Protein AF-A0A6D2GEW3-F1 (afdb_monomer)

Nearest PDB structures (foldseek):
  3ipj-assembly2_B  TM=8.207E-01  e=2.530E-04  Clostridioides difficile 630
  3bp3-assembly2_B  TM=9.084E-01  e=7.270E-04  Escherichia coli
  1o2f-assembly1_B  TM=8.921E-01  e=1.232E-03  Escherichia coli
  3bp8-assembly1_C  TM=9.040E-01  e=3.701E-03  unclassified

Foldseek 3Di:
DPLLVLLVQQQQQLQHLVQFPDWDFDQFKIFTAGLDNVSHDQVSNCVDPQFLHWDDDLTTITGNHGPSNVSNSVSNVVVNVPDDDDDDPDDPPVSVVVSVVVVVVPDDPLNVVLVLLLQLCVVVVVLLLVLVVLVVVLCVLQVVLVVVLVVVVQCADPPRHSSLVSCVVVVNNVVSVVSCVSNCVCLLQVLLSSQLSLCVSLVHDSNLRSVLSVLLQDPCLVVVVADRQQLHSVLSSVLSNVLSVQLVVVVVVDDPVCNVPPSSVVSSVVSSCCSSPPSRVVSNVVLVVVVCVVVVLCVVCPPNSLVVLLVCVLVCVVVVVVSVCVRNQSSCCVPPVHRVSVVSLLVSLVVLLVQLVCCLVPDPDPSLVVLSVSQNVCSNVVNRVSSVVSNQVVVPDPPDDDADPVRDDDPPCPVVVVVPDDDDDDDDDDDDDPPVVVVCVPDVPPPDDDPVVVVCVVVVVVVPPPD

Organism: NCBI:txid59202

Radius of gyration: 27.79 Å; Cα contacts (8 Å, |Δi|>4): 477; chains: 1; bounding box: 82×80×63 Å

Secondary structure (DSSP, 8-state):
--HHHHHHHHHHHTT-GGGEEEEEE-SSEEEEEES-GGG--HHHHHHSTT--EEEESSSEEEE--TTTHHHHHHHHHHHHHTS------S-HHHHHHHHHHHHHHH--HHHHHHHHHHHHHTTTHHHHHHHHHHHHHHHHHHHHHHHHHHHTTPPPBTTB-HHHHHHHHTT-HHHHHHHHHHHHHHHHTHHHHHHHHHHHHTTS-HHHHHHHHHHHT-GGGGGGTPPTTTTHHHHHHHHHHHHHHHHHHHTTTS-HHHHHHHHHHHHHHHHHHHIIIIIHHHHHHHHHHHHHHHHHHHHHHHHHHHHHHHHHHHHHHHTTGGGGGHHHHHHHHHHHSS-HHHHHHHHHHHHHHHHHHHHHHH---HHHHHHHHHHHHHHHTT--HHHIIIIIITT---SS-PPPTT------HHHHHHHH---S--------SHHHHHHTTT-TT--SSSHHHHHHHHHHTTTTS--

Structure (mmCIF, N/CA/C/O backbone):
data_AF-A0A6D2GEW3-F1
#
_entry.id   AF-A0A6D2GEW3-F1
#
loop_
_atom_site.group_PDB
_atom_site.id
_atom_site.type_symbol
_atom_site.label_atom_id
_atom_site.label_alt_id
_atom_site.label_comp_id
_atom_site.label_asym_id
_atom_site.label_entity_id
_atom_site.label_seq_id
_atom_site.pdbx_PDB_ins_code
_atom_site.Cartn_x
_atom_site.Cartn_y
_atom_site.Cartn_z
_atom_site.occupancy
_atom_site.B_iso_or_equiv
_atom_site.auth_seq_id
_atom_site.auth_comp_id
_atom_site.auth_asym_id
_atom_site.auth_atom_id
_atom_site.pdbx_PDB_model_num
ATOM 1 N N . MET A 1 1 ? -0.963 10.702 32.578 1.00 62.84 1 MET A N 1
ATOM 2 C CA . MET A 1 1 ? -2.034 9.685 32.487 1.00 62.84 1 MET A CA 1
ATOM 3 C C . MET A 1 1 ? -1.472 8.393 33.039 1.00 62.84 1 MET A C 1
ATOM 5 O O . MET A 1 1 ? -0.495 7.901 32.486 1.00 62.84 1 MET A O 1
ATOM 9 N N . ASN A 1 2 ? -2.022 7.901 34.146 1.00 83.31 2 ASN A N 1
ATOM 10 C CA . ASN A 1 2 ? -1.617 6.622 34.720 1.00 83.31 2 ASN A CA 1
ATOM 11 C C . ASN A 1 2 ? -2.400 5.503 34.015 1.00 83.31 2 ASN A C 1
ATOM 13 O O . ASN A 1 2 ? -3.618 5.419 34.161 1.00 83.31 2 ASN A O 1
ATOM 17 N N . TYR A 1 3 ? -1.714 4.687 33.213 1.00 86.12 3 TYR A N 1
ATOM 18 C CA . TYR A 1 3 ? -2.358 3.661 32.386 1.00 86.12 3 TYR A CA 1
ATOM 19 C C . TYR A 1 3 ? -3.003 2.547 33.218 1.00 86.12 3 TYR A C 1
ATOM 21 O O . TYR A 1 3 ? -4.023 2.014 32.791 1.00 86.12 3 TYR A O 1
ATOM 29 N N . ASN A 1 4 ? -2.465 2.257 34.408 1.00 84.38 4 ASN A N 1
ATOM 30 C CA . ASN A 1 4 ? -3.030 1.265 35.323 1.00 84.38 4 ASN A CA 1
ATOM 31 C C . ASN A 1 4 ? -4.398 1.719 35.835 1.00 84.38 4 ASN A C 1
ATOM 33 O O . ASN A 1 4 ? -5.376 0.998 35.684 1.00 84.38 4 ASN A O 1
ATOM 37 N N . MET A 1 5 ? -4.496 2.965 36.310 1.00 85.56 5 MET A N 1
ATOM 38 C CA . MET A 1 5 ? -5.769 3.516 36.794 1.00 85.56 5 MET A CA 1
ATOM 39 C C . MET A 1 5 ? -6.835 3.574 35.698 1.00 85.56 5 MET A C 1
ATOM 41 O O . MET A 1 5 ? -7.999 3.287 35.951 1.00 85.56 5 MET A O 1
ATOM 45 N N . VAL A 1 6 ? -6.443 3.932 34.472 1.00 86.12 6 VAL A N 1
ATOM 46 C CA . VAL A 1 6 ? -7.383 4.007 33.345 1.00 86.12 6 VAL A CA 1
ATOM 47 C C . VAL A 1 6 ? -7.836 2.614 32.916 1.00 86.12 6 VAL A C 1
ATOM 49 O O . VAL A 1 6 ? -9.023 2.420 32.677 1.00 86.12 6 VAL A O 1
ATOM 52 N N . GLY A 1 7 ? -6.924 1.640 32.849 1.00 85.19 7 GLY A N 1
ATOM 53 C CA . GLY A 1 7 ? -7.273 0.248 32.565 1.00 85.19 7 GLY A CA 1
ATOM 54 C C . GLY A 1 7 ? -8.226 -0.331 33.612 1.00 85.19 7 GLY A C 1
ATOM 55 O O . GLY A 1 7 ? -9.257 -0.891 33.251 1.00 85.19 7 GLY A O 1
ATOM 56 N N . ASP A 1 8 ? -7.935 -0.121 34.897 1.00 87.38 8 ASP A N 1
ATOM 57 C CA . ASP A 1 8 ? -8.758 -0.617 36.005 1.00 87.38 8 ASP A CA 1
ATOM 58 C C . ASP A 1 8 ? -10.143 0.060 36.036 1.00 87.38 8 ASP A C 1
ATOM 60 O O . ASP A 1 8 ? -11.160 -0.602 36.252 1.00 87.38 8 ASP A O 1
ATOM 64 N N . ALA A 1 9 ? -10.212 1.362 35.739 1.00 87.00 9 ALA A N 1
ATOM 65 C CA . ALA A 1 9 ? -11.478 2.083 35.612 1.00 87.00 9 ALA A CA 1
ATOM 66 C C . ALA A 1 9 ? -12.318 1.571 34.430 1.00 87.00 9 ALA A C 1
ATOM 68 O O . ALA A 1 9 ? -13.521 1.366 34.580 1.00 87.00 9 ALA A O 1
ATOM 69 N N . ILE A 1 10 ? -11.697 1.308 33.273 1.00 88.44 10 ILE A N 1
ATOM 70 C CA . ILE A 1 10 ? -12.387 0.721 32.115 1.00 88.44 10 ILE A CA 1
ATOM 71 C C . ILE A 1 10 ? -12.962 -0.650 32.479 1.00 88.44 10 ILE A C 1
ATOM 73 O O . ILE A 1 10 ? -14.132 -0.905 32.206 1.00 88.44 10 ILE A O 1
ATOM 77 N N . VAL A 1 11 ? -12.179 -1.508 33.137 1.00 87.88 11 VAL A N 1
ATOM 78 C CA . VAL A 1 11 ? -12.640 -2.832 33.580 1.00 87.88 11 VAL A CA 1
ATOM 79 C C . VAL A 1 11 ? -13.832 -2.713 34.529 1.00 87.88 11 VAL A C 1
ATOM 81 O O . VAL A 1 11 ? -14.834 -3.402 34.342 1.00 87.88 11 VAL A O 1
ATOM 84 N N . LYS A 1 12 ? -13.765 -1.805 35.509 1.00 88.69 12 LYS A N 1
ATOM 85 C CA . LYS A 1 12 ? -14.846 -1.572 36.474 1.00 88.69 12 LYS A CA 1
ATOM 86 C C . LYS A 1 12 ? -16.148 -1.134 35.798 1.00 88.69 12 LYS A C 1
ATOM 88 O O . LYS A 1 12 ? -17.202 -1.683 36.099 1.00 88.69 12 LYS A O 1
ATOM 93 N N . HIS A 1 13 ? -16.076 -0.171 34.881 1.00 87.81 13 HIS A N 1
ATOM 94 C CA . HIS A 1 13 ? -17.256 0.395 34.216 1.00 87.81 13 HIS A CA 1
ATOM 95 C C . HIS A 1 13 ? -17.781 -0.445 33.041 1.00 87.81 13 HIS A C 1
ATOM 97 O O . HIS A 1 13 ? -18.826 -0.123 32.486 1.00 87.81 13 HIS A O 1
ATOM 103 N N . CYS A 1 14 ? -17.092 -1.531 32.681 1.00 86.06 14 CYS A N 1
ATOM 104 C CA . CYS A 1 14 ? -17.565 -2.513 31.703 1.00 86.06 14 CYS A CA 1
ATOM 105 C C . CYS A 1 14 ? -18.109 -3.795 32.358 1.00 86.06 14 CYS A C 1
ATOM 107 O O . CYS A 1 14 ? -18.207 -4.810 31.679 1.00 86.06 14 CYS A O 1
ATOM 109 N N . GLY A 1 15 ? -18.429 -3.796 33.658 1.00 79.94 15 GLY A N 1
ATOM 110 C CA . GLY A 1 15 ? -18.986 -4.975 34.340 1.00 79.94 15 GLY A CA 1
ATOM 111 C C . GLY A 1 15 ? -17.950 -5.981 34.862 1.00 79.94 15 GLY A C 1
ATOM 112 O O . GLY A 1 15 ? -18.300 -7.118 35.161 1.00 79.94 15 GLY A O 1
ATOM 113 N N . GLY A 1 16 ? -16.681 -5.579 34.998 1.00 85.50 16 GLY A N 1
ATOM 114 C CA . GLY A 1 16 ? -15.607 -6.414 35.548 1.00 85.50 16 GLY A CA 1
ATOM 115 C C . GLY A 1 16 ? -14.912 -7.308 34.514 1.00 85.50 16 GLY A C 1
ATOM 116 O O . GLY A 1 16 ? -15.303 -7.362 33.353 1.00 85.50 16 GLY A O 1
ATOM 117 N N . LEU A 1 17 ? -13.850 -8.014 34.932 1.00 81.25 17 LEU A N 1
ATOM 118 C CA . LEU A 1 17 ? -12.983 -8.799 34.031 1.00 81.25 17 LEU A CA 1
ATOM 119 C C . LEU A 1 17 ? -13.723 -9.923 33.293 1.00 81.25 17 LEU A C 1
ATOM 121 O O . LEU A 1 17 ? -13.401 -10.199 32.142 1.00 81.25 17 LEU A O 1
ATOM 125 N N . ALA A 1 18 ? -14.734 -10.526 33.923 1.00 77.94 18 ALA A N 1
ATOM 126 C CA . ALA A 1 18 ? -15.515 -11.618 33.342 1.00 77.94 18 ALA A CA 1
ATOM 127 C C . ALA A 1 18 ? -16.347 -11.192 32.117 1.00 77.94 18 ALA A C 1
ATOM 129 O O . ALA A 1 18 ? -16.701 -12.030 31.293 1.00 77.94 18 ALA A O 1
ATOM 130 N N . ASN A 1 19 ? -16.633 -9.894 31.964 1.00 84.12 19 ASN A N 1
ATOM 131 C CA . ASN A 1 19 ? -17.428 -9.387 30.846 1.00 84.12 19 ASN A CA 1
ATOM 132 C C . ASN A 1 19 ? -16.596 -9.150 29.566 1.00 84.12 19 ASN A C 1
ATOM 134 O O . ASN A 1 19 ? -17.137 -8.800 28.516 1.00 84.12 19 ASN A O 1
ATOM 138 N N . PHE A 1 20 ? -15.273 -9.326 29.623 1.00 82.19 20 PHE A N 1
ATOM 139 C CA . PHE A 1 20 ? -14.373 -9.104 28.492 1.00 82.19 20 PHE A CA 1
ATOM 140 C C . PHE A 1 20 ? -14.076 -10.412 27.758 1.00 82.19 20 PHE A C 1
ATOM 142 O O . PHE A 1 20 ? -13.441 -11.311 28.295 1.00 82.19 20 PHE A O 1
ATOM 149 N N . ILE A 1 21 ? -14.461 -10.487 26.483 1.00 75.25 21 ILE A N 1
ATOM 150 C CA . ILE A 1 21 ? -14.164 -11.635 25.614 1.00 75.25 21 ILE A CA 1
ATOM 151 C C . ILE A 1 21 ? -12.796 -11.468 24.947 1.00 75.25 21 ILE A C 1
ATOM 153 O O . ILE A 1 21 ? -12.014 -12.409 24.861 1.00 75.25 21 ILE A O 1
ATOM 157 N N . HIS A 1 22 ? -12.518 -10.277 24.411 1.00 78.06 22 HIS A N 1
ATOM 158 C CA . HIS A 1 22 ? -11.269 -9.999 23.703 1.00 78.06 22 HIS A CA 1
ATOM 159 C C . HIS A 1 22 ? -10.958 -8.503 23.718 1.00 78.06 22 HIS A C 1
ATOM 161 O O . HIS A 1 22 ? -11.826 -7.688 23.401 1.00 78.06 22 HIS A O 1
ATOM 167 N N . VAL A 1 23 ? -9.699 -8.134 23.974 1.00 81.88 23 VAL A N 1
ATOM 168 C CA . VAL A 1 23 ? -9.220 -6.745 23.909 1.00 81.88 23 VAL A CA 1
ATOM 169 C C . VAL A 1 23 ? -8.103 -6.607 22.874 1.00 81.88 23 VAL A C 1
ATOM 171 O O . VAL A 1 23 ? -7.069 -7.263 22.955 1.00 81.88 23 VAL A O 1
ATOM 174 N N . THR A 1 24 ? -8.318 -5.752 21.874 1.00 79.69 24 THR A N 1
ATOM 175 C CA . THR A 1 24 ? -7.304 -5.330 20.891 1.00 79.69 24 THR A CA 1
ATOM 176 C C . THR A 1 24 ? -7.109 -3.821 20.950 1.00 79.69 24 THR A C 1
ATOM 178 O O . THR A 1 24 ? -7.869 -3.093 21.591 1.00 79.69 24 THR A O 1
ATOM 181 N N . ASN A 1 25 ? -6.112 -3.311 20.237 1.00 77.94 25 ASN A N 1
ATOM 182 C CA . ASN A 1 25 ? -5.965 -1.886 20.000 1.00 77.94 25 ASN A CA 1
ATOM 183 C C . ASN A 1 25 ? -5.544 -1.611 18.560 1.00 77.94 25 ASN A C 1
ATOM 185 O O . ASN A 1 25 ? -4.825 -2.390 17.945 1.00 77.94 25 ASN A O 1
ATOM 189 N N . CYS A 1 26 ? -5.959 -0.459 18.045 1.00 80.31 26 CYS A N 1
ATOM 190 C CA . CYS A 1 26 ? -5.362 0.135 16.852 1.00 80.31 26 CYS A CA 1
ATOM 191 C C . CYS A 1 26 ? -4.432 1.288 17.263 1.00 80.31 26 CYS A C 1
ATOM 193 O O . CYS A 1 26 ? -3.981 1.347 18.411 1.00 80.31 26 CYS A O 1
ATOM 195 N N . MET A 1 27 ? -4.159 2.227 16.351 1.00 59.22 27 MET A N 1
ATOM 196 C CA . MET A 1 27 ? -3.314 3.388 16.635 1.00 59.22 27 MET A CA 1
ATOM 197 C C . MET A 1 27 ? -3.902 4.277 17.743 1.00 59.22 27 MET A C 1
ATOM 199 O O . MET A 1 27 ? -3.157 4.694 18.617 1.00 59.22 27 MET A O 1
ATOM 203 N N . THR A 1 28 ? -5.216 4.539 17.750 1.00 74.88 28 THR A N 1
ATOM 204 C CA . THR A 1 28 ? -5.840 5.540 18.646 1.00 74.88 28 THR A CA 1
ATOM 205 C C . THR A 1 28 ? -6.936 5.002 19.568 1.00 74.88 28 THR A C 1
ATOM 207 O O . THR A 1 28 ? -7.387 5.723 20.465 1.00 74.88 28 THR A O 1
ATOM 210 N N . ARG A 1 29 ? -7.370 3.749 19.376 1.00 84.19 29 ARG A N 1
ATOM 211 C CA . ARG A 1 29 ? -8.510 3.152 20.089 1.00 84.19 29 ARG A CA 1
ATOM 212 C C . ARG A 1 29 ? -8.151 1.818 20.725 1.00 84.19 29 ARG A C 1
ATOM 214 O O . ARG A 1 29 ? -7.422 1.026 20.127 1.00 84.19 29 ARG A O 1
ATOM 221 N N . VAL A 1 30 ? -8.715 1.571 21.900 1.00 82.19 30 VAL A N 1
ATOM 222 C CA . VAL A 1 30 ? -8.804 0.247 22.523 1.00 82.19 30 VAL A CA 1
ATOM 223 C C . VAL A 1 30 ? -10.160 -0.333 22.139 1.00 82.19 30 VAL A C 1
ATOM 225 O O . VAL A 1 30 ? -11.181 0.319 22.340 1.00 82.19 30 VAL A O 1
ATOM 228 N N . ARG A 1 31 ? -10.168 -1.516 21.527 1.00 87.12 31 ARG A N 1
ATOM 229 C CA . ARG A 1 31 ? -11.364 -2.204 21.034 1.00 87.12 31 ARG A CA 1
ATOM 230 C C . ARG A 1 31 ? -11.621 -3.421 21.904 1.00 87.12 31 ARG A C 1
ATOM 232 O O . ARG A 1 31 ? -10.772 -4.305 22.005 1.00 87.12 31 ARG A O 1
ATOM 239 N N . MET A 1 32 ? -12.788 -3.458 22.523 1.00 86.56 32 MET A N 1
ATOM 240 C CA . MET A 1 32 ? -13.144 -4.444 23.532 1.00 86.56 32 MET A CA 1
ATOM 241 C C . MET A 1 32 ? -14.407 -5.159 23.072 1.00 86.56 32 MET A C 1
ATOM 243 O O . MET A 1 32 ? -15.426 -4.539 22.774 1.00 86.56 32 MET A O 1
ATOM 247 N N . THR A 1 33 ? -14.319 -6.476 22.961 1.00 82.62 33 THR A N 1
ATOM 248 C CA . THR A 1 33 ? -15.480 -7.328 22.721 1.00 82.62 33 THR A CA 1
ATOM 249 C C . THR A 1 33 ? -16.058 -7.675 24.082 1.00 82.62 33 THR A C 1
ATOM 251 O O . THR A 1 33 ? -15.395 -8.359 24.860 1.00 82.62 33 THR A O 1
ATOM 254 N N . ILE A 1 34 ? -17.249 -7.157 24.368 1.00 83.44 34 ILE A N 1
ATOM 255 C CA . ILE A 1 34 ? -17.938 -7.311 25.651 1.00 83.44 34 ILE A CA 1
ATOM 256 C C . ILE A 1 34 ? -19.020 -8.390 25.511 1.00 83.44 34 ILE A C 1
ATOM 25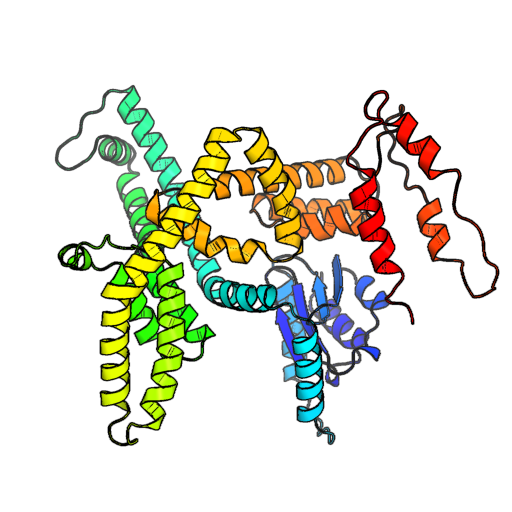8 O O . ILE A 1 34 ? -19.649 -8.474 24.454 1.00 83.44 34 ILE A O 1
ATOM 262 N N . ALA A 1 35 ? -19.197 -9.235 26.530 1.00 75.75 35 ALA A N 1
ATOM 263 C CA . ALA A 1 35 ? -20.175 -10.325 26.518 1.00 75.75 35 ALA A CA 1
ATOM 264 C C . ALA A 1 35 ? -21.611 -9.823 26.733 1.00 75.75 35 ALA A C 1
ATOM 266 O O . ALA A 1 35 ? -22.508 -10.184 25.970 1.00 75.75 35 ALA A O 1
ATOM 267 N N . ASP A 1 36 ? -21.805 -8.950 27.719 1.00 80.50 36 ASP A N 1
ATOM 268 C CA . ASP A 1 36 ? -23.072 -8.304 28.045 1.00 80.50 36 ASP A CA 1
ATOM 269 C C . ASP A 1 36 ? -22.932 -6.767 27.994 1.00 80.50 36 ASP A C 1
ATOM 271 O O . ASP A 1 36 ? -22.351 -6.157 28.903 1.00 80.50 36 ASP A O 1
ATOM 275 N N . PRO A 1 37 ? -23.454 -6.120 26.934 1.00 80.12 37 PRO A N 1
ATOM 276 C CA . PRO A 1 37 ? -23.444 -4.665 26.795 1.00 80.12 37 PRO A CA 1
ATOM 277 C C . PRO A 1 37 ? -24.279 -3.926 27.849 1.00 80.12 37 PRO A C 1
ATOM 279 O O . PRO A 1 37 ? -24.028 -2.750 28.094 1.00 80.12 37 PRO A O 1
ATOM 282 N N . SER A 1 38 ? -25.260 -4.577 28.488 1.00 79.12 38 SER A N 1
ATOM 283 C CA . SER A 1 38 ? -26.131 -3.927 29.481 1.00 79.12 38 SER A CA 1
ATOM 284 C C . SER A 1 38 ? -25.392 -3.546 30.768 1.00 79.12 38 SER A C 1
ATOM 286 O O . SER A 1 38 ? -25.796 -2.620 31.469 1.00 79.12 38 SER A O 1
ATOM 288 N N . LEU A 1 39 ? -24.264 -4.210 31.035 1.00 80.81 39 LEU A N 1
ATOM 289 C CA . LEU A 1 39 ? -23.380 -3.943 32.169 1.00 80.81 39 LEU A CA 1
ATOM 290 C C . LEU A 1 39 ? -22.385 -2.799 31.904 1.00 80.81 39 LEU A C 1
ATOM 292 O O . LEU A 1 39 ? -21.563 -2.486 32.767 1.00 80.81 39 LEU A O 1
ATOM 296 N N . VAL A 1 40 ? -22.414 -2.198 30.710 1.00 86.62 40 VAL A N 1
ATOM 297 C CA . VAL A 1 40 ? -21.490 -1.131 30.314 1.00 86.62 40 VAL A CA 1
ATOM 298 C C . VAL A 1 40 ? -22.062 0.235 30.679 1.00 86.62 40 VAL A C 1
ATOM 300 O O . VAL A 1 40 ? -23.046 0.705 30.108 1.00 86.62 40 VAL A O 1
ATOM 303 N N . ASP A 1 41 ? -21.373 0.936 31.574 1.00 87.19 41 ASP A N 1
ATOM 304 C CA . ASP A 1 41 ? -21.702 2.310 31.942 1.00 87.19 41 ASP A CA 1
ATOM 305 C C . ASP A 1 41 ? -21.050 3.304 30.964 1.00 87.19 41 ASP A C 1
ATOM 307 O O . ASP A 1 41 ? -19.944 3.819 31.163 1.00 87.19 41 ASP A O 1
ATOM 311 N N . MET A 1 42 ? -21.753 3.559 29.858 1.00 80.88 42 MET A N 1
ATOM 312 C CA . MET A 1 42 ? -21.313 4.475 28.799 1.00 80.88 42 MET A CA 1
ATOM 313 C C . MET A 1 42 ? -21.073 5.921 29.285 1.00 80.88 42 MET A C 1
ATOM 315 O O . MET A 1 42 ? -20.070 6.520 28.874 1.00 80.88 42 MET A O 1
ATOM 319 N N . PRO A 1 43 ? -21.941 6.519 30.130 1.00 81.50 43 PRO A N 1
ATOM 320 C CA . PRO A 1 43 ? -21.676 7.817 30.750 1.00 81.50 43 PRO A CA 1
ATOM 321 C C . PRO A 1 43 ? -20.397 7.838 31.589 1.00 81.50 43 PRO A C 1
ATOM 323 O O . PRO A 1 43 ? -19.574 8.739 31.407 1.00 81.50 43 PRO A O 1
ATOM 326 N N . ALA A 1 44 ? -20.192 6.848 32.461 1.00 83.56 44 ALA A N 1
ATOM 327 C CA . ALA A 1 44 ? -19.020 6.814 33.327 1.00 83.56 44 ALA A CA 1
ATOM 328 C C . ALA A 1 44 ? -17.725 6.613 32.534 1.00 83.56 44 ALA A C 1
ATOM 330 O O . ALA A 1 44 ? -16.737 7.295 32.805 1.00 83.56 44 ALA A O 1
ATOM 331 N N . LEU A 1 45 ? -17.737 5.774 31.489 1.00 84.62 45 LEU A N 1
ATOM 332 C CA . LEU A 1 45 ? -16.582 5.589 30.604 1.00 84.62 45 LEU A CA 1
ATOM 333 C C . LEU A 1 45 ? -16.167 6.889 29.899 1.00 84.62 45 LEU A C 1
ATOM 335 O O . LEU A 1 45 ? -14.977 7.146 29.737 1.00 84.62 45 LEU A O 1
ATOM 339 N N . LYS A 1 46 ? -17.118 7.745 29.504 1.00 82.06 46 LYS A N 1
ATOM 340 C CA . LYS A 1 46 ? -16.802 9.064 28.920 1.00 82.06 46 LYS A CA 1
ATOM 341 C C . LYS A 1 46 ? -16.234 10.049 29.946 1.00 82.06 46 LYS A C 1
ATOM 343 O O . LYS A 1 46 ? -15.548 10.987 29.550 1.00 82.06 46 LYS A O 1
ATOM 348 N N . GLY A 1 47 ? -16.516 9.846 31.232 1.00 80.19 47 GLY A N 1
ATOM 349 C CA . GLY A 1 47 ? -16.041 10.687 32.331 1.00 80.19 47 GLY A CA 1
ATOM 350 C C . GLY A 1 47 ? -14.617 10.381 32.807 1.00 80.19 47 GLY A C 1
ATOM 351 O O . GLY A 1 47 ? -14.049 11.179 33.550 1.00 80.19 47 GLY A O 1
ATOM 352 N N . ILE A 1 48 ? -14.019 9.257 32.393 1.00 84.94 48 ILE A N 1
ATOM 353 C CA . ILE A 1 48 ? -12.669 8.872 32.828 1.00 84.94 48 ILE A CA 1
ATOM 354 C C . ILE A 1 48 ? -11.629 9.823 32.225 1.00 84.94 48 ILE A C 1
ATOM 356 O O . ILE A 1 48 ? -11.516 9.985 31.005 1.00 84.94 48 ILE A O 1
ATOM 360 N N . GLU A 1 49 ? -10.799 10.408 33.088 1.00 73.75 49 GLU A N 1
ATOM 361 C CA . GLU A 1 49 ? -9.744 11.320 32.666 1.00 73.75 49 GLU A CA 1
ATOM 362 C C . GLU A 1 49 ? -8.724 10.617 31.746 1.00 73.75 49 GLU A C 1
ATOM 364 O O . GLU A 1 49 ? -7.988 9.713 32.144 1.00 73.75 49 GLU A O 1
ATOM 369 N N . GLY A 1 50 ? -8.660 11.060 30.485 1.00 75.00 50 GLY A N 1
ATOM 370 C CA . GLY A 1 50 ? -7.777 10.493 29.459 1.00 75.00 50 GLY A CA 1
ATOM 371 C C . GLY A 1 50 ? -8.491 9.685 28.372 1.00 75.00 50 GLY A C 1
ATOM 372 O O . GLY A 1 50 ? -7.845 9.329 27.385 1.00 75.00 50 GLY A O 1
ATOM 373 N N . ILE A 1 51 ? -9.802 9.465 28.499 1.00 83.81 51 ILE A N 1
ATOM 374 C CA . ILE A 1 51 ? -10.663 8.970 27.420 1.00 83.81 51 ILE A CA 1
ATOM 375 C C . ILE A 1 51 ? -11.204 10.172 26.631 1.00 83.81 51 ILE A C 1
ATOM 377 O O . ILE A 1 51 ? -11.795 11.092 27.184 1.00 83.81 51 ILE A O 1
ATOM 381 N N . LEU A 1 52 ? -10.956 10.191 25.322 1.00 74.00 52 LEU A N 1
ATOM 382 C CA . LEU A 1 52 ? -11.387 11.246 24.393 1.00 74.00 52 LEU A CA 1
ATOM 383 C C . LEU A 1 52 ? -12.796 10.997 23.843 1.00 74.00 52 LEU A C 1
ATOM 385 O O . LEU A 1 52 ? -13.429 11.906 23.315 1.00 74.00 52 LEU A O 1
ATOM 389 N N . GLY A 1 53 ? -13.267 9.756 23.927 1.00 77.00 53 GLY A N 1
ATOM 390 C CA . GLY A 1 53 ? -14.585 9.358 23.467 1.00 77.00 53 GLY A CA 1
ATOM 391 C C . GLY A 1 53 ? -14.792 7.858 23.594 1.00 77.00 53 GLY A C 1
ATOM 392 O O . GLY A 1 53 ? -13.838 7.082 23.634 1.00 77.00 53 GLY A O 1
ATOM 393 N N . VAL A 1 54 ? -16.057 7.462 23.636 1.00 82.00 54 VAL A N 1
ATOM 394 C CA . VAL A 1 54 ? -16.482 6.062 23.645 1.00 82.00 54 VAL A CA 1
ATOM 395 C C . VAL A 1 54 ? -17.481 5.904 22.515 1.00 82.00 54 VAL A C 1
ATOM 397 O O . VAL A 1 54 ? -18.445 6.671 22.434 1.00 82.00 54 VAL A O 1
ATOM 400 N N . VAL A 1 55 ? -17.203 4.962 21.624 1.00 76.44 55 VAL A N 1
ATOM 401 C CA . VAL A 1 55 ? -18.016 4.669 20.447 1.00 76.44 55 VAL A CA 1
ATOM 402 C C . VAL A 1 55 ? -18.402 3.205 20.504 1.00 76.44 55 VAL A C 1
ATOM 404 O O . VAL A 1 55 ? -17.552 2.340 20.718 1.00 76.44 55 VAL A O 1
ATOM 407 N N . GLU A 1 56 ? -19.681 2.942 20.297 1.00 75.25 56 GLU A N 1
ATOM 408 C CA . GLU A 1 56 ? -20.205 1.596 20.148 1.00 75.25 56 GLU A CA 1
ATOM 409 C C . GLU A 1 56 ? -20.416 1.322 18.656 1.00 75.25 56 GLU A C 1
ATOM 411 O O . GLU A 1 56 ? -21.058 2.104 17.955 1.00 75.25 56 GLU A O 1
ATOM 416 N N . ASP A 1 57 ? -19.782 0.260 18.168 1.00 69.12 57 ASP A N 1
ATOM 417 C CA . ASP A 1 57 ? -19.840 -0.203 16.779 1.00 69.12 57 ASP A CA 1
ATOM 418 C C . ASP A 1 57 ? -19.779 -1.745 16.807 1.00 69.12 57 ASP A C 1
ATOM 420 O O . ASP A 1 57 ? -20.428 -2.368 17.643 1.00 69.12 57 ASP A O 1
ATOM 424 N N . ASP A 1 58 ? -18.942 -2.400 15.996 1.00 60.00 58 ASP A N 1
ATOM 425 C CA . ASP A 1 58 ? -18.734 -3.856 16.078 1.00 60.00 58 ASP A CA 1
ATOM 426 C C . ASP A 1 58 ? -18.155 -4.346 17.423 1.00 60.00 58 ASP A C 1
ATOM 428 O O . ASP A 1 58 ? -18.319 -5.515 17.784 1.00 60.00 58 ASP A O 1
ATOM 432 N N . THR A 1 59 ? -17.444 -3.469 18.130 1.00 75.88 59 THR A N 1
ATOM 433 C CA . THR A 1 59 ? -16.836 -3.670 19.457 1.00 75.88 59 THR A CA 1
ATOM 434 C C . THR A 1 59 ? -16.992 -2.376 20.245 1.00 75.88 59 THR A C 1
ATOM 436 O O . THR A 1 59 ? -17.117 -1.309 19.638 1.00 75.88 59 THR A O 1
ATOM 439 N N . LEU A 1 60 ? -16.947 -2.439 21.575 1.00 85.00 60 LEU A N 1
ATOM 440 C CA . LEU A 1 60 ? -16.888 -1.242 22.406 1.00 85.00 60 LEU A CA 1
ATOM 441 C C . LEU A 1 60 ? -15.513 -0.589 22.221 1.00 85.00 60 LEU A C 1
ATOM 443 O O . LEU A 1 60 ? -14.483 -1.194 22.531 1.00 85.00 60 LEU A O 1
ATOM 447 N N . GLN A 1 61 ? -15.476 0.627 21.674 1.00 85.12 61 GLN A N 1
ATOM 448 C CA . GLN A 1 61 ? -14.231 1.323 21.355 1.00 85.12 61 GLN A CA 1
ATOM 449 C C . GLN A 1 61 ? -14.035 2.524 22.264 1.00 85.12 61 GLN A C 1
ATOM 451 O O . GLN A 1 61 ? -14.795 3.491 22.226 1.00 85.12 61 GLN A O 1
ATOM 456 N N . VAL A 1 62 ? -12.944 2.502 23.018 1.00 87.25 62 VAL A N 1
ATOM 457 C CA . VAL A 1 62 ? -12.506 3.637 23.823 1.00 87.25 62 VAL A CA 1
ATOM 458 C C . VAL A 1 62 ? -11.379 4.351 23.086 1.00 87.25 62 VAL A C 1
ATOM 460 O O . VAL A 1 62 ? -10.330 3.773 22.791 1.00 87.25 62 VAL A O 1
ATOM 463 N N . ILE A 1 63 ? -11.593 5.625 22.767 1.00 82.94 63 ILE A N 1
ATOM 464 C CA . ILE A 1 63 ? -10.627 6.483 22.084 1.00 82.94 63 ILE A CA 1
ATOM 465 C C . ILE A 1 63 ? -9.724 7.110 23.145 1.00 82.94 63 ILE A C 1
ATOM 467 O O . ILE A 1 63 ? -10.164 7.961 23.908 1.00 82.94 63 ILE A O 1
ATOM 471 N N . VAL A 1 64 ? -8.451 6.721 23.186 1.00 80.12 64 VAL A N 1
ATOM 472 C CA . VAL A 1 64 ? -7.450 7.278 24.127 1.00 80.12 64 VAL A CA 1
ATOM 473 C C . VAL A 1 64 ? -6.356 8.085 23.422 1.00 80.12 64 VAL A C 1
ATOM 475 O O . VAL A 1 64 ? -5.600 8.817 24.062 1.00 80.12 64 VAL A O 1
ATOM 478 N N . GLY A 1 65 ? -6.282 7.983 22.092 1.00 72.75 65 GLY A N 1
ATOM 479 C CA . GLY A 1 65 ? -5.320 8.689 21.251 1.00 72.75 65 GLY A CA 1
ATOM 480 C C . GLY A 1 65 ? -4.074 7.866 20.883 1.00 72.75 65 GLY A C 1
ATOM 481 O O . GLY A 1 65 ? -3.872 6.761 21.403 1.00 72.75 65 GLY A O 1
ATOM 482 N N . PRO A 1 66 ? -3.249 8.388 19.956 1.00 64.75 66 PRO A N 1
ATOM 483 C CA . PRO A 1 66 ? -2.105 7.675 19.398 1.00 64.75 66 PRO A CA 1
ATOM 484 C C . PRO A 1 66 ? -1.044 7.336 20.443 1.00 64.75 66 PRO A C 1
ATOM 486 O O . PRO A 1 66 ? -0.775 8.128 21.346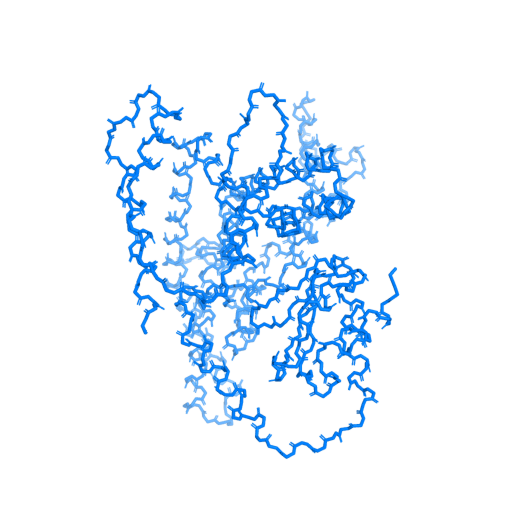 1.00 64.75 66 PRO A O 1
ATOM 489 N N . GLY A 1 67 ? -0.469 6.132 20.356 1.00 65.94 67 GLY A N 1
ATOM 490 C CA . GLY A 1 67 ? 0.587 5.643 21.257 1.00 65.94 67 GLY A CA 1
ATOM 491 C C . GLY A 1 67 ? 0.127 5.290 22.682 1.00 65.94 67 GLY A C 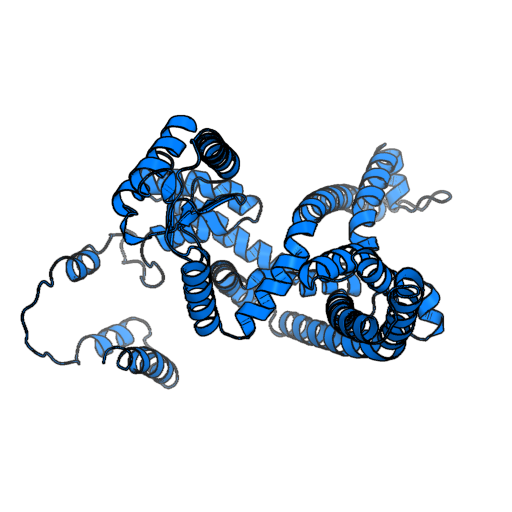1
ATOM 492 O O . GLY A 1 67 ? 0.850 4.615 23.415 1.00 65.94 67 GLY A O 1
ATOM 493 N N . LYS A 1 68 ? -1.085 5.703 23.077 1.00 76.94 68 LYS A N 1
ATOM 494 C CA . LYS A 1 68 ? -1.702 5.392 24.379 1.00 76.94 68 LYS A CA 1
ATOM 495 C C . LYS A 1 68 ? -2.596 4.157 24.319 1.00 76.94 68 LYS A C 1
ATOM 497 O O . LYS A 1 68 ? -2.679 3.430 25.303 1.00 76.94 68 LYS A O 1
ATOM 502 N N . SER A 1 69 ? -3.220 3.894 23.170 1.00 78.69 69 SER A N 1
ATOM 503 C CA . SER A 1 69 ? -4.108 2.741 22.954 1.00 78.69 69 SER A CA 1
ATOM 504 C C . SER A 1 69 ? -3.420 1.409 23.246 1.00 78.69 69 SER A C 1
ATOM 506 O O . SER A 1 69 ? -3.970 0.588 23.969 1.00 78.69 69 SER A O 1
ATOM 508 N N . SER A 1 70 ? -2.192 1.227 22.757 1.00 75.75 70 SER A N 1
ATOM 509 C CA . SER A 1 70 ? -1.398 0.023 23.013 1.00 75.75 70 SER A CA 1
ATOM 510 C C . SER A 1 70 ? -1.089 -0.139 24.500 1.00 75.75 70 SER A C 1
ATOM 512 O O . SER A 1 70 ? -1.289 -1.215 25.048 1.00 75.75 70 SER A O 1
ATOM 514 N N . LYS A 1 71 ? -0.702 0.942 25.187 1.00 82.44 71 LYS A N 1
ATOM 515 C CA . LYS A 1 71 ? -0.364 0.903 26.618 1.00 82.44 71 LYS A CA 1
ATOM 516 C C . LYS A 1 71 ? -1.569 0.529 27.481 1.00 82.44 71 LYS A C 1
ATOM 518 O O . LYS A 1 71 ? -1.444 -0.312 28.362 1.00 82.44 71 LYS A O 1
ATOM 523 N N . VAL A 1 72 ? -2.738 1.110 27.203 1.00 84.62 72 VAL A N 1
ATOM 524 C CA . VAL A 1 72 ? -3.981 0.807 27.935 1.00 84.62 72 VAL A CA 1
ATOM 525 C C . VAL A 1 72 ? -4.471 -0.613 27.635 1.00 84.62 72 VAL A C 1
ATOM 527 O O . VAL A 1 72 ? -4.853 -1.329 28.556 1.00 84.62 72 VAL A O 1
ATOM 530 N N . ALA A 1 73 ? -4.408 -1.060 26.378 1.00 82.75 73 ALA A N 1
ATOM 531 C CA . ALA A 1 73 ? -4.791 -2.425 26.019 1.00 82.75 73 ALA A CA 1
ATOM 532 C C . ALA A 1 73 ? -3.876 -3.481 26.656 1.00 82.75 73 ALA A C 1
ATOM 534 O O . ALA A 1 73 ? -4.369 -4.509 27.112 1.00 82.75 73 ALA A O 1
ATOM 535 N N . THR A 1 74 ? -2.567 -3.224 26.748 1.00 82.56 74 THR A N 1
ATOM 536 C CA . THR A 1 74 ? -1.622 -4.116 27.436 1.00 82.56 74 THR A CA 1
ATOM 537 C C . THR A 1 74 ? -1.958 -4.264 28.915 1.00 82.56 74 THR A C 1
ATOM 539 O O . THR A 1 74 ? -1.971 -5.388 29.407 1.00 82.56 74 THR A O 1
ATOM 542 N N . VAL A 1 75 ? -2.292 -3.170 29.609 1.00 85.38 75 VAL A N 1
ATOM 543 C CA . VAL A 1 75 ? -2.717 -3.213 31.020 1.00 85.38 75 VAL A CA 1
ATOM 544 C C . VAL A 1 75 ? -3.961 -4.088 31.182 1.00 85.38 75 VAL A C 1
ATOM 546 O O . VAL A 1 75 ? -3.963 -5.001 32.002 1.00 85.38 75 VAL A O 1
ATOM 549 N N . ILE A 1 76 ? -4.998 -3.869 30.367 1.00 85.00 76 ILE A N 1
ATOM 550 C CA . ILE A 1 76 ? -6.241 -4.653 30.450 1.00 85.00 76 ILE A CA 1
ATOM 551 C C . ILE A 1 76 ? -5.965 -6.136 30.151 1.00 85.00 76 ILE A C 1
ATOM 553 O O . ILE A 1 76 ? -6.424 -7.011 30.881 1.00 85.00 76 ILE A O 1
ATOM 557 N N . ASN A 1 77 ? -5.146 -6.432 29.139 1.00 82.88 77 ASN A N 1
ATOM 558 C CA . ASN A 1 77 ? -4.752 -7.803 28.809 1.00 82.88 77 ASN A CA 1
ATOM 559 C C . ASN A 1 77 ? -3.915 -8.472 29.912 1.00 82.88 77 ASN A C 1
ATOM 561 O O . ASN A 1 77 ? -4.054 -9.672 30.135 1.00 82.88 77 ASN A O 1
ATOM 565 N N . GLN A 1 78 ? -3.071 -7.728 30.630 1.00 82.69 78 GLN A N 1
ATOM 566 C CA . GLN A 1 78 ? -2.351 -8.249 31.797 1.00 82.69 78 GLN A CA 1
ATOM 567 C C . GLN A 1 78 ? -3.310 -8.600 32.939 1.00 82.69 78 GLN A C 1
ATOM 569 O O . GLN A 1 78 ? -3.153 -9.652 33.554 1.00 82.69 78 GLN A O 1
ATOM 574 N N . ARG A 1 79 ? -4.340 -7.777 33.182 1.00 81.00 79 ARG A N 1
ATOM 575 C CA . ARG A 1 79 ? -5.385 -8.079 34.175 1.00 81.00 79 ARG A CA 1
ATOM 576 C C . ARG A 1 79 ? -6.204 -9.316 33.798 1.00 81.00 79 ARG A C 1
ATOM 578 O O . ARG A 1 79 ? -6.524 -10.108 34.674 1.00 81.00 79 ARG A O 1
ATOM 585 N N . LEU A 1 80 ? -6.483 -9.509 32.508 1.00 76.31 80 LEU A N 1
ATOM 586 C CA . LEU A 1 80 ? -7.195 -10.689 32.004 1.00 76.31 80 LEU A CA 1
ATOM 587 C C . LEU A 1 80 ? -6.386 -11.984 32.159 1.00 76.31 80 LEU A C 1
ATOM 589 O O . LEU A 1 80 ? -6.960 -13.023 32.456 1.00 76.31 80 LEU A O 1
ATOM 593 N N . LYS A 1 81 ? -5.056 -11.929 32.006 1.00 70.81 81 LYS A N 1
ATOM 594 C CA . LYS A 1 81 ? -4.175 -13.097 32.196 1.00 70.81 81 LYS A CA 1
ATOM 595 C C . LYS A 1 81 ? -3.964 -13.489 33.664 1.00 70.81 81 LYS A C 1
ATOM 597 O O . LYS A 1 81 ? -3.567 -14.617 33.921 1.00 70.81 81 LYS A O 1
ATOM 602 N N . GLY A 1 82 ? -4.185 -12.570 34.606 1.00 53.38 82 GLY A N 1
ATOM 603 C CA . GLY A 1 82 ? -3.992 -12.792 36.044 1.00 53.38 82 GLY A CA 1
ATOM 604 C C . GLY A 1 82 ? -5.244 -13.237 36.811 1.00 53.38 82 GLY A C 1
ATOM 605 O O . GLY A 1 82 ? -5.172 -13.374 38.029 1.00 53.38 82 GLY A O 1
ATOM 606 N N . ALA A 1 83 ? -6.385 -13.424 36.141 1.00 48.84 83 ALA A N 1
ATOM 607 C CA . ALA A 1 83 ? -7.626 -13.859 36.775 1.00 48.84 83 ALA A CA 1
ATOM 608 C C . ALA A 1 83 ? -7.741 -15.398 36.765 1.00 48.84 83 ALA A C 1
ATOM 610 O O . ALA A 1 83 ? -7.497 -16.004 35.718 1.00 48.84 83 ALA A O 1
ATOM 611 N N . PRO A 1 84 ? -8.120 -16.050 37.883 1.00 39.34 84 PRO A N 1
ATOM 612 C CA . PRO A 1 84 ? -8.445 -17.472 37.868 1.00 39.34 84 PRO A CA 1
ATOM 613 C C . PRO A 1 84 ? -9.635 -17.714 36.933 1.00 39.34 84 PRO A C 1
ATOM 615 O O . PRO A 1 84 ? -10.618 -16.970 36.958 1.00 39.34 84 PRO A O 1
ATOM 618 N N . ALA A 1 85 ? -9.522 -18.735 36.085 1.00 35.38 85 ALA A N 1
ATOM 619 C CA . ALA A 1 85 ? -10.583 -19.143 35.178 1.00 35.38 85 ALA A CA 1
ATOM 620 C C . ALA A 1 85 ? -11.808 -19.567 36.000 1.00 35.38 85 ALA A C 1
ATOM 622 O O . ALA A 1 85 ? -11.769 -20.566 36.713 1.00 35.38 85 ALA A O 1
ATOM 623 N N . VAL A 1 86 ? -12.880 -18.781 35.928 1.00 36.56 86 VAL A N 1
ATOM 624 C CA . VAL A 1 86 ? -14.177 -19.156 36.489 1.00 36.56 86 VAL A CA 1
ATOM 625 C C . VAL A 1 86 ? -14.902 -19.978 35.433 1.00 36.56 86 VAL A C 1
ATOM 627 O O . VAL A 1 86 ? -15.213 -19.467 34.354 1.00 36.56 86 VAL A O 1
ATOM 630 N N . ASP A 1 87 ? -15.165 -21.245 35.756 1.00 36.53 87 ASP A N 1
ATOM 631 C CA . ASP A 1 87 ? -16.084 -22.107 35.016 1.00 36.53 87 ASP A CA 1
ATOM 632 C C . ASP A 1 87 ? -17.426 -21.389 34.876 1.00 36.53 87 ASP A C 1
ATOM 634 O O . ASP A 1 87 ? -18.178 -21.229 35.837 1.00 36.53 87 ASP A O 1
ATOM 638 N N . THR A 1 88 ? -17.720 -20.911 33.668 1.00 34.16 88 THR A N 1
ATOM 639 C CA . THR A 1 88 ? -19.027 -20.340 33.354 1.00 34.16 88 THR A CA 1
ATOM 640 C C . THR A 1 88 ? -19.775 -21.341 32.487 1.00 34.16 88 THR A C 1
ATOM 642 O O . THR A 1 88 ? -19.661 -21.374 31.263 1.00 34.16 88 THR A O 1
ATOM 645 N N . THR A 1 89 ? -20.542 -22.196 33.156 1.00 35.31 89 THR A N 1
ATOM 646 C CA . THR A 1 89 ? -21.629 -22.986 32.582 1.00 35.31 89 THR A CA 1
ATOM 647 C C . THR A 1 89 ? -22.724 -22.047 32.076 1.00 35.31 89 THR A C 1
ATOM 649 O O . THR A 1 89 ? -23.538 -21.584 32.868 1.00 35.31 89 THR A O 1
ATOM 652 N N . LEU A 1 90 ? -22.690 -21.729 30.776 1.00 34.81 90 LEU A N 1
ATOM 653 C CA . LEU A 1 90 ? -23.805 -21.467 29.843 1.00 34.81 90 LEU A CA 1
ATOM 654 C C . LEU A 1 90 ? -23.200 -21.048 28.479 1.00 34.81 90 LEU A C 1
ATOM 656 O O . LEU A 1 90 ? -22.226 -20.304 28.407 1.00 34.81 90 LEU A O 1
ATOM 660 N N . SER A 1 91 ? -23.727 -21.610 27.392 1.00 44.56 91 SER A N 1
ATOM 661 C CA . SER A 1 91 ? -23.174 -21.727 26.028 1.00 44.56 91 SER A CA 1
ATOM 662 C C . SER A 1 91 ? -22.643 -20.438 25.355 1.00 44.56 91 SER A C 1
ATOM 664 O O . SER A 1 91 ? -23.272 -19.838 24.481 1.00 44.56 91 SER A O 1
ATOM 666 N N . GLY A 1 92 ? -21.373 -20.095 25.605 1.00 42.97 92 GLY A N 1
ATOM 667 C CA . GLY A 1 92 ? -20.645 -19.029 24.890 1.00 42.97 92 GLY A CA 1
ATOM 668 C C . GLY A 1 92 ? -20.509 -19.226 23.364 1.00 42.97 92 GLY A C 1
ATOM 669 O O . GLY A 1 92 ? -20.141 -18.296 22.641 1.00 42.97 92 GLY A O 1
ATOM 670 N N . VAL A 1 93 ? -20.840 -20.414 22.848 1.00 43.94 93 VAL A N 1
ATOM 671 C CA . VAL A 1 93 ? -20.872 -20.736 21.411 1.00 43.94 93 VAL A CA 1
ATOM 672 C C . VAL A 1 93 ? -22.176 -20.259 20.750 1.00 43.94 93 VAL A C 1
ATOM 674 O O . VAL A 1 93 ? -22.138 -19.722 19.643 1.00 43.94 93 VAL A O 1
ATOM 677 N N . GLU A 1 94 ? -23.321 -20.351 21.433 1.00 37.97 94 GLU A N 1
ATOM 678 C CA . GLU A 1 94 ? -24.625 -19.943 20.881 1.00 37.97 94 GLU A CA 1
ATOM 679 C C . GLU A 1 94 ? -24.795 -18.422 20.850 1.00 37.97 94 GLU A C 1
ATOM 681 O O . GLU A 1 94 ? -25.377 -17.870 19.913 1.00 37.97 94 GLU A O 1
ATOM 686 N N . GLN A 1 95 ? -24.234 -17.721 21.836 1.00 47.72 95 GLN A N 1
ATOM 687 C CA . GLN A 1 95 ? -24.289 -16.261 21.912 1.00 47.72 95 GLN A CA 1
ATOM 688 C C . GLN A 1 95 ? -23.353 -15.605 20.881 1.00 47.72 95 GLN A C 1
ATOM 690 O O . GLN A 1 95 ? -23.754 -14.660 20.196 1.00 47.72 95 GLN A O 1
ATOM 695 N N . LYS A 1 96 ? -22.157 -16.178 20.654 1.00 48.53 96 LYS A N 1
ATOM 696 C CA . LYS A 1 96 ? -21.276 -15.805 19.529 1.00 48.53 96 LYS A CA 1
ATOM 697 C C . LYS A 1 96 ? -21.938 -16.072 18.173 1.00 48.53 96 LYS A C 1
ATOM 699 O O . LYS A 1 96 ? -21.842 -15.231 17.280 1.00 48.53 96 LYS A O 1
ATOM 704 N N . ALA A 1 97 ? -22.655 -17.189 18.026 1.00 45.69 97 ALA A N 1
ATOM 705 C CA . ALA A 1 97 ? -23.368 -17.528 16.795 1.00 45.69 97 ALA A CA 1
ATOM 706 C C . ALA A 1 97 ? -24.571 -16.603 16.519 1.00 45.69 97 ALA A C 1
ATOM 708 O O . ALA A 1 97 ? -24.777 -16.198 15.372 1.00 45.69 97 ALA A O 1
ATOM 709 N N . LYS A 1 98 ? -25.336 -16.205 17.549 1.00 46.81 98 LYS A N 1
ATOM 710 C CA . LYS A 1 98 ? -26.440 -15.232 17.423 1.00 46.81 98 LYS A CA 1
ATOM 711 C C . LYS A 1 98 ? -25.943 -13.832 17.057 1.00 46.81 98 LYS A C 1
ATOM 713 O O . LYS A 1 98 ? -26.452 -13.250 16.100 1.00 46.81 98 LYS A O 1
ATOM 718 N N . LEU A 1 99 ? -24.902 -13.334 17.729 1.00 53.19 99 LEU A N 1
ATOM 719 C CA . LEU A 1 99 ? -24.290 -12.034 17.419 1.00 53.19 99 LEU A CA 1
ATOM 720 C C . LEU A 1 99 ? -23.672 -12.005 16.009 1.00 53.19 99 LEU A C 1
ATOM 722 O O . LEU A 1 99 ? -23.798 -11.006 15.302 1.00 53.19 99 LEU A O 1
ATOM 726 N N . ALA A 1 100 ? -23.055 -13.103 15.558 1.00 51.81 100 ALA A N 1
ATOM 727 C CA . ALA A 1 100 ? -22.549 -13.230 14.189 1.00 51.81 100 ALA A CA 1
ATOM 728 C C . ALA A 1 100 ? -23.682 -13.239 13.141 1.00 51.81 100 ALA A C 1
ATOM 730 O O . ALA A 1 100 ? -23.564 -12.584 12.103 1.00 51.81 100 ALA A O 1
ATOM 731 N N . ARG A 1 101 ? -24.807 -13.916 13.423 1.00 50.56 101 ARG A N 1
ATOM 732 C CA . ARG A 1 101 ? -25.990 -13.959 12.541 1.00 50.56 101 ARG A CA 1
ATOM 733 C C . ARG A 1 101 ? -26.711 -12.616 12.429 1.00 50.56 101 ARG A C 1
ATOM 735 O O . ARG A 1 101 ? -27.164 -12.270 11.340 1.00 50.56 101 ARG A O 1
ATOM 742 N N . GLU A 1 102 ? -26.816 -11.851 13.514 1.00 51.09 102 GLU A N 1
ATOM 743 C CA . GLU A 1 102 ? -27.419 -10.512 13.474 1.00 51.09 102 GLU A CA 1
ATOM 744 C C . GLU A 1 102 ? -26.519 -9.485 12.775 1.00 51.09 102 GLU A C 1
ATOM 746 O O . GLU A 1 102 ? -27.011 -8.666 11.995 1.00 51.09 102 GLU A O 1
ATOM 751 N N . LYS A 1 103 ? -25.193 -9.582 12.955 1.00 48.25 103 LYS A N 1
ATOM 752 C CA . LYS A 1 103 ? -24.210 -8.767 12.219 1.00 48.25 103 LYS A CA 1
ATOM 753 C C . LYS A 1 103 ? -24.212 -9.065 10.718 1.00 48.25 103 LYS A C 1
ATOM 755 O O . LYS A 1 103 ? -24.171 -8.132 9.918 1.00 48.25 103 LYS A O 1
ATOM 760 N N . ALA A 1 104 ? -24.347 -10.334 10.324 1.00 51.06 104 ALA A N 1
ATOM 761 C CA . ALA A 1 104 ? -24.457 -10.733 8.918 1.00 51.06 104 ALA A CA 1
ATOM 762 C C . ALA A 1 104 ? -25.723 -10.182 8.231 1.00 51.06 104 ALA A C 1
ATOM 764 O O . ALA A 1 104 ? -25.697 -9.901 7.036 1.00 51.06 104 ALA A O 1
ATOM 765 N N . LYS A 1 105 ? -26.817 -9.963 8.977 1.00 47.97 105 LYS A N 1
ATOM 766 C CA . LYS A 1 105 ? -28.074 -9.414 8.438 1.00 47.97 105 LYS A CA 1
ATOM 767 C C . LYS A 1 105 ? -28.058 -7.896 8.196 1.00 47.97 105 LYS A C 1
ATOM 769 O O . LYS A 1 105 ? -28.886 -7.417 7.428 1.00 47.97 105 LYS A O 1
ATOM 774 N N . LYS A 1 106 ? -27.146 -7.133 8.819 1.00 51.72 106 LYS A N 1
ATOM 775 C CA . LYS A 1 106 ? -27.069 -5.656 8.701 1.00 51.72 106 LYS A CA 1
ATOM 776 C C . LYS A 1 106 ? -25.974 -5.134 7.760 1.00 51.72 106 LYS A C 1
ATOM 778 O O . LYS A 1 106 ? -25.918 -3.927 7.516 1.00 51.72 106 LYS A O 1
ATOM 783 N N . GLN A 1 107 ? -25.097 -5.987 7.228 1.00 53.59 107 GLN A N 1
ATOM 784 C CA . GLN A 1 107 ? -24.044 -5.541 6.311 1.00 53.59 107 GLN A CA 1
ATOM 785 C C . GLN A 1 107 ? -24.507 -5.577 4.852 1.00 53.59 107 GLN A C 1
ATOM 787 O O . GLN A 1 107 ? -24.870 -6.620 4.316 1.00 53.59 107 GLN A O 1
ATOM 792 N N . THR A 1 108 ? -24.453 -4.428 4.176 1.00 69.56 108 THR A N 1
ATOM 793 C CA . THR A 1 108 ? -24.587 -4.368 2.717 1.00 69.56 108 THR A CA 1
ATOM 794 C C . THR A 1 108 ? -23.403 -5.088 2.066 1.00 69.56 108 THR A C 1
ATOM 796 O O . THR A 1 108 ? -22.270 -4.966 2.532 1.00 69.56 108 THR A O 1
ATOM 799 N N . ARG A 1 109 ? -23.638 -5.809 0.960 1.00 74.75 109 ARG A N 1
ATOM 800 C CA . ARG A 1 109 ? -22.620 -6.607 0.240 1.00 74.75 109 ARG A CA 1
ATOM 801 C C . ARG A 1 109 ? -21.335 -5.819 -0.069 1.00 74.75 109 ARG A C 1
ATOM 803 O O . ARG A 1 109 ? -20.239 -6.362 0.003 1.00 74.75 109 ARG A O 1
ATOM 810 N N . THR A 1 110 ? -21.470 -4.520 -0.328 1.00 71.19 110 THR A N 1
ATOM 811 C CA . THR A 1 110 ? -20.360 -3.580 -0.546 1.00 71.19 110 THR A CA 1
ATOM 812 C C . THR A 1 110 ? -19.454 -3.402 0.672 1.00 71.19 110 THR A C 1
ATOM 814 O O . THR A 1 110 ? -18.239 -3.352 0.514 1.00 71.19 110 THR A O 1
ATOM 817 N N . LYS A 1 111 ? -20.006 -3.359 1.892 1.00 69.88 111 LYS A N 1
ATOM 818 C CA . LYS A 1 111 ? -19.217 -3.230 3.129 1.00 69.88 111 LYS A CA 1
ATOM 819 C C . LYS A 1 111 ? -18.388 -4.482 3.407 1.00 69.88 111 LYS A C 1
ATOM 821 O O . LYS A 1 111 ? -17.257 -4.362 3.865 1.00 69.88 111 LYS A O 1
ATOM 826 N N . VAL A 1 112 ? -18.928 -5.661 3.094 1.00 76.50 112 VAL A N 1
ATOM 827 C CA . VAL A 1 112 ? -18.223 -6.943 3.258 1.00 76.50 112 VAL A CA 1
ATOM 828 C C . VAL A 1 112 ? -17.019 -7.017 2.319 1.00 76.50 112 VAL A C 1
ATOM 830 O O . VAL A 1 112 ? -15.908 -7.280 2.769 1.00 76.50 112 VAL A O 1
ATOM 833 N N . ILE A 1 113 ? -17.213 -6.703 1.032 1.00 78.56 113 ILE A N 1
ATOM 834 C CA . ILE A 1 113 ? -16.123 -6.670 0.041 1.00 78.56 113 ILE A CA 1
ATOM 835 C C . ILE A 1 113 ? -15.031 -5.694 0.481 1.00 78.56 113 ILE A C 1
ATOM 837 O O . ILE A 1 113 ? -13.846 -6.020 0.458 1.00 78.56 113 ILE A O 1
ATOM 841 N N . LEU A 1 114 ? -15.427 -4.508 0.941 1.00 74.25 114 LEU A N 1
ATOM 842 C CA . LEU A 1 114 ? -14.464 -3.506 1.362 1.00 74.25 114 LEU A CA 1
ATOM 843 C C . LEU A 1 114 ? -13.675 -3.895 2.608 1.00 74.25 114 LEU A C 1
ATOM 845 O O . LEU A 1 114 ? -12.511 -3.524 2.740 1.00 74.25 114 LEU A O 1
ATOM 849 N N . LYS A 1 115 ? -14.303 -4.646 3.513 1.00 79.56 115 LYS A N 1
ATOM 850 C CA . LYS A 1 115 ? -13.643 -5.191 4.695 1.00 79.56 115 LYS A CA 1
ATOM 851 C C . LYS A 1 115 ? -12.554 -6.187 4.304 1.00 79.56 115 LYS A C 1
ATOM 853 O O . LYS A 1 115 ? -11.451 -6.074 4.827 1.00 79.56 115 LYS A O 1
ATOM 858 N N . HIS A 1 116 ? -12.828 -7.084 3.356 1.00 85.06 116 HIS A N 1
ATOM 859 C CA . HIS A 1 116 ? -11.806 -7.990 2.825 1.00 85.06 116 HIS A CA 1
ATOM 860 C C . HIS A 1 116 ? -10.645 -7.211 2.202 1.00 85.06 116 HIS A C 1
ATOM 862 O O . HIS A 1 116 ? -9.495 -7.445 2.556 1.00 85.06 116 HIS A O 1
ATOM 868 N N . ILE A 1 117 ? -10.934 -6.208 1.362 1.00 83.62 117 ILE A N 1
ATOM 869 C CA . ILE A 1 117 ? -9.891 -5.347 0.779 1.00 83.62 117 ILE A CA 1
ATOM 870 C C . ILE A 1 117 ? -9.060 -4.677 1.883 1.00 83.62 117 ILE A C 1
ATOM 872 O O . ILE A 1 117 ? -7.835 -4.714 1.840 1.00 83.62 117 ILE A O 1
ATOM 876 N N . ALA A 1 118 ? -9.695 -4.106 2.907 1.00 78.62 118 ALA A N 1
ATOM 877 C CA . ALA A 1 118 ? -8.973 -3.479 4.010 1.00 78.62 118 ALA A CA 1
ATOM 878 C C . ALA A 1 118 ? -8.061 -4.477 4.747 1.00 78.62 118 ALA A C 1
ATOM 880 O O . ALA A 1 118 ? -6.897 -4.168 4.998 1.00 78.62 118 ALA A O 1
ATOM 881 N N . ASN A 1 119 ? -8.550 -5.682 5.046 1.00 85.19 119 ASN A N 1
ATOM 882 C CA . ASN A 1 119 ? -7.775 -6.710 5.741 1.00 85.19 119 ASN A CA 1
ATOM 883 C C . ASN A 1 119 ? -6.545 -7.184 4.946 1.00 85.19 119 ASN A C 1
ATOM 885 O O . ASN A 1 119 ? -5.529 -7.520 5.553 1.00 85.19 119 ASN A O 1
ATOM 889 N N . ILE A 1 120 ? -6.600 -7.149 3.610 1.00 89.69 120 ILE A N 1
ATOM 890 C CA . ILE A 1 120 ? -5.462 -7.475 2.734 1.00 89.69 120 ILE A CA 1
ATOM 891 C C . ILE A 1 120 ? -4.333 -6.449 2.892 1.00 89.69 120 ILE A C 1
ATOM 893 O O . ILE A 1 120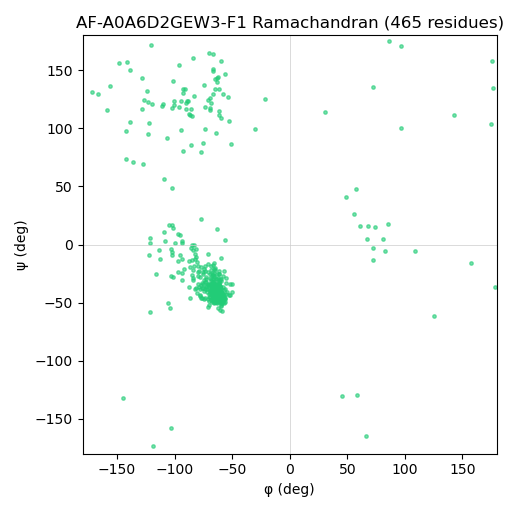 ? -3.157 -6.815 2.917 1.00 89.69 120 ILE A O 1
ATOM 897 N N . PHE A 1 121 ? -4.662 -5.162 3.026 1.00 85.31 121 PHE A N 1
ATOM 898 C CA . PHE A 1 121 ? -3.664 -4.087 3.020 1.00 85.31 121 PHE A CA 1
ATOM 899 C C . PHE A 1 121 ? -3.227 -3.607 4.403 1.00 85.31 121 PHE A C 1
ATOM 901 O O . PHE A 1 121 ? -2.111 -3.105 4.539 1.00 85.31 121 PHE A O 1
ATOM 908 N N . VAL A 1 122 ? -4.043 -3.792 5.446 1.00 84.81 122 VAL A N 1
ATOM 909 C CA . VAL A 1 122 ? -3.683 -3.428 6.829 1.00 84.81 122 VAL A CA 1
ATOM 910 C C . VAL A 1 122 ? -2.322 -4.006 7.261 1.00 84.81 122 VAL A C 1
ATOM 912 O O . VAL A 1 122 ? -1.532 -3.246 7.824 1.00 84.81 122 VAL A O 1
ATOM 915 N N . PRO A 1 123 ? -1.979 -5.280 6.977 1.00 86.88 123 PRO A N 1
ATOM 916 C CA . PRO A 1 123 ? -0.663 -5.829 7.310 1.00 86.88 123 PRO A CA 1
ATOM 917 C C . PRO A 1 123 ? 0.503 -5.192 6.537 1.00 86.88 123 PRO A C 1
ATOM 919 O O . PRO A 1 123 ? 1.623 -5.185 7.039 1.00 86.88 123 PRO A O 1
ATOM 922 N N . ILE A 1 124 ? 0.255 -4.663 5.334 1.00 87.25 124 ILE A N 1
ATOM 923 C CA . ILE A 1 124 ? 1.275 -4.060 4.457 1.00 87.25 124 ILE A CA 1
ATOM 924 C C . ILE A 1 124 ? 1.519 -2.586 4.833 1.00 87.25 124 ILE A C 1
ATOM 926 O O . ILE A 1 124 ? 2.604 -2.045 4.617 1.00 87.25 124 ILE A O 1
ATOM 930 N N . LEU A 1 125 ? 0.519 -1.929 5.429 1.00 83.88 125 LEU A N 1
ATOM 931 C CA . LEU A 1 125 ? 0.511 -0.490 5.695 1.00 83.88 125 LEU A CA 1
ATOM 932 C C . LEU A 1 125 ? 1.745 0.030 6.463 1.00 83.88 125 LEU A C 1
ATOM 934 O O . LEU A 1 125 ? 2.283 1.057 6.050 1.00 83.88 125 LEU A O 1
ATOM 938 N N . PRO A 1 126 ? 2.255 -0.629 7.528 1.00 85.31 126 PRO A N 1
ATOM 939 C CA . PRO A 1 126 ? 3.442 -0.139 8.232 1.00 85.31 126 PRO A CA 1
ATOM 940 C C . PRO A 1 126 ? 4.686 -0.076 7.339 1.00 85.31 126 PRO A C 1
ATOM 942 O O . PRO A 1 126 ? 5.433 0.900 7.394 1.00 85.31 126 PRO A O 1
ATOM 945 N N . ALA A 1 127 ? 4.883 -1.087 6.487 1.00 88.56 127 ALA A N 1
ATOM 946 C CA . ALA A 1 127 ? 5.999 -1.119 5.551 1.00 88.56 127 ALA A CA 1
ATOM 947 C C . ALA A 1 127 ? 5.850 -0.023 4.487 1.00 88.56 127 ALA A C 1
ATOM 949 O O . ALA A 1 127 ? 6.813 0.680 4.199 1.00 88.56 127 ALA A O 1
ATOM 950 N N . LEU A 1 128 ? 4.630 0.185 3.976 1.00 85.19 128 LEU A N 1
ATOM 951 C CA . LEU A 1 128 ? 4.309 1.251 3.017 1.00 85.19 128 LEU A CA 1
ATOM 952 C C . LEU A 1 128 ? 4.592 2.643 3.566 1.00 85.19 128 LEU A C 1
ATOM 954 O O . LEU A 1 128 ? 5.128 3.480 2.846 1.00 85.19 128 LEU A O 1
ATOM 958 N N . ILE A 1 129 ? 4.272 2.888 4.836 1.00 84.06 129 ILE A N 1
ATOM 959 C CA . ILE A 1 129 ? 4.583 4.161 5.491 1.00 84.06 129 ILE A CA 1
ATOM 960 C C . ILE A 1 129 ? 6.101 4.354 5.566 1.00 84.06 129 ILE A C 1
ATOM 962 O O . ILE A 1 129 ? 6.598 5.409 5.180 1.00 84.06 129 ILE A O 1
ATOM 966 N N . ALA A 1 130 ? 6.844 3.342 6.024 1.00 88.19 130 ALA A N 1
ATOM 967 C CA . ALA A 1 130 ? 8.297 3.429 6.144 1.00 88.19 130 ALA A CA 1
ATOM 968 C C . ALA A 1 130 ? 8.973 3.647 4.779 1.00 88.19 130 ALA A C 1
ATOM 970 O O . ALA A 1 130 ? 9.683 4.634 4.600 1.00 88.19 130 ALA A O 1
ATOM 971 N N . ALA A 1 131 ? 8.701 2.781 3.800 1.00 89.19 131 ALA A N 1
ATOM 972 C CA . ALA A 1 131 ? 9.262 2.889 2.454 1.00 89.19 131 ALA A CA 1
ATOM 973 C C . ALA A 1 131 ? 8.814 4.173 1.743 1.00 89.19 131 ALA A C 1
ATOM 975 O O . ALA A 1 131 ? 9.613 4.806 1.068 1.00 89.19 131 ALA A O 1
ATOM 976 N N . GLY A 1 132 ? 7.561 4.600 1.925 1.00 85.50 132 GLY A N 1
ATOM 977 C CA . GLY A 1 132 ? 7.052 5.847 1.360 1.00 85.50 132 GLY A CA 1
ATOM 978 C C . GLY A 1 132 ? 7.767 7.086 1.905 1.00 85.50 132 GLY A C 1
ATOM 979 O O . GLY A 1 132 ? 8.085 7.987 1.134 1.00 85.50 132 GLY A O 1
ATOM 980 N N . ILE A 1 133 ? 8.077 7.125 3.208 1.00 89.25 133 ILE A N 1
ATOM 981 C CA . ILE A 1 133 ? 8.859 8.218 3.811 1.00 89.25 133 ILE A CA 1
ATOM 982 C C . ILE A 1 133 ? 10.289 8.224 3.264 1.00 89.25 133 ILE A C 1
ATOM 984 O O . ILE A 1 133 ? 10.778 9.282 2.872 1.00 89.25 133 ILE A O 1
ATOM 988 N N . LEU A 1 134 ? 10.950 7.062 3.199 1.00 92.38 134 LEU A N 1
ATOM 989 C CA . LEU A 1 134 ? 12.307 6.954 2.650 1.00 92.38 134 LEU A CA 1
ATOM 990 C C . LEU A 1 134 ? 12.350 7.365 1.171 1.00 92.38 134 LEU A C 1
ATOM 992 O O . LEU A 1 134 ? 13.218 8.144 0.781 1.00 92.38 134 LEU A O 1
ATOM 996 N N . MET A 1 135 ? 11.366 6.930 0.380 1.00 89.94 135 MET A N 1
ATOM 997 C CA . MET A 1 135 ? 11.213 7.320 -1.021 1.00 89.94 135 MET A CA 1
ATOM 998 C C . MET A 1 135 ? 10.963 8.821 -1.156 1.00 89.94 135 MET A C 1
ATOM 1000 O O . MET A 1 135 ? 11.548 9.464 -2.018 1.00 89.94 135 MET A O 1
ATOM 1004 N N . GLY A 1 136 ? 10.122 9.397 -0.293 1.00 87.81 136 GLY A N 1
ATOM 1005 C CA . GLY A 1 136 ? 9.851 10.831 -0.265 1.00 87.81 136 GLY A CA 1
ATOM 1006 C C . GLY A 1 136 ? 11.106 11.652 0.031 1.00 87.81 136 GLY A C 1
ATOM 1007 O O . GLY A 1 136 ? 11.394 12.604 -0.690 1.00 87.81 136 GLY A O 1
ATOM 1008 N N . LEU A 1 137 ? 11.887 11.250 1.038 1.00 92.00 137 LEU A N 1
ATOM 1009 C CA . LEU A 1 137 ? 13.172 11.879 1.358 1.00 92.00 137 LEU A CA 1
ATOM 1010 C C . LEU A 1 137 ? 14.158 11.763 0.191 1.00 92.00 137 LEU A C 1
ATOM 1012 O O . LEU A 1 137 ? 14.763 12.763 -0.197 1.00 92.00 137 LEU A O 1
ATOM 1016 N N . ASN A 1 138 ? 14.273 10.573 -0.405 1.00 94.00 138 ASN A N 1
ATOM 1017 C CA . ASN A 1 138 ? 15.120 10.362 -1.573 1.00 94.00 138 ASN A CA 1
ATOM 1018 C C . ASN A 1 138 ? 14.695 11.257 -2.742 1.00 94.00 138 ASN A C 1
ATOM 1020 O O . ASN A 1 138 ? 15.524 11.939 -3.331 1.00 94.00 138 ASN A O 1
ATOM 1024 N N . ASN A 1 139 ? 13.395 11.330 -3.029 1.00 90.56 139 ASN A N 1
ATOM 1025 C CA . ASN A 1 139 ? 12.858 12.147 -4.109 1.00 90.56 139 ASN A CA 1
ATOM 1026 C C . ASN A 1 139 ? 13.122 13.640 -3.893 1.00 90.56 139 ASN A C 1
ATOM 1028 O O . ASN A 1 139 ? 13.371 14.343 -4.866 1.00 90.56 139 ASN A O 1
ATOM 1032 N N . VAL A 1 140 ? 13.107 14.152 -2.658 1.00 91.56 140 VAL A N 1
ATOM 1033 C CA . VAL A 1 140 ? 13.494 15.550 -2.391 1.00 91.56 140 VAL A CA 1
ATOM 1034 C C . VAL A 1 140 ? 14.955 15.782 -2.770 1.00 91.56 140 VAL A C 1
ATOM 1036 O O . VAL A 1 140 ? 15.262 16.750 -3.465 1.00 91.56 140 VAL A O 1
ATOM 1039 N N . VAL A 1 141 ? 15.848 14.882 -2.358 1.00 93.81 141 VAL A N 1
ATOM 1040 C CA . VAL A 1 141 ? 17.287 14.971 -2.643 1.00 93.81 141 VAL A CA 1
ATOM 1041 C C . VAL A 1 141 ? 17.561 14.847 -4.148 1.00 93.81 141 VAL A C 1
ATOM 1043 O O . VAL A 1 141 ? 18.226 15.707 -4.723 1.00 93.81 141 VAL A O 1
ATOM 1046 N N . VAL A 1 142 ? 16.985 13.835 -4.800 1.00 93.88 142 VAL A N 1
ATOM 1047 C CA . VAL A 1 142 ? 17.137 13.558 -6.236 1.00 93.88 142 VAL A CA 1
ATOM 1048 C C . VAL A 1 142 ? 16.558 14.685 -7.087 1.00 93.88 142 VAL A C 1
ATOM 1050 O O . VAL A 1 142 ? 17.245 15.172 -7.978 1.00 93.88 142 VAL A O 1
ATOM 1053 N N . ASN A 1 143 ? 15.340 15.159 -6.809 1.00 92.31 143 ASN A N 1
ATOM 1054 C CA . ASN A 1 143 ? 14.734 16.235 -7.603 1.00 92.31 143 ASN A CA 1
ATOM 1055 C C . ASN A 1 143 ? 15.459 17.573 -7.411 1.00 92.31 143 ASN A C 1
ATOM 1057 O O . ASN A 1 143 ? 15.600 18.336 -8.366 1.00 92.31 143 ASN A O 1
ATOM 1061 N N . SER A 1 144 ? 15.964 17.852 -6.204 1.00 92.94 144 SER A N 1
ATOM 1062 C CA . SER A 1 144 ? 16.793 19.042 -5.961 1.00 92.94 144 SER A CA 1
ATOM 1063 C C . SER A 1 144 ? 18.098 18.975 -6.757 1.00 92.94 144 SER A C 1
ATOM 1065 O O . SER A 1 144 ? 18.488 19.953 -7.394 1.00 92.94 144 SER A O 1
ATOM 1067 N N . ALA A 1 145 ? 18.744 17.806 -6.773 1.00 93.25 145 ALA A N 1
ATOM 1068 C CA . ALA A 1 145 ? 19.947 17.563 -7.559 1.00 93.25 145 ALA A CA 1
ATOM 1069 C C . ALA A 1 145 ? 19.683 17.644 -9.071 1.00 93.25 145 ALA A C 1
ATOM 1071 O O . ALA A 1 145 ? 20.457 18.272 -9.790 1.00 93.25 145 ALA A O 1
ATOM 1072 N N . ALA A 1 146 ? 18.567 17.086 -9.546 1.00 92.56 146 ALA A N 1
ATOM 1073 C CA . ALA A 1 146 ? 18.157 17.145 -10.946 1.00 92.56 146 ALA A CA 1
ATOM 1074 C C . ALA A 1 146 ? 17.900 18.588 -11.400 1.00 92.56 146 ALA A C 1
ATOM 1076 O O . ALA A 1 146 ? 18.379 19.005 -12.453 1.00 92.56 146 ALA A O 1
ATOM 1077 N N . SER A 1 147 ? 17.197 19.377 -10.582 1.00 93.38 147 SER A N 1
ATOM 1078 C CA . SER A 1 147 ? 16.952 20.798 -10.851 1.00 93.38 147 SER A CA 1
ATOM 1079 C C . SER A 1 147 ? 18.254 21.600 -10.942 1.00 93.38 147 SER A C 1
ATOM 1081 O O . SER A 1 147 ? 18.446 22.392 -11.870 1.00 93.38 147 SER A O 1
ATOM 1083 N N . TRP A 1 148 ? 19.199 21.356 -10.027 1.00 92.69 148 TRP A N 1
ATOM 1084 C CA . TRP A 1 148 ? 20.512 22.000 -10.070 1.00 92.69 148 TRP A CA 1
ATOM 1085 C C . TRP A 1 148 ? 21.330 21.580 -11.299 1.00 92.69 148 TRP A C 1
ATOM 1087 O O . TRP A 1 148 ? 21.891 22.457 -11.958 1.00 92.69 148 TRP A O 1
ATOM 1097 N N . ALA A 1 149 ? 21.328 20.286 -11.650 1.00 92.62 149 ALA A N 1
ATOM 1098 C CA . ALA A 1 149 ? 21.982 19.761 -12.851 1.00 92.62 149 ALA A CA 1
ATOM 1099 C C . ALA A 1 149 ? 21.480 20.456 -14.121 1.00 92.62 149 ALA A C 1
ATOM 1101 O O . ALA A 1 149 ? 22.284 20.898 -14.939 1.00 92.62 149 ALA A O 1
ATOM 1102 N N . MET A 1 150 ? 20.156 20.602 -14.253 1.00 92.44 150 MET A N 1
ATOM 1103 C CA . MET A 1 150 ? 19.535 21.296 -15.383 1.00 92.44 150 MET A CA 1
ATOM 1104 C C . MET A 1 150 ? 19.908 22.780 -15.416 1.00 92.44 150 MET A C 1
ATOM 1106 O O . MET A 1 150 ? 20.242 23.300 -16.475 1.00 92.44 150 MET A O 1
ATOM 1110 N N . SER A 1 151 ? 19.900 23.447 -14.258 1.00 93.25 151 SER A N 1
ATOM 1111 C CA . SER A 1 151 ? 20.173 24.888 -14.159 1.00 93.25 151 SER A CA 1
ATOM 1112 C C . SER A 1 151 ? 21.636 25.248 -14.453 1.00 93.25 151 SER A C 1
ATOM 1114 O O . SER A 1 151 ? 21.917 26.370 -14.855 1.00 93.25 151 SER A O 1
ATOM 1116 N N . HIS A 1 152 ? 22.564 24.309 -14.247 1.00 92.88 152 HIS A N 1
ATOM 1117 C CA . HIS A 1 152 ? 24.006 24.500 -14.455 1.00 92.88 152 HIS A CA 1
ATOM 1118 C C . HIS A 1 152 ? 24.534 23.732 -15.676 1.00 92.88 152 HIS A C 1
ATOM 1120 O O . HIS A 1 152 ? 25.746 23.632 -15.847 1.00 92.88 152 HIS A O 1
ATOM 1126 N N . HIS A 1 153 ? 23.641 23.184 -16.511 1.00 90.88 153 HIS A N 1
ATOM 1127 C CA . HIS A 1 153 ? 23.979 22.403 -17.708 1.00 90.88 153 HIS A CA 1
ATOM 1128 C C . HIS A 1 153 ? 25.021 21.301 -17.452 1.00 90.88 153 HIS A C 1
ATOM 1130 O O . HIS A 1 153 ? 25.927 21.073 -18.253 1.00 90.88 153 HIS A O 1
ATOM 1136 N N . ILE A 1 154 ? 24.899 20.615 -16.314 1.00 90.88 154 ILE A N 1
ATOM 1137 C CA . ILE A 1 154 ? 25.831 19.556 -15.925 1.00 90.88 154 ILE A CA 1
ATOM 1138 C C . ILE A 1 154 ? 25.609 18.352 -16.838 1.00 90.88 154 ILE A C 1
ATOM 1140 O O . ILE A 1 154 ? 24.494 17.843 -16.950 1.00 90.88 154 ILE A O 1
ATOM 1144 N N . ALA A 1 155 ? 26.675 17.901 -17.494 1.00 89.88 155 ALA A N 1
ATOM 1145 C CA . ALA A 1 155 ? 26.649 16.717 -18.340 1.00 89.88 155 ALA A CA 1
ATOM 1146 C C . ALA A 1 155 ? 26.832 15.432 -17.515 1.00 89.88 155 ALA A C 1
ATOM 1148 O O . ALA A 1 155 ? 27.338 15.454 -16.392 1.00 89.88 155 ALA A O 1
ATOM 1149 N N . ALA A 1 156 ? 26.428 14.302 -18.096 1.00 90.44 156 ALA A N 1
ATOM 1150 C CA . ALA A 1 156 ? 26.764 12.985 -17.565 1.00 90.44 156 ALA A CA 1
ATOM 1151 C C . ALA A 1 156 ? 28.288 12.782 -17.587 1.00 90.44 156 ALA A C 1
ATOM 1153 O O . ALA A 1 156 ? 28.959 13.234 -18.518 1.00 90.44 156 ALA A O 1
ATOM 1154 N N . ILE A 1 157 ? 28.828 12.097 -16.578 1.00 90.06 157 ILE A N 1
ATOM 1155 C CA . ILE A 1 157 ? 30.261 11.787 -16.478 1.00 90.06 157 ILE A CA 1
ATOM 1156 C C . ILE A 1 157 ? 30.400 10.286 -16.228 1.00 90.06 157 ILE A C 1
ATOM 1158 O O . ILE A 1 157 ? 29.956 9.784 -15.196 1.00 90.06 157 ILE A O 1
ATOM 1162 N N . GLY A 1 158 ? 31.018 9.568 -17.170 1.00 89.06 158 GLY A N 1
ATOM 1163 C CA . GLY A 1 158 ? 31.089 8.105 -17.125 1.00 89.06 158 GLY A CA 1
ATOM 1164 C C . GLY A 1 158 ? 29.691 7.479 -17.102 1.00 89.06 158 GLY A C 1
ATOM 1165 O O . GLY A 1 158 ? 28.832 7.864 -17.893 1.00 89.06 158 GLY A O 1
ATOM 1166 N N . ASP A 1 159 ? 29.459 6.566 -16.157 1.00 89.06 159 ASP A N 1
ATOM 1167 C CA . ASP A 1 159 ? 28.168 5.885 -15.964 1.00 89.06 159 ASP A CA 1
ATOM 1168 C C . ASP A 1 159 ? 27.174 6.683 -15.096 1.00 89.06 159 ASP A C 1
ATOM 1170 O O . ASP A 1 159 ? 26.055 6.232 -14.838 1.00 89.06 159 ASP A O 1
ATOM 1174 N N . LEU A 1 160 ? 27.565 7.867 -14.609 1.00 91.25 160 LEU A N 1
ATOM 1175 C CA . LEU A 1 160 ? 26.719 8.695 -13.755 1.00 91.25 160 LEU A CA 1
ATOM 1176 C C . LEU A 1 160 ? 25.850 9.621 -14.607 1.00 91.25 160 LEU A C 1
ATOM 1178 O O . LEU A 1 160 ? 26.343 10.461 -15.364 1.00 91.25 160 LEU A O 1
ATOM 1182 N N . SER A 1 161 ? 24.533 9.526 -14.415 1.00 92.50 161 SER A N 1
ATOM 1183 C CA . SER A 1 161 ? 23.591 10.511 -14.952 1.00 92.50 161 SER A CA 1
ATOM 1184 C C . SER A 1 161 ? 23.888 11.915 -14.402 1.00 92.50 161 SER A C 1
ATOM 1186 O O . SER A 1 161 ? 24.437 12.036 -13.303 1.00 92.50 161 SER A O 1
ATOM 1188 N N . PRO A 1 162 ? 23.456 12.995 -15.082 1.00 91.31 162 PRO A N 1
ATOM 1189 C CA . PRO A 1 162 ? 23.662 14.363 -14.605 1.00 91.31 162 PRO A CA 1
ATOM 1190 C C . PRO A 1 162 ? 23.231 14.566 -13.153 1.00 91.31 162 PRO A C 1
ATOM 1192 O O . PRO A 1 162 ? 23.944 15.178 -12.374 1.00 91.31 162 PRO A O 1
ATOM 1195 N N . THR A 1 163 ? 22.099 13.982 -12.752 1.00 92.62 163 THR A N 1
ATOM 1196 C CA . THR A 1 163 ? 21.607 14.061 -11.368 1.00 92.62 163 THR A CA 1
ATOM 1197 C C . THR A 1 163 ? 22.528 13.330 -10.392 1.00 92.62 163 THR A C 1
ATOM 1199 O O . THR A 1 163 ? 22.790 13.826 -9.300 1.00 92.62 163 THR A O 1
ATOM 1202 N N . GLN A 1 164 ? 23.053 12.167 -10.778 1.00 93.12 164 GLN A N 1
ATOM 1203 C CA . GLN A 1 164 ? 23.976 11.405 -9.940 1.00 93.12 164 GLN A CA 1
ATOM 1204 C C . GLN A 1 164 ? 25.331 12.096 -9.794 1.00 93.12 164 GLN A C 1
ATOM 1206 O O . GLN A 1 164 ? 25.884 12.047 -8.704 1.00 93.12 164 GLN A O 1
ATOM 1211 N N . VAL A 1 165 ? 25.818 12.799 -10.822 1.00 92.44 165 VAL A N 1
ATOM 1212 C CA . VAL A 1 165 ? 27.032 13.629 -10.725 1.00 92.44 165 VAL A CA 1
ATOM 1213 C C . VAL A 1 165 ? 26.872 14.691 -9.638 1.00 92.44 165 VAL A C 1
ATOM 1215 O O . VAL A 1 165 ? 27.749 14.863 -8.797 1.00 92.44 165 VAL A O 1
ATOM 1218 N N . VAL A 1 166 ? 25.722 15.368 -9.591 1.00 93.44 166 VAL A N 1
ATOM 1219 C CA . VAL A 1 166 ? 25.420 16.341 -8.529 1.00 93.44 166 VAL A CA 1
ATOM 1220 C C . VAL A 1 166 ? 25.396 15.681 -7.159 1.00 93.44 166 VAL A C 1
ATOM 1222 O O . VAL A 1 166 ? 25.952 16.208 -6.199 1.00 93.44 166 VAL A O 1
ATOM 1225 N N . LEU A 1 167 ? 24.720 14.539 -7.046 1.00 93.88 167 LEU A N 1
ATOM 1226 C CA . LEU A 1 167 ? 24.630 13.819 -5.781 1.00 93.88 167 LEU A CA 1
ATOM 1227 C C . LEU A 1 167 ? 26.002 13.340 -5.310 1.00 93.88 167 LEU A C 1
ATOM 1229 O O . LEU A 1 167 ? 26.269 13.379 -4.111 1.00 93.88 167 LEU A O 1
ATOM 1233 N N . ASP A 1 168 ? 26.867 12.937 -6.233 1.00 93.81 168 ASP A N 1
ATOM 1234 C CA . ASP A 1 168 ? 28.238 12.525 -5.954 1.00 93.81 168 ASP A CA 1
ATOM 1235 C C . ASP A 1 168 ? 29.076 13.705 -5.450 1.00 93.81 168 ASP A C 1
ATOM 1237 O O . ASP A 1 168 ? 29.646 13.639 -4.362 1.00 93.81 168 ASP A O 1
ATOM 1241 N N . GLN A 1 169 ? 29.011 14.848 -6.143 1.00 91.75 169 GLN A N 1
ATOM 1242 C CA . GLN A 1 169 ? 29.650 16.103 -5.721 1.00 91.75 169 GLN A CA 1
ATOM 1243 C C . GLN A 1 169 ? 29.190 16.585 -4.337 1.00 91.75 169 GLN A C 1
ATOM 1245 O O . GLN A 1 169 ? 29.916 17.298 -3.648 1.00 91.75 169 GLN A O 1
ATOM 1250 N N . ARG A 1 170 ? 27.969 16.229 -3.920 1.00 92.94 170 ARG A N 1
ATOM 1251 C CA . ARG A 1 170 ? 27.410 16.562 -2.600 1.00 92.94 170 ARG A CA 1
ATOM 1252 C C . ARG A 1 170 ? 27.623 15.461 -1.556 1.00 92.94 170 ARG A C 1
ATOM 1254 O O . ARG A 1 170 ? 27.128 15.610 -0.443 1.00 92.94 170 ARG A O 1
ATOM 1261 N N . HIS A 1 171 ? 28.314 14.371 -1.894 1.00 93.25 171 HIS A N 1
ATOM 1262 C CA . HIS A 1 171 ? 28.469 13.173 -1.059 1.00 93.25 171 HIS A CA 1
ATOM 1263 C C . HIS A 1 171 ? 27.135 12.534 -0.619 1.00 93.25 171 HIS A C 1
ATOM 1265 O O . HIS A 1 171 ? 27.056 11.852 0.402 1.00 93.25 171 HIS A O 1
ATOM 1271 N N . LEU A 1 172 ? 26.069 12.739 -1.397 1.00 94.62 172 LEU A N 1
ATOM 1272 C CA . LEU A 1 172 ? 24.727 12.208 -1.149 1.00 94.62 172 LEU A CA 1
ATOM 1273 C C . LEU A 1 172 ? 24.387 11.000 -2.028 1.00 94.62 172 LEU A C 1
ATOM 1275 O O . LEU A 1 172 ? 23.365 10.360 -1.785 1.00 94.62 172 LEU A O 1
ATOM 1279 N N . LEU A 1 173 ? 25.218 10.660 -3.022 1.00 93.56 173 LEU A N 1
ATOM 1280 C CA . LEU A 1 173 ? 24.938 9.574 -3.967 1.00 93.56 173 LEU A CA 1
ATOM 1281 C C . LEU A 1 173 ? 24.698 8.231 -3.264 1.00 93.56 173 LEU A C 1
ATOM 1283 O O . LEU A 1 173 ? 23.667 7.603 -3.495 1.00 93.56 173 LEU A O 1
ATOM 1287 N N . GLY A 1 174 ? 25.591 7.825 -2.355 1.00 94.12 174 GLY A N 1
ATOM 1288 C CA . GLY A 1 174 ? 25.450 6.559 -1.625 1.00 94.12 174 GLY A CA 1
ATOM 1289 C C . GLY A 1 174 ? 24.209 6.518 -0.725 1.00 94.12 174 GLY A C 1
ATOM 1290 O O . GLY A 1 174 ? 23.514 5.505 -0.665 1.00 94.12 174 GLY A O 1
ATOM 1291 N N . VAL A 1 175 ? 23.874 7.639 -0.075 1.00 94.50 175 VAL A N 1
ATOM 1292 C CA . VAL A 1 175 ? 22.651 7.758 0.738 1.00 94.50 175 VAL A CA 1
ATOM 1293 C C . VAL A 1 175 ? 21.412 7.654 -0.148 1.00 94.50 175 VAL A C 1
ATOM 1295 O O . VAL A 1 175 ? 20.487 6.918 0.181 1.00 94.50 175 VAL A O 1
ATOM 1298 N N . SER A 1 176 ? 21.403 8.346 -1.288 1.00 94.88 176 SER A N 1
ATOM 1299 C CA . SER A 1 176 ? 20.299 8.297 -2.246 1.00 94.88 176 SER A CA 1
ATOM 1300 C C . SER A 1 176 ? 20.090 6.883 -2.791 1.00 94.88 176 SER A C 1
ATOM 1302 O O . SER A 1 176 ? 18.966 6.390 -2.777 1.00 94.88 176 SER A O 1
ATOM 1304 N N . GLN A 1 177 ? 21.162 6.186 -3.175 1.00 94.69 177 GLN A N 1
ATOM 1305 C CA . GLN A 1 177 ? 21.101 4.793 -3.628 1.00 94.69 177 GLN A CA 1
ATOM 1306 C C . GLN A 1 177 ? 20.579 3.853 -2.537 1.00 94.69 177 GLN A C 1
ATOM 1308 O O . GLN A 1 177 ? 19.715 3.022 -2.806 1.00 94.69 177 GLN A O 1
ATOM 1313 N N . PHE A 1 178 ? 21.051 4.002 -1.296 1.00 95.38 178 PHE A N 1
ATOM 1314 C CA . PHE A 1 178 ? 20.549 3.221 -0.166 1.00 95.38 178 PHE A CA 1
ATOM 1315 C C . PHE A 1 178 ? 19.042 3.432 0.041 1.00 95.38 178 PHE A C 1
ATOM 1317 O O . PHE A 1 178 ? 18.283 2.464 0.123 1.00 95.38 178 PHE A O 1
ATOM 1324 N N . LEU A 1 179 ? 18.595 4.692 0.084 1.00 94.94 179 LEU A N 1
ATOM 1325 C CA . LEU A 1 179 ? 17.180 5.026 0.246 1.00 94.94 179 LEU A CA 1
ATOM 1326 C C . LEU A 1 179 ? 16.338 4.505 -0.925 1.00 94.94 179 LEU A C 1
ATOM 1328 O O . LEU A 1 179 ? 15.233 4.007 -0.702 1.00 94.94 179 LEU A O 1
ATOM 1332 N N . ASP A 1 180 ? 16.856 4.591 -2.151 1.00 92.00 180 ASP A N 1
ATOM 1333 C CA . ASP A 1 180 ? 16.199 4.104 -3.362 1.00 92.00 180 ASP A CA 1
ATOM 1334 C C . ASP A 1 180 ? 16.006 2.583 -3.332 1.00 92.00 180 ASP A C 1
ATOM 1336 O O . ASP A 1 180 ? 14.885 2.112 -3.511 1.00 92.00 180 ASP A O 1
ATOM 1340 N N . ILE A 1 181 ? 17.057 1.816 -3.017 1.00 94.56 181 ILE A N 1
ATOM 1341 C CA . ILE A 1 181 ? 17.010 0.347 -2.938 1.00 94.56 181 ILE A CA 1
ATOM 1342 C C . ILE A 1 181 ? 15.991 -0.109 -1.890 1.00 94.56 181 ILE A C 1
ATOM 1344 O O . ILE A 1 181 ? 15.120 -0.929 -2.186 1.00 94.56 181 ILE A O 1
ATOM 1348 N N . VAL A 1 182 ? 16.067 0.441 -0.673 1.00 93.44 182 VAL A N 1
ATOM 1349 C CA . VAL A 1 182 ? 15.166 0.061 0.428 1.00 93.44 182 VAL A CA 1
ATOM 1350 C C . VAL A 1 182 ? 13.714 0.392 0.082 1.00 93.44 182 VAL A C 1
ATOM 1352 O O . VAL A 1 182 ? 12.813 -0.404 0.346 1.00 93.44 182 VAL A O 1
ATOM 1355 N N . SER A 1 183 ? 13.479 1.546 -0.543 1.00 89.38 183 SER A N 1
ATOM 1356 C CA . SER A 1 183 ? 12.132 1.970 -0.922 1.00 89.38 183 SER A CA 1
ATOM 1357 C C . SER A 1 183 ? 11.566 1.119 -2.058 1.00 89.38 183 SER A C 1
ATOM 1359 O O . SER A 1 183 ? 10.447 0.609 -1.956 1.00 89.38 183 SER A O 1
ATOM 1361 N N . LYS A 1 184 ? 12.344 0.912 -3.128 1.00 88.88 184 LYS A N 1
ATOM 1362 C CA . LYS A 1 184 ? 11.932 0.133 -4.303 1.00 88.88 184 LYS A CA 1
ATOM 1363 C C . LYS A 1 184 ? 11.727 -1.341 -3.994 1.00 88.88 184 LYS A C 1
ATOM 1365 O O . LYS A 1 184 ? 10.881 -1.947 -4.639 1.00 88.88 184 LYS A O 1
ATOM 1370 N N . ALA A 1 185 ? 12.414 -1.906 -3.001 1.00 91.62 185 ALA A N 1
ATOM 1371 C CA . ALA A 1 185 ? 12.164 -3.280 -2.573 1.00 91.62 185 ALA A CA 1
ATOM 1372 C C . ALA A 1 185 ? 10.689 -3.494 -2.191 1.00 91.62 185 ALA A C 1
ATOM 1374 O O . ALA A 1 185 ? 10.076 -4.473 -2.604 1.00 91.62 185 ALA A O 1
ATOM 1375 N N . LEU A 1 186 ? 10.069 -2.554 -1.471 1.00 88.31 186 LEU A N 1
ATOM 1376 C CA . LEU A 1 186 ? 8.656 -2.694 -1.128 1.00 88.31 186 LEU A CA 1
ATOM 1377 C C . LEU A 1 186 ? 7.745 -2.537 -2.352 1.00 88.31 186 LEU A C 1
ATOM 1379 O O . LEU A 1 186 ? 6.871 -3.372 -2.581 1.00 88.31 186 LEU A O 1
ATOM 1383 N N . PHE A 1 187 ? 7.919 -1.450 -3.107 1.00 84.81 187 PHE A N 1
ATOM 1384 C CA . PHE A 1 187 ? 7.015 -1.109 -4.209 1.00 84.81 187 PHE A CA 1
ATOM 1385 C C . PHE A 1 187 ? 7.166 -2.059 -5.405 1.00 84.81 187 PHE A C 1
ATOM 1387 O O . PHE A 1 187 ? 6.166 -2.417 -6.019 1.00 84.81 187 PHE A O 1
ATOM 1394 N N . GLY A 1 188 ? 8.382 -2.537 -5.683 1.00 87.44 188 GLY A N 1
ATOM 1395 C CA . GLY A 1 188 ? 8.665 -3.504 -6.745 1.00 87.44 188 GLY A CA 1
ATOM 1396 C C . GLY A 1 188 ? 8.115 -4.903 -6.462 1.00 87.44 188 GLY A C 1
ATOM 1397 O O . GLY A 1 188 ? 7.736 -5.609 -7.390 1.00 87.44 188 GLY A O 1
ATOM 1398 N N . PHE A 1 189 ? 7.991 -5.291 -5.188 1.00 91.38 189 PHE A N 1
ATOM 1399 C CA . PHE A 1 189 ? 7.417 -6.581 -4.780 1.00 91.38 189 PHE A CA 1
ATOM 1400 C C . PHE A 1 189 ? 5.998 -6.461 -4.210 1.00 91.38 189 PHE A C 1
ATOM 1402 O O . PHE A 1 189 ? 5.489 -7.388 -3.577 1.00 91.38 189 PHE A O 1
ATOM 1409 N N . LEU A 1 190 ? 5.317 -5.341 -4.454 1.00 89.19 190 LEU A N 1
ATOM 1410 C CA . LEU A 1 190 ? 4.009 -5.061 -3.864 1.00 89.19 190 LEU A CA 1
ATOM 1411 C C . LEU A 1 190 ? 2.939 -6.083 -4.259 1.00 89.19 190 LEU A C 1
ATOM 1413 O O . LEU A 1 190 ? 2.121 -6.468 -3.423 1.00 89.19 190 LEU A O 1
ATOM 1417 N N . ALA A 1 191 ? 2.997 -6.579 -5.497 1.00 91.44 191 ALA A N 1
ATOM 1418 C CA . ALA A 1 191 ? 2.157 -7.673 -5.977 1.00 91.44 191 ALA A CA 1
ATOM 1419 C C . ALA A 1 191 ? 2.359 -8.962 -5.163 1.00 91.44 191 ALA A C 1
ATOM 1421 O O . ALA A 1 191 ? 1.385 -9.624 -4.811 1.00 91.44 191 ALA A O 1
ATOM 1422 N N . ILE A 1 192 ? 3.600 -9.281 -4.786 1.00 95.06 192 ILE A N 1
ATOM 1423 C CA . ILE A 1 192 ? 3.929 -10.452 -3.963 1.00 95.06 192 ILE A CA 1
ATOM 1424 C C . ILE A 1 192 ? 3.335 -10.292 -2.562 1.00 95.06 192 ILE A C 1
ATOM 1426 O O . ILE A 1 192 ? 2.635 -11.183 -2.080 1.00 95.06 192 ILE A O 1
ATOM 1430 N N . TYR A 1 193 ? 3.562 -9.144 -1.913 1.00 93.56 193 TYR A N 1
ATOM 1431 C CA . TYR A 1 193 ? 3.028 -8.889 -0.572 1.00 93.56 193 TYR A CA 1
ATOM 1432 C C . TYR A 1 193 ? 1.497 -8.909 -0.553 1.00 93.56 193 TYR A C 1
ATOM 1434 O O . TYR A 1 193 ? 0.914 -9.531 0.334 1.00 93.56 193 TYR A O 1
ATOM 1442 N N . ALA A 1 194 ? 0.854 -8.295 -1.551 1.00 92.31 194 ALA A N 1
ATOM 1443 C CA . ALA A 1 194 ? -0.597 -8.324 -1.708 1.00 92.31 194 ALA A CA 1
ATOM 1444 C C . ALA A 1 194 ? -1.119 -9.745 -1.955 1.00 92.31 194 ALA A C 1
ATOM 1446 O O . ALA A 1 194 ? -2.154 -10.116 -1.405 1.00 92.31 194 ALA A O 1
ATOM 1447 N N . GLY A 1 195 ? -0.403 -10.563 -2.729 1.00 95.75 195 GLY A N 1
ATOM 1448 C CA . GLY A 1 195 ? -0.748 -11.967 -2.942 1.00 95.75 195 GLY A CA 1
ATOM 1449 C C . GLY A 1 195 ? -0.693 -12.790 -1.651 1.00 95.75 195 GLY A C 1
ATOM 1450 O O . GLY A 1 195 ? -1.633 -13.522 -1.340 1.00 95.75 195 GLY A O 1
ATOM 1451 N N . ILE A 1 196 ? 0.356 -12.606 -0.841 1.00 96.75 196 ILE A N 1
ATOM 1452 C CA . ILE A 1 196 ? 0.513 -13.273 0.463 1.00 96.75 196 ILE A CA 1
ATOM 1453 C C . ILE A 1 196 ? -0.606 -12.867 1.428 1.00 96.75 196 ILE A C 1
ATOM 1455 O O . ILE A 1 196 ? -1.204 -13.721 2.087 1.00 96.75 196 ILE A O 1
ATOM 1459 N N . THR A 1 197 ? -0.897 -11.569 1.547 1.00 94.81 197 THR A N 1
ATOM 1460 C CA . THR A 1 197 ? -1.939 -11.097 2.468 1.00 94.81 197 THR A CA 1
ATOM 1461 C C . THR A 1 197 ? -3.346 -11.428 1.978 1.00 94.81 197 THR A C 1
ATOM 1463 O O . THR A 1 197 ? -4.211 -11.695 2.808 1.00 94.81 197 THR A O 1
ATOM 1466 N N . SER A 1 198 ? -3.565 -11.515 0.662 1.00 95.31 198 SER A N 1
ATOM 1467 C CA . SER A 1 198 ? -4.812 -12.031 0.076 1.00 95.31 198 SER A CA 1
ATOM 1468 C C . SER A 1 198 ? -5.021 -13.502 0.400 1.00 95.31 198 SER A C 1
ATOM 1470 O O . SER A 1 198 ? -6.100 -13.884 0.843 1.00 95.31 198 SER A O 1
ATOM 1472 N N . ALA A 1 199 ? -3.983 -14.328 0.261 1.00 96.31 199 ALA A N 1
ATOM 1473 C CA . ALA A 1 199 ? -4.065 -15.742 0.613 1.00 96.31 199 ALA A CA 1
ATOM 1474 C C . ALA A 1 199 ? -4.323 -15.928 2.113 1.00 96.31 199 ALA A C 1
ATOM 1476 O O . ALA A 1 199 ? -5.094 -16.800 2.501 1.00 96.31 199 ALA A O 1
ATOM 1477 N N . ARG A 1 200 ? -3.746 -15.063 2.959 1.00 95.31 200 ARG A N 1
ATOM 1478 C CA . ARG A 1 200 ? -4.060 -15.029 4.392 1.00 95.31 200 ARG A CA 1
ATOM 1479 C C . ARG A 1 200 ? -5.527 -14.675 4.654 1.00 95.31 200 ARG A C 1
ATOM 1481 O O . ARG A 1 200 ? -6.143 -15.323 5.491 1.00 95.31 200 ARG A O 1
ATOM 1488 N N . GLU A 1 201 ? -6.075 -13.673 3.967 1.00 93.19 201 GLU A N 1
ATOM 1489 C CA . GLU A 1 201 ? -7.471 -13.240 4.144 1.00 93.19 201 GLU A CA 1
ATOM 1490 C C . GLU A 1 201 ? -8.483 -14.297 3.680 1.00 93.19 201 GLU A C 1
ATOM 1492 O O . GLU A 1 201 ? -9.533 -14.459 4.296 1.00 93.19 201 GLU A O 1
ATOM 1497 N N . PHE A 1 202 ? -8.172 -15.031 2.609 1.00 93.69 202 PHE A N 1
ATOM 1498 C CA . PHE A 1 202 ? -9.054 -16.058 2.043 1.00 93.69 202 PHE A CA 1
ATOM 1499 C C . PHE A 1 202 ? -8.764 -17.484 2.542 1.00 93.69 202 PHE A C 1
ATOM 1501 O O . PHE A 1 202 ? -9.373 -18.443 2.053 1.00 93.69 202 PHE A O 1
ATOM 1508 N N . GLU A 1 203 ? -7.881 -17.621 3.536 1.00 90.81 203 GLU A N 1
ATOM 1509 C CA . GLU A 1 203 ? -7.499 -18.893 4.164 1.00 90.81 203 GLU A CA 1
ATOM 1510 C C . GLU A 1 203 ? -6.944 -19.923 3.159 1.00 90.81 203 GLU A C 1
ATOM 1512 O O . GLU A 1 203 ? -7.374 -21.078 3.132 1.00 90.81 203 GLU A O 1
ATOM 1517 N N . GLY A 1 204 ? -6.019 -19.501 2.295 1.00 90.31 204 GLY A N 1
ATOM 1518 C CA . GLY A 1 204 ? -5.287 -20.375 1.371 1.00 90.31 204 GLY A CA 1
ATOM 1519 C C . GLY A 1 204 ? -3.780 -20.375 1.610 1.00 90.31 204 GLY A C 1
ATOM 1520 O O . GLY A 1 204 ? -3.278 -19.773 2.561 1.00 90.31 204 GLY A O 1
ATOM 1521 N N . ASN A 1 205 ? -3.030 -21.043 0.732 1.00 92.94 205 ASN A N 1
ATOM 1522 C CA . ASN A 1 205 ? -1.575 -21.101 0.849 1.00 92.94 205 ASN A CA 1
ATOM 1523 C C . ASN A 1 205 ? -0.908 -19.736 0.569 1.00 92.94 205 ASN A C 1
ATOM 1525 O O . ASN A 1 205 ? -0.958 -19.211 -0.545 1.00 92.94 205 ASN A O 1
ATOM 1529 N N . LEU A 1 206 ? -0.227 -19.188 1.582 1.00 96.38 206 LEU A N 1
ATOM 1530 C CA . LEU A 1 206 ? 0.431 -17.877 1.524 1.00 96.38 206 LEU A CA 1
ATOM 1531 C C . LEU A 1 206 ? 1.507 -17.793 0.434 1.00 96.38 206 LEU A C 1
ATOM 1533 O O . LEU A 1 206 ? 1.601 -16.776 -0.250 1.00 96.38 206 LEU A O 1
ATOM 1537 N N . ILE A 1 207 ? 2.314 -18.845 0.275 1.00 96.19 207 ILE A N 1
ATOM 1538 C CA . ILE A 1 207 ? 3.420 -18.859 -0.689 1.00 96.19 207 ILE A CA 1
ATOM 1539 C C . ILE A 1 207 ? 2.880 -18.939 -2.115 1.00 96.19 207 ILE A C 1
ATOM 1541 O O . ILE A 1 207 ? 3.367 -18.213 -2.977 1.00 96.19 207 ILE A O 1
ATOM 1545 N N . LEU A 1 208 ? 1.838 -19.742 -2.361 1.00 95.25 208 LEU A N 1
ATOM 1546 C CA . LEU A 1 208 ? 1.186 -19.785 -3.676 1.00 95.25 208 LEU A CA 1
ATOM 1547 C C . LEU A 1 208 ? 0.531 -18.443 -4.024 1.00 95.25 208 LEU A C 1
ATOM 1549 O O . LEU A 1 208 ? 0.653 -17.979 -5.156 1.00 95.25 208 LEU A O 1
ATOM 1553 N N . GLY A 1 209 ? -0.080 -17.774 -3.042 1.00 96.62 209 GLY A N 1
ATOM 1554 C CA . GLY A 1 209 ? -0.605 -16.422 -3.228 1.00 96.62 209 GLY A CA 1
ATOM 1555 C C . GLY A 1 209 ? 0.484 -15.417 -3.610 1.00 96.62 209 G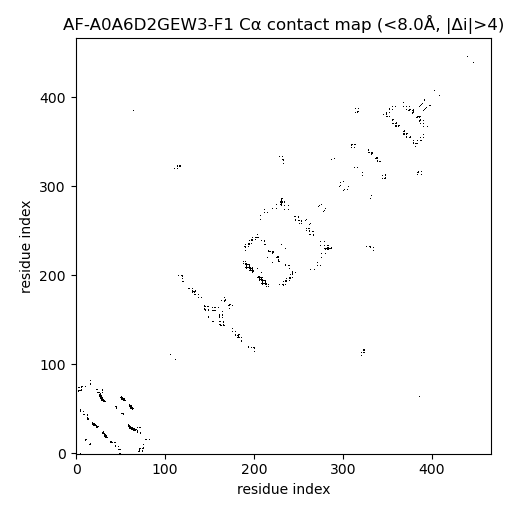LY A C 1
ATOM 1556 O O . GLY A 1 209 ? 0.329 -14.662 -4.569 1.00 96.62 209 GLY A O 1
ATOM 1557 N N . GLY A 1 210 ? 1.617 -15.441 -2.901 1.00 96.69 210 GLY A N 1
ATOM 1558 C CA . GLY A 1 210 ? 2.786 -14.624 -3.236 1.00 96.69 210 GLY A CA 1
ATOM 1559 C C . GLY A 1 210 ? 3.370 -14.944 -4.611 1.00 96.69 210 GLY A C 1
ATOM 1560 O O . GLY A 1 210 ? 3.736 -14.028 -5.343 1.00 96.69 210 GLY A O 1
ATOM 1561 N N . LEU A 1 211 ? 3.400 -16.220 -4.995 1.00 96.81 211 LEU A N 1
ATOM 1562 C CA . LEU A 1 211 ? 3.884 -16.672 -6.297 1.00 96.81 211 LEU A CA 1
ATOM 1563 C C . LEU A 1 211 ? 2.996 -16.178 -7.447 1.00 96.81 211 LEU A C 1
ATOM 1565 O O . LEU A 1 211 ? 3.524 -15.703 -8.447 1.00 96.81 211 LEU A O 1
ATOM 1569 N N . LEU A 1 212 ? 1.666 -16.195 -7.294 1.00 96.69 212 LEU A N 1
ATOM 1570 C CA . LEU A 1 212 ? 0.757 -15.582 -8.273 1.00 96.69 212 LEU A CA 1
ATOM 1571 C C . LEU A 1 212 ? 0.981 -14.071 -8.411 1.00 96.69 212 LEU A C 1
ATOM 1573 O O . LEU A 1 212 ? 0.844 -13.537 -9.510 1.00 96.69 212 LEU A O 1
ATOM 1577 N N . GLY A 1 213 ? 1.350 -13.395 -7.321 1.00 94.94 213 GLY A N 1
ATOM 1578 C CA . GLY A 1 213 ? 1.798 -12.002 -7.352 1.00 94.94 213 GLY A CA 1
ATOM 1579 C C . GLY A 1 213 ? 3.168 -11.820 -8.014 1.00 94.94 213 GLY A C 1
ATOM 1580 O O . GLY A 1 213 ? 3.387 -10.831 -8.701 1.00 94.94 213 GLY A O 1
ATOM 1581 N N . ALA A 1 214 ? 4.089 -12.770 -7.855 1.00 95.44 214 ALA A N 1
ATOM 1582 C CA . ALA A 1 214 ? 5.407 -12.719 -8.485 1.00 95.44 214 ALA A CA 1
ATOM 1583 C C . ALA A 1 214 ? 5.322 -12.921 -10.004 1.00 95.44 214 ALA A C 1
ATOM 1585 O O . ALA A 1 214 ? 6.021 -12.241 -10.749 1.00 95.44 214 ALA A O 1
ATOM 1586 N N . ILE A 1 215 ? 4.434 -13.807 -10.467 1.00 95.00 215 ILE A N 1
ATOM 1587 C CA . ILE A 1 215 ? 4.215 -14.073 -11.896 1.00 95.00 215 ILE A CA 1
ATOM 1588 C C . ILE A 1 215 ? 3.852 -12.790 -12.651 1.00 95.00 215 ILE A C 1
ATOM 1590 O O . ILE A 1 215 ? 4.342 -12.591 -13.758 1.00 95.00 215 ILE A O 1
ATOM 1594 N N . THR A 1 216 ? 3.054 -11.892 -12.063 1.00 92.19 216 THR A N 1
ATOM 1595 C CA . THR A 1 216 ? 2.621 -10.672 -12.765 1.00 92.19 216 THR A CA 1
ATOM 1596 C C . THR A 1 216 ? 3.759 -9.691 -13.024 1.00 92.19 216 THR A C 1
ATOM 1598 O O . THR A 1 216 ? 3.685 -8.936 -13.988 1.00 92.19 216 THR A O 1
ATOM 1601 N N . ILE A 1 217 ? 4.813 -9.702 -12.205 1.00 91.50 217 ILE A N 1
ATOM 1602 C CA . ILE A 1 217 ? 5.960 -8.786 -12.315 1.00 91.50 217 ILE A CA 1
ATOM 1603 C C . ILE A 1 217 ? 7.170 -9.418 -13.018 1.00 91.50 217 ILE A C 1
ATOM 1605 O O . ILE A 1 217 ? 8.211 -8.775 -13.150 1.00 91.50 217 ILE A O 1
ATOM 1609 N N . MET A 1 218 ? 7.062 -10.672 -13.464 1.00 93.19 218 MET A N 1
ATOM 1610 C CA . MET A 1 218 ? 8.139 -11.344 -14.187 1.00 93.19 218 MET A CA 1
ATOM 1611 C C . MET A 1 218 ? 8.384 -10.685 -15.549 1.00 93.19 218 MET A C 1
ATOM 1613 O O . MET A 1 218 ? 7.442 -10.555 -16.329 1.00 93.19 218 MET A O 1
ATOM 1617 N N . PRO A 1 219 ? 9.633 -10.329 -15.908 1.00 91.19 219 PRO A N 1
ATOM 1618 C CA . PRO A 1 219 ? 9.937 -9.751 -17.219 1.00 91.19 219 PRO A CA 1
ATOM 1619 C C . PRO A 1 219 ? 9.478 -10.625 -18.398 1.00 91.19 219 PRO A C 1
ATOM 1621 O O . PRO A 1 219 ? 9.133 -10.115 -19.462 1.00 91.19 219 PRO A O 1
ATOM 1624 N N . GLN A 1 220 ? 9.430 -11.945 -18.199 1.00 92.75 220 GLN A N 1
ATOM 1625 C CA . GLN A 1 220 ? 9.075 -12.942 -19.206 1.00 92.75 220 GLN A CA 1
ATOM 1626 C C . GLN A 1 220 ? 7.616 -12.853 -19.665 1.00 92.75 220 GLN A C 1
ATOM 1628 O O . GLN A 1 220 ? 7.309 -13.355 -20.744 1.00 92.75 220 GLN A O 1
ATOM 1633 N N . VAL A 1 221 ? 6.718 -12.191 -18.923 1.00 91.56 221 VAL A N 1
ATOM 1634 C CA . VAL A 1 221 ? 5.317 -12.022 -19.361 1.00 91.56 221 VAL A CA 1
ATOM 1635 C C . VAL A 1 221 ? 5.206 -11.239 -20.674 1.00 91.56 221 VAL A C 1
ATOM 1637 O O . VAL A 1 221 ? 4.256 -11.432 -21.428 1.00 91.56 221 VAL A O 1
ATOM 1640 N N . THR A 1 222 ? 6.221 -10.432 -21.003 1.00 91.56 222 THR A N 1
ATOM 1641 C CA . THR A 1 222 ? 6.327 -9.715 -22.285 1.00 91.56 222 THR A CA 1
ATOM 1642 C C . THR A 1 222 ? 6.358 -10.642 -23.496 1.00 91.56 222 THR A C 1
ATOM 1644 O O . THR A 1 222 ? 5.829 -10.289 -24.547 1.00 91.56 222 THR A O 1
ATOM 1647 N N . THR A 1 223 ? 6.884 -11.861 -23.347 1.00 91.75 223 THR A N 1
ATOM 1648 C CA . THR A 1 223 ? 6.886 -12.875 -24.419 1.00 91.75 223 THR A CA 1
ATOM 1649 C C . THR A 1 223 ? 5.479 -13.342 -24.796 1.00 91.75 223 THR A C 1
ATOM 1651 O O . THR A 1 223 ? 5.270 -13.840 -25.897 1.00 91.75 223 THR A O 1
ATOM 1654 N N . LEU A 1 224 ? 4.503 -13.134 -23.906 1.00 88.75 224 LEU A N 1
ATOM 1655 C CA . LEU A 1 224 ? 3.090 -13.450 -24.108 1.00 88.75 224 LEU A CA 1
ATOM 1656 C C . LEU A 1 224 ? 2.275 -12.224 -24.559 1.00 88.75 224 LEU A C 1
ATOM 1658 O O . LEU A 1 224 ? 1.048 -12.283 -24.582 1.00 88.75 224 LEU A O 1
ATOM 1662 N N . GLY A 1 225 ? 2.932 -11.104 -24.886 1.00 88.44 225 GLY A N 1
ATOM 1663 C CA . GLY A 1 225 ? 2.269 -9.847 -25.247 1.00 88.44 225 GLY A CA 1
ATOM 1664 C C . GLY A 1 225 ? 1.654 -9.096 -24.060 1.00 88.44 225 GLY A C 1
ATOM 1665 O O . GLY A 1 225 ? 0.838 -8.200 -24.266 1.00 88.44 225 GLY A O 1
ATOM 1666 N N . LEU A 1 226 ? 2.026 -9.455 -22.826 1.00 88.81 226 LEU A N 1
ATOM 1667 C CA . LEU A 1 226 ? 1.564 -8.797 -21.602 1.00 88.81 226 LEU A CA 1
ATOM 1668 C C . LEU A 1 226 ? 2.572 -7.752 -21.121 1.00 88.81 226 LEU A C 1
ATOM 1670 O O . LEU A 1 226 ? 3.776 -7.862 -21.347 1.00 88.81 226 LEU A O 1
ATOM 1674 N N . ILE A 1 227 ? 2.087 -6.762 -20.382 1.00 87.94 227 ILE A N 1
ATOM 1675 C CA . ILE A 1 227 ? 2.937 -5.778 -19.707 1.00 87.94 227 ILE A CA 1
ATOM 1676 C C . ILE A 1 227 ? 3.218 -6.280 -18.278 1.00 87.94 227 ILE A C 1
ATOM 1678 O O . ILE A 1 227 ? 2.283 -6.706 -17.594 1.00 87.94 227 ILE A O 1
ATOM 1682 N N . PRO A 1 228 ? 4.470 -6.251 -17.780 1.00 87.69 228 PRO A N 1
ATOM 1683 C CA . PRO A 1 228 ? 4.748 -6.537 -16.376 1.00 87.69 228 PRO A CA 1
ATOM 1684 C C . PRO A 1 228 ? 3.903 -5.647 -15.458 1.00 87.69 228 PRO A C 1
ATOM 1686 O O . PRO A 1 228 ? 3.868 -4.430 -15.609 1.00 87.69 228 PRO A O 1
ATOM 1689 N N . GLY A 1 229 ? 3.181 -6.267 -14.529 1.00 84.38 229 GLY A N 1
ATOM 1690 C CA . GLY A 1 229 ? 2.233 -5.596 -13.643 1.00 84.38 229 GLY A CA 1
ATOM 1691 C C . GLY A 1 229 ? 0.853 -5.320 -14.255 1.00 84.38 229 GLY A C 1
ATOM 1692 O O . GLY A 1 229 ? 0.028 -4.703 -13.585 1.00 84.38 229 GLY A O 1
ATOM 1693 N N . GLN A 1 230 ? 0.563 -5.777 -15.481 1.00 83.38 230 GLN A N 1
ATOM 1694 C CA . GLN A 1 230 ? -0.739 -5.586 -16.129 1.00 83.38 230 GLN A CA 1
ATOM 1695 C C . GLN A 1 230 ? -1.886 -6.181 -15.302 1.00 83.38 230 GLN A C 1
ATOM 1697 O O . GLN A 1 230 ? -1.844 -7.339 -14.885 1.00 83.38 230 GLN A O 1
ATOM 1702 N N . GLY A 1 231 ? -2.926 -5.372 -15.081 1.00 77.56 231 GLY A N 1
ATOM 1703 C CA . GLY A 1 231 ? -4.079 -5.724 -14.247 1.00 77.56 231 GLY A CA 1
ATOM 1704 C C . GLY A 1 231 ? -3.870 -5.511 -12.748 1.00 77.56 231 GLY A C 1
ATOM 1705 O O . GLY A 1 231 ? -4.819 -5.629 -11.964 1.00 77.56 231 GLY A O 1
ATOM 1706 N N . GLY A 1 232 ? -2.652 -5.151 -12.351 1.00 84.75 232 GLY A N 1
ATOM 1707 C CA . GLY A 1 232 ? -2.396 -4.578 -11.050 1.00 84.75 232 GLY A CA 1
ATOM 1708 C C . GLY A 1 232 ? -2.618 -5.492 -9.864 1.00 84.75 232 GLY A C 1
ATOM 1709 O O . GLY A 1 232 ? -2.789 -6.709 -9.958 1.00 84.75 232 GLY A O 1
ATOM 1710 N N . LEU A 1 233 ? -2.686 -4.860 -8.694 1.00 88.31 233 LEU A N 1
ATOM 1711 C CA . LEU A 1 233 ? -2.999 -5.554 -7.445 1.00 88.31 233 LEU A CA 1
ATOM 1712 C C . LEU A 1 233 ? -4.433 -6.085 -7.421 1.00 88.31 233 LEU A C 1
ATOM 1714 O O . LEU A 1 233 ? -4.700 -7.071 -6.742 1.00 88.31 233 LEU A O 1
ATOM 1718 N N . ILE A 1 234 ? -5.347 -5.458 -8.167 1.00 88.31 234 ILE A N 1
ATOM 1719 C CA . ILE A 1 234 ? -6.738 -5.912 -8.284 1.00 88.31 234 ILE A CA 1
ATOM 1720 C C . ILE A 1 234 ? -6.773 -7.300 -8.936 1.00 88.31 234 ILE A C 1
ATOM 1722 O O . ILE A 1 234 ? -7.417 -8.205 -8.401 1.00 88.31 234 ILE A O 1
ATOM 1726 N N . GLY A 1 235 ? -6.030 -7.490 -10.033 1.00 91.19 235 GLY A N 1
ATOM 1727 C CA . GLY A 1 235 ? -5.879 -8.785 -10.694 1.00 91.19 235 GLY A CA 1
ATOM 1728 C C . GLY A 1 235 ? -5.263 -9.838 -9.775 1.00 91.19 235 GLY A C 1
ATOM 1729 O O . GLY A 1 235 ? -5.791 -10.942 -9.672 1.00 91.19 235 GLY A O 1
ATOM 1730 N N . VAL A 1 236 ? -4.211 -9.485 -9.026 1.00 93.69 236 VAL A N 1
ATOM 1731 C CA . VAL A 1 236 ? -3.577 -10.399 -8.057 1.00 93.69 236 VAL A CA 1
ATOM 1732 C C . VAL A 1 236 ? -4.553 -10.831 -6.961 1.00 93.69 236 VAL A C 1
ATOM 1734 O O . VAL A 1 236 ? -4.690 -12.025 -6.712 1.00 93.69 236 VAL A O 1
ATOM 1737 N N . ILE A 1 237 ? -5.267 -9.895 -6.330 1.00 93.12 237 ILE A N 1
ATOM 1738 C CA . ILE A 1 237 ? -6.238 -10.209 -5.268 1.00 93.12 237 ILE A CA 1
ATOM 1739 C C . ILE A 1 237 ? -7.322 -11.153 -5.796 1.00 93.12 237 ILE A C 1
ATOM 1741 O O . ILE A 1 237 ? -7.670 -12.134 -5.136 1.00 93.12 237 ILE A O 1
ATOM 1745 N N . PHE A 1 238 ? -7.840 -10.876 -6.995 1.00 93.81 238 PHE A N 1
ATOM 1746 C CA . PHE A 1 238 ? -8.863 -11.703 -7.623 1.00 93.81 238 PHE A CA 1
ATOM 1747 C C . PHE A 1 238 ? -8.344 -13.104 -7.976 1.00 93.81 238 PHE A C 1
ATOM 1749 O O . PHE A 1 238 ? -9.017 -14.097 -7.697 1.00 93.81 238 PHE A O 1
ATOM 1756 N N . ALA A 1 239 ? -7.131 -13.202 -8.522 1.00 96.19 239 ALA A N 1
ATOM 1757 C CA . ALA A 1 239 ? -6.490 -14.477 -8.820 1.00 96.19 239 ALA A CA 1
ATOM 1758 C C . ALA A 1 239 ? -6.265 -15.310 -7.559 1.00 96.19 239 ALA A C 1
ATOM 1760 O O . ALA A 1 239 ? -6.584 -16.495 -7.540 1.00 96.19 239 ALA A O 1
ATOM 1761 N N . VAL A 1 240 ? -5.782 -14.697 -6.478 1.00 97.25 240 VAL A N 1
ATOM 1762 C CA . VAL A 1 240 ? -5.563 -15.402 -5.211 1.00 97.25 240 VAL A CA 1
ATOM 1763 C C . VAL A 1 240 ? -6.883 -15.841 -4.580 1.00 97.25 240 VAL A C 1
ATOM 1765 O O . VAL A 1 240 ? -6.971 -16.956 -4.075 1.00 97.25 240 VAL A O 1
ATOM 1768 N N . TRP A 1 241 ? -7.937 -15.029 -4.668 1.00 96.12 241 TRP A N 1
ATOM 1769 C CA . TRP A 1 241 ? -9.272 -15.441 -4.233 1.00 96.12 241 TRP A CA 1
ATOM 1770 C C . TRP A 1 241 ? -9.755 -16.699 -4.974 1.00 96.12 241 TRP A C 1
ATOM 1772 O O . TRP A 1 241 ? -10.168 -17.667 -4.333 1.00 96.12 241 TRP A O 1
ATOM 1782 N N . LEU A 1 242 ? -9.642 -16.727 -6.307 1.00 97.19 242 LEU A N 1
ATOM 1783 C CA . LEU A 1 242 ? -9.974 -17.906 -7.116 1.00 97.19 242 LEU A CA 1
ATOM 1784 C C . LEU A 1 242 ? -9.078 -19.106 -6.791 1.00 97.19 242 LEU A C 1
ATOM 1786 O O . LEU A 1 242 ? -9.572 -20.228 -6.685 1.00 97.19 242 LEU A O 1
ATOM 1790 N N . MET A 1 243 ? -7.784 -18.872 -6.570 1.00 97.50 243 MET A N 1
ATOM 1791 C CA . MET A 1 243 ? -6.830 -19.901 -6.163 1.00 97.50 243 MET A CA 1
ATOM 1792 C C . MET A 1 243 ? -7.250 -20.559 -4.848 1.00 97.50 243 MET A C 1
ATOM 1794 O O . MET A 1 243 ? -7.235 -21.781 -4.764 1.00 97.50 243 MET A O 1
ATOM 1798 N N . CYS A 1 244 ? -7.681 -19.791 -3.843 1.00 95.44 244 CYS A N 1
ATOM 1799 C CA . CYS A 1 244 ? -8.147 -20.347 -2.570 1.00 95.44 244 CYS A CA 1
ATOM 1800 C C . CYS A 1 244 ? -9.412 -21.208 -2.733 1.00 95.44 244 CYS A C 1
ATOM 1802 O O . CYS A 1 244 ? -9.573 -22.208 -2.031 1.00 95.44 244 CYS A O 1
ATOM 1804 N N . LEU A 1 245 ? -10.308 -20.849 -3.661 1.00 95.38 245 LEU A N 1
ATOM 1805 C CA . LEU A 1 245 ? -11.482 -21.666 -3.987 1.00 95.38 245 LEU A CA 1
ATOM 1806 C C . LEU A 1 245 ? -11.081 -22.963 -4.697 1.00 95.38 245 LEU A C 1
ATOM 1808 O O . LEU A 1 245 ? -11.562 -24.037 -4.331 1.00 95.38 245 LEU A O 1
ATOM 1812 N N . LEU A 1 246 ? -10.179 -22.868 -5.677 1.00 95.81 246 LEU A N 1
ATOM 1813 C CA . LEU A 1 246 ? -9.673 -24.020 -6.415 1.00 95.81 246 LEU A CA 1
ATOM 1814 C C . LEU A 1 246 ? -8.894 -24.969 -5.500 1.00 95.81 246 LEU A C 1
ATOM 1816 O O . LEU A 1 246 ? -9.118 -26.171 -5.554 1.00 95.81 246 LEU A O 1
ATOM 1820 N N . GLU A 1 247 ? -8.039 -24.448 -4.619 1.00 92.62 247 GLU A N 1
ATOM 1821 C CA . GLU A 1 247 ? -7.256 -25.243 -3.670 1.00 92.62 247 GLU A CA 1
ATOM 1822 C C . GLU A 1 247 ? -8.165 -26.091 -2.776 1.00 92.62 247 GLU A C 1
ATOM 1824 O O . GLU A 1 247 ? -7.979 -27.303 -2.677 1.00 92.62 247 GLU A O 1
ATOM 1829 N N . LYS A 1 248 ? -9.211 -25.489 -2.195 1.00 91.00 248 LYS A N 1
ATOM 1830 C CA . LYS A 1 248 ? -10.200 -26.211 -1.376 1.00 91.00 248 LYS A CA 1
ATOM 1831 C C . LYS A 1 248 ? -10.938 -27.288 -2.173 1.00 91.00 248 LYS A C 1
ATOM 1833 O O . LYS A 1 248 ? -11.321 -28.304 -1.600 1.00 91.00 248 LYS A O 1
ATOM 1838 N N . GLN A 1 249 ? -11.146 -27.071 -3.469 1.00 93.44 249 GLN A N 1
ATOM 1839 C CA . GLN A 1 249 ? -11.815 -28.030 -4.338 1.00 93.44 249 GLN A CA 1
ATOM 1840 C C . GLN A 1 249 ? -10.888 -29.186 -4.731 1.00 93.44 249 GLN A C 1
ATOM 1842 O O . GLN A 1 249 ? -11.293 -30.337 -4.621 1.00 93.44 249 GLN A O 1
ATOM 1847 N N . VAL A 1 250 ? -9.643 -28.909 -5.127 1.00 91.69 250 VAL A N 1
ATOM 1848 C CA . VAL A 1 250 ? -8.654 -29.932 -5.510 1.00 91.69 250 VAL A CA 1
ATOM 1849 C C . VAL A 1 250 ? -8.342 -30.856 -4.329 1.00 91.69 250 VAL A C 1
ATOM 1851 O O . VAL A 1 250 ? -8.382 -32.073 -4.494 1.00 91.69 250 VAL A O 1
ATOM 1854 N N . ARG A 1 251 ? -8.177 -30.304 -3.117 1.00 88.56 251 ARG A N 1
ATOM 1855 C CA . ARG A 1 251 ? -7.960 -31.082 -1.879 1.00 88.56 251 ARG A CA 1
ATOM 1856 C C . ARG A 1 251 ? -9.065 -32.094 -1.568 1.00 88.56 251 ARG A C 1
ATOM 1858 O O . ARG A 1 251 ? -8.826 -33.040 -0.836 1.00 88.56 251 ARG A O 1
ATOM 1865 N N . ARG A 1 252 ? -10.282 -31.913 -2.097 1.00 90.25 252 ARG A N 1
ATOM 1866 C CA . ARG A 1 252 ? -11.384 -32.879 -1.915 1.00 90.25 252 ARG A CA 1
ATOM 1867 C C . ARG A 1 252 ? -11.273 -34.098 -2.827 1.00 90.25 252 ARG A C 1
ATOM 1869 O O . ARG A 1 252 ? -11.895 -35.111 -2.535 1.00 90.25 252 ARG A O 1
ATOM 1876 N N . PHE A 1 253 ? -10.551 -33.982 -3.939 1.00 91.75 253 PHE A N 1
ATOM 1877 C CA . PHE A 1 253 ? -10.405 -35.055 -4.927 1.00 91.75 253 PHE A CA 1
ATOM 1878 C C . PHE A 1 253 ? -9.076 -35.796 -4.807 1.00 91.75 253 PHE A C 1
ATOM 1880 O O . PHE A 1 253 ? -8.989 -36.958 -5.197 1.00 91.75 253 PHE A O 1
ATOM 1887 N N . VAL A 1 254 ? -8.037 -35.127 -4.311 1.00 85.06 254 VAL A N 1
ATOM 1888 C CA . VAL A 1 254 ? -6.691 -35.688 -4.211 1.00 85.06 254 VAL A CA 1
ATOM 1889 C C . VAL A 1 254 ? -6.569 -36.535 -2.934 1.00 85.06 254 VAL A C 1
ATOM 1891 O O . VAL A 1 254 ? -6.883 -36.031 -1.859 1.00 85.06 254 VAL A O 1
ATOM 1894 N N . PRO A 1 255 ? -6.106 -37.798 -3.013 1.00 83.94 255 PRO A N 1
ATOM 1895 C CA . PRO A 1 255 ? -5.842 -38.612 -1.827 1.00 83.94 255 PRO A CA 1
ATOM 1896 C C . PRO A 1 255 ? -4.739 -38.015 -0.943 1.00 83.94 255 PRO A C 1
ATOM 1898 O O . PRO A 1 255 ? -3.720 -37.551 -1.461 1.00 83.94 255 PRO A O 1
ATOM 1901 N N . ASP A 1 256 ? -4.879 -38.133 0.380 1.00 85.75 256 ASP A N 1
ATOM 1902 C CA . ASP A 1 256 ? -3.968 -37.531 1.372 1.00 85.75 256 ASP A CA 1
ATOM 1903 C C . ASP A 1 256 ? -2.480 -37.848 1.132 1.00 85.75 256 ASP A C 1
ATOM 1905 O O . ASP A 1 256 ? -1.616 -37.003 1.352 1.00 85.75 256 ASP A O 1
ATOM 1909 N N . ILE A 1 257 ? -2.164 -39.048 0.629 1.00 82.19 257 ILE A N 1
ATOM 1910 C CA . ILE A 1 257 ? -0.777 -39.499 0.425 1.00 82.19 257 ILE A CA 1
ATOM 1911 C C . ILE A 1 257 ? -0.032 -38.721 -0.669 1.00 82.19 257 ILE A C 1
ATOM 1913 O O . ILE A 1 257 ? 1.195 -38.647 -0.647 1.00 82.19 257 ILE A O 1
ATOM 1917 N N . VAL A 1 258 ? -0.765 -38.136 -1.620 1.00 89.44 258 VAL A N 1
ATOM 1918 C CA . VAL A 1 258 ? -0.206 -37.343 -2.726 1.00 89.44 258 VAL A CA 1
ATOM 1919 C C . VAL A 1 258 ? -0.583 -35.862 -2.647 1.00 89.44 258 VAL A C 1
ATOM 1921 O O . VAL A 1 258 ? -0.072 -35.073 -3.442 1.00 89.44 258 VAL A O 1
ATOM 1924 N N . ASP A 1 259 ? -1.422 -35.458 -1.688 1.00 78.75 259 ASP A N 1
ATOM 1925 C CA . ASP A 1 259 ? -1.922 -34.083 -1.539 1.00 78.75 259 ASP A CA 1
ATOM 1926 C C . ASP A 1 259 ? -0.797 -33.043 -1.450 1.00 78.75 259 ASP A C 1
ATOM 1928 O O . ASP A 1 259 ? -0.855 -32.008 -2.112 1.00 78.75 259 ASP A O 1
ATOM 1932 N N . VAL A 1 260 ? 0.279 -33.353 -0.720 1.00 85.00 260 VAL A N 1
ATOM 1933 C CA . VAL A 1 260 ? 1.424 -32.445 -0.538 1.00 85.00 260 VAL A CA 1
ATOM 1934 C C . VAL A 1 260 ? 2.134 -32.081 -1.849 1.00 85.00 260 VAL A C 1
ATOM 1936 O O . VAL A 1 260 ? 2.742 -31.016 -1.937 1.00 85.00 260 VAL A O 1
ATOM 1939 N N . VAL A 1 261 ? 2.042 -32.935 -2.874 1.00 88.38 261 VAL A N 1
ATOM 1940 C CA . VAL A 1 261 ? 2.659 -32.712 -4.190 1.00 88.38 261 VAL A CA 1
ATOM 1941 C C . VAL A 1 261 ? 1.606 -32.283 -5.207 1.00 88.38 261 VAL A C 1
ATOM 1943 O O . VAL A 1 261 ? 1.733 -31.239 -5.840 1.00 88.38 261 VAL A O 1
ATOM 1946 N N . VAL A 1 262 ? 0.542 -33.069 -5.361 1.00 92.31 262 VAL A N 1
ATOM 1947 C CA . VAL A 1 262 ? -0.413 -32.924 -6.466 1.00 92.31 262 VAL A CA 1
ATOM 1948 C C . VAL A 1 262 ? -1.252 -31.662 -6.318 1.00 92.31 262 VAL A C 1
ATOM 1950 O O . VAL A 1 262 ? -1.395 -30.915 -7.285 1.00 92.31 262 VAL A O 1
ATOM 1953 N N . THR A 1 263 ? -1.773 -31.383 -5.123 1.00 90.06 263 THR A N 1
ATOM 1954 C CA . THR A 1 263 ? -2.635 -30.218 -4.899 1.00 90.06 263 THR A CA 1
ATOM 1955 C C . THR A 1 263 ? -1.934 -28.902 -5.246 1.00 90.06 263 THR A C 1
ATOM 1957 O O . THR A 1 263 ? -2.454 -28.182 -6.103 1.00 90.06 263 THR A O 1
ATOM 1960 N N . PRO A 1 264 ? -0.769 -28.548 -4.659 1.00 91.62 264 PRO A N 1
ATOM 1961 C CA . PRO A 1 264 ? -0.118 -27.282 -4.982 1.00 91.62 264 PRO A CA 1
ATOM 1962 C C . PRO A 1 264 ? 0.328 -27.208 -6.448 1.00 91.62 264 PRO A C 1
ATOM 1964 O O . PRO A 1 264 ? 0.217 -26.138 -7.042 1.00 91.62 264 PRO A O 1
ATOM 1967 N N . THR A 1 265 ? 0.762 -28.316 -7.062 1.00 94.38 265 THR A N 1
ATOM 1968 C CA . THR A 1 265 ? 1.150 -28.339 -8.482 1.00 94.38 265 THR A CA 1
ATOM 1969 C C . THR A 1 265 ? -0.034 -28.069 -9.406 1.00 94.38 265 THR A C 1
ATOM 1971 O O . THR A 1 265 ? 0.068 -27.222 -10.292 1.00 94.38 265 THR A O 1
ATOM 1974 N N . VAL A 1 266 ? -1.170 -28.741 -9.199 1.00 95.75 266 VAL A N 1
ATOM 1975 C CA . VAL A 1 266 ? -2.371 -28.557 -10.030 1.00 95.75 266 VAL A CA 1
ATOM 1976 C C . VAL A 1 266 ? -2.950 -27.159 -9.840 1.00 95.75 266 VAL A C 1
ATOM 1978 O O . VAL A 1 266 ? -3.246 -26.479 -10.821 1.00 95.75 266 VAL A O 1
ATOM 1981 N N . VAL A 1 267 ? -3.070 -26.704 -8.589 1.00 96.19 267 VAL A N 1
ATOM 1982 C CA . VAL A 1 267 ? -3.584 -25.364 -8.275 1.00 96.19 267 VAL A CA 1
ATOM 1983 C C . VAL A 1 267 ? -2.711 -24.298 -8.923 1.00 96.19 267 VAL A C 1
ATOM 1985 O O . VAL A 1 267 ? -3.240 -23.412 -9.590 1.00 96.19 267 VAL A O 1
ATOM 1988 N N . LEU A 1 268 ? -1.387 -24.393 -8.780 1.00 95.88 268 LEU A N 1
ATOM 1989 C CA . LEU A 1 268 ? -0.471 -23.427 -9.375 1.00 95.88 268 LEU A CA 1
ATOM 1990 C C . LEU A 1 268 ? -0.529 -23.452 -10.903 1.00 95.88 268 LEU A C 1
ATOM 1992 O O . LEU A 1 268 ? -0.610 -22.389 -11.504 1.00 95.88 268 LEU A O 1
ATOM 1996 N N . LEU A 1 269 ? -0.513 -24.629 -11.532 1.00 96.62 269 LEU A N 1
ATOM 1997 C CA . LEU A 1 269 ? -0.535 -24.750 -12.991 1.00 96.62 269 LEU A CA 1
ATOM 1998 C C . LEU A 1 269 ? -1.797 -24.112 -13.586 1.00 96.62 269 LEU A C 1
ATOM 2000 O O . LEU A 1 269 ? -1.714 -23.293 -14.502 1.00 96.62 269 LEU A O 1
ATOM 2004 N N . VAL A 1 270 ? -2.964 -24.449 -13.029 1.00 97.50 270 VAL A N 1
ATOM 2005 C CA . VAL A 1 270 ? -4.255 -23.922 -13.487 1.00 97.50 270 VAL A CA 1
ATOM 2006 C C . VAL A 1 270 ? -4.350 -22.422 -13.219 1.00 97.50 270 VAL A C 1
ATOM 2008 O O . VAL A 1 270 ? -4.734 -21.662 -14.108 1.00 97.50 270 VAL A O 1
ATOM 2011 N N . MET A 1 271 ? -3.971 -21.972 -12.021 1.00 97.50 271 MET A N 1
ATOM 2012 C CA . MET A 1 271 ? -4.091 -20.561 -11.658 1.00 97.50 271 MET A CA 1
ATOM 2013 C C . MET A 1 271 ? -3.054 -19.675 -12.336 1.00 97.50 271 MET A C 1
ATOM 2015 O O . MET A 1 271 ? -3.385 -18.541 -12.654 1.00 97.50 271 MET A O 1
ATOM 2019 N N . ALA A 1 272 ? -1.843 -20.158 -12.608 1.00 95.62 272 ALA A N 1
ATOM 2020 C CA . ALA A 1 272 ? -0.846 -19.421 -13.380 1.00 95.62 272 ALA A CA 1
ATOM 2021 C C . ALA A 1 272 ? -1.291 -19.249 -14.840 1.00 95.62 272 ALA A C 1
ATOM 2023 O O . ALA A 1 272 ? -1.196 -18.149 -15.382 1.00 95.62 272 ALA A O 1
ATOM 2024 N N . ALA A 1 273 ? -1.848 -20.298 -15.456 1.00 96.00 273 ALA A N 1
ATOM 2025 C CA . ALA A 1 273 ? -2.424 -20.201 -16.796 1.00 96.00 273 ALA A CA 1
ATOM 2026 C C . ALA A 1 273 ? -3.616 -19.229 -16.823 1.00 96.00 273 ALA A C 1
ATOM 2028 O O . ALA A 1 273 ? -3.660 -18.322 -17.653 1.00 96.00 273 ALA A O 1
ATOM 2029 N N . ALA A 1 274 ? -4.551 -19.357 -15.876 1.00 96.56 274 ALA A N 1
ATOM 2030 C CA . ALA A 1 274 ? -5.673 -18.429 -15.751 1.00 96.56 274 ALA A CA 1
ATOM 2031 C C . ALA A 1 274 ? -5.199 -16.989 -15.497 1.00 96.56 274 ALA A C 1
ATOM 2033 O O . ALA A 1 274 ? -5.741 -16.054 -16.085 1.00 96.56 274 ALA A O 1
ATOM 2034 N N . GLN A 1 275 ? -4.167 -16.806 -14.668 1.00 95.06 275 GLN A N 1
ATOM 2035 C CA . GLN A 1 275 ? -3.583 -15.503 -14.367 1.00 95.06 275 GLN A CA 1
ATOM 2036 C C . GLN A 1 275 ? -3.065 -14.829 -15.637 1.00 95.06 275 GLN A C 1
ATOM 2038 O O . GLN A 1 275 ? -3.451 -13.702 -15.922 1.00 95.06 275 GLN A O 1
ATOM 2043 N N . LEU A 1 276 ? -2.241 -15.524 -16.422 1.00 94.38 276 LEU A N 1
ATOM 2044 C CA . LEU A 1 276 ? -1.603 -14.958 -17.610 1.00 94.38 276 LEU A CA 1
ATOM 2045 C C . LEU A 1 276 ? -2.592 -14.727 -18.759 1.00 94.38 276 LEU A C 1
ATOM 2047 O O . LEU A 1 276 ? -2.599 -13.655 -19.355 1.00 94.38 276 LEU A O 1
ATOM 2051 N N . PHE A 1 277 ? -3.443 -15.706 -19.069 1.00 94.56 277 PHE A N 1
ATOM 2052 C CA . PHE A 1 277 ? -4.263 -15.657 -20.286 1.00 94.56 277 PHE A CA 1
ATOM 2053 C C . PHE A 1 277 ? -5.637 -15.015 -20.094 1.00 94.56 277 PHE A C 1
ATOM 2055 O O . PHE A 1 277 ? -6.246 -14.587 -21.072 1.00 94.56 277 PHE A O 1
ATOM 2062 N N . ILE A 1 278 ? -6.145 -14.950 -18.860 1.00 95.19 278 ILE A N 1
ATOM 2063 C CA . ILE A 1 278 ? -7.507 -14.473 -18.587 1.00 95.19 278 ILE A CA 1
ATOM 2064 C C . ILE A 1 278 ? -7.471 -13.272 -17.647 1.00 95.19 278 ILE A C 1
ATOM 2066 O O . ILE A 1 278 ? -7.967 -12.200 -17.993 1.00 95.19 278 ILE A O 1
ATOM 2070 N N . ILE A 1 279 ? -6.885 -13.431 -16.460 1.00 95.25 279 ILE A N 1
ATOM 2071 C CA . ILE A 1 279 ? -7.028 -12.449 -15.382 1.00 95.25 279 ILE A CA 1
ATOM 2072 C C . ILE A 1 279 ? -6.192 -11.200 -15.655 1.00 95.25 279 ILE A C 1
ATOM 2074 O O . ILE A 1 279 ? -6.736 -10.109 -15.544 1.00 95.25 279 ILE A O 1
ATOM 2078 N N . MET A 1 280 ? -4.920 -11.318 -16.049 1.00 92.69 280 MET A N 1
ATOM 2079 C CA . MET A 1 280 ? -4.067 -10.162 -16.356 1.00 92.69 280 MET A CA 1
ATOM 2080 C C . MET A 1 280 ? -4.638 -9.299 -17.497 1.00 92.69 280 MET A C 1
ATOM 2082 O O . MET A 1 280 ? -4.787 -8.092 -17.288 1.00 92.69 280 MET A O 1
ATOM 2086 N N . PRO A 1 281 ? -5.047 -9.854 -18.659 1.00 92.38 281 PRO A N 1
ATOM 2087 C CA . PRO A 1 281 ? -5.712 -9.073 -19.702 1.00 92.38 281 PRO A CA 1
ATOM 2088 C C . PRO A 1 281 ? -7.011 -8.420 -19.224 1.00 92.38 281 PRO A C 1
ATOM 2090 O O . PRO A 1 281 ? -7.197 -7.216 -19.409 1.00 92.38 281 PRO A O 1
ATOM 2093 N N . ALA A 1 282 ? -7.897 -9.186 -18.576 1.00 93.50 282 ALA A N 1
ATOM 2094 C CA . ALA A 1 282 ? -9.200 -8.687 -18.142 1.00 93.50 282 ALA A CA 1
ATOM 2095 C C . ALA A 1 282 ? -9.071 -7.602 -17.065 1.00 93.50 282 ALA A C 1
ATOM 2097 O O . ALA A 1 282 ? -9.684 -6.539 -17.167 1.00 93.50 282 ALA A O 1
ATOM 2098 N N . ALA A 1 283 ? -8.236 -7.838 -16.053 1.00 89.94 283 ALA A N 1
ATOM 2099 C CA . ALA A 1 283 ? -7.937 -6.857 -15.023 1.00 89.94 283 ALA A CA 1
ATOM 2100 C C . ALA A 1 283 ? -7.226 -5.638 -15.619 1.00 89.94 283 ALA A C 1
ATOM 2102 O O . ALA A 1 283 ? -7.506 -4.526 -15.194 1.00 89.94 283 ALA A O 1
ATOM 2103 N N . GLY A 1 284 ? -6.383 -5.810 -16.643 1.00 87.69 284 GLY A N 1
ATOM 2104 C CA . GLY A 1 284 ? -5.756 -4.704 -17.367 1.00 87.69 284 GLY A CA 1
ATOM 2105 C C . GLY A 1 284 ? -6.778 -3.779 -18.028 1.00 87.69 284 GLY A C 1
ATOM 2106 O O . GLY A 1 284 ? -6.678 -2.563 -17.891 1.00 87.69 284 GLY A O 1
ATOM 2107 N N . VAL A 1 285 ? -7.810 -4.333 -18.675 1.00 89.75 285 VAL A N 1
ATOM 2108 C CA . VAL A 1 285 ? -8.920 -3.538 -19.236 1.00 89.75 285 VAL A CA 1
ATOM 2109 C C . VAL A 1 285 ? -9.650 -2.764 -18.137 1.00 89.75 285 VAL A C 1
ATOM 2111 O O . VAL A 1 285 ? -9.929 -1.577 -18.300 1.00 89.75 285 VAL A O 1
ATOM 2114 N N . VAL A 1 286 ? -9.919 -3.410 -16.999 1.00 88.12 286 VAL A N 1
ATOM 2115 C CA . VAL A 1 286 ? -10.576 -2.770 -15.849 1.00 88.12 286 VAL A CA 1
ATOM 2116 C C . VAL A 1 286 ? -9.708 -1.650 -15.268 1.00 88.12 286 VAL A C 1
ATOM 2118 O O . VAL A 1 286 ? -10.200 -0.533 -15.110 1.00 88.12 286 VAL A O 1
ATOM 2121 N N . SER A 1 287 ? -8.426 -1.910 -15.001 1.00 83.62 287 SER A N 1
ATOM 2122 C CA . SER A 1 287 ? -7.463 -0.918 -14.511 1.00 83.62 287 SER A CA 1
ATOM 2123 C C . SER A 1 287 ? -7.377 0.278 -15.455 1.00 83.62 287 SER A C 1
ATOM 2125 O O . SER A 1 287 ? -7.544 1.414 -15.016 1.00 83.62 287 SER A O 1
ATOM 2127 N N . ASN A 1 288 ? -7.209 0.037 -16.758 1.00 84.81 288 ASN A N 1
ATOM 2128 C CA . ASN A 1 288 ? -7.143 1.096 -17.764 1.00 84.81 288 ASN A CA 1
ATOM 2129 C C . ASN A 1 288 ? -8.434 1.920 -17.810 1.00 84.81 288 ASN A C 1
ATOM 2131 O O . ASN A 1 288 ? -8.371 3.144 -17.893 1.00 84.81 288 ASN A O 1
ATOM 2135 N N . GLY A 1 289 ? -9.601 1.279 -17.692 1.00 87.50 289 GLY A N 1
ATOM 2136 C CA . GLY A 1 289 ? -10.886 1.973 -17.612 1.00 87.50 289 GLY A CA 1
ATOM 2137 C C . GLY A 1 289 ? -10.994 2.882 -16.385 1.00 87.50 289 GLY A C 1
ATOM 2138 O O . GLY A 1 289 ? -11.420 4.031 -16.506 1.00 87.50 289 GLY A O 1
ATOM 2139 N N . ILE A 1 290 ? -10.559 2.405 -15.213 1.00 83.31 290 ILE A N 1
ATOM 2140 C CA . ILE A 1 290 ? -10.533 3.201 -13.975 1.00 83.31 290 ILE A CA 1
ATOM 2141 C C . ILE A 1 290 ? -9.583 4.394 -14.123 1.00 83.31 290 ILE A C 1
ATOM 2143 O O . ILE A 1 290 ? -9.960 5.518 -13.789 1.00 83.31 290 ILE A O 1
ATOM 2147 N N . LEU A 1 291 ? -8.376 4.171 -14.651 1.00 80.56 291 LEU A N 1
ATOM 2148 C CA . LEU A 1 291 ? -7.388 5.227 -14.886 1.00 80.56 291 LEU A CA 1
ATOM 2149 C C . LEU A 1 291 ? -7.908 6.276 -15.868 1.00 80.56 291 LEU A C 1
ATOM 2151 O O . LEU A 1 291 ? -7.794 7.469 -15.600 1.00 80.56 291 LEU A O 1
ATOM 2155 N N . HIS A 1 292 ? -8.525 5.846 -16.969 1.00 86.19 292 HIS A N 1
ATOM 2156 C CA . HIS A 1 292 ? -9.064 6.748 -17.981 1.00 86.19 292 HIS A CA 1
ATOM 2157 C C . HIS A 1 292 ? -10.228 7.584 -17.438 1.00 86.19 292 HIS A C 1
ATOM 2159 O O . HIS A 1 292 ? -10.262 8.794 -17.640 1.00 86.19 292 HIS A O 1
ATOM 2165 N N . ALA A 1 293 ? -11.142 6.973 -16.676 1.00 86.00 293 ALA A N 1
ATOM 2166 C CA . ALA A 1 293 ? -12.244 7.688 -16.036 1.00 86.00 293 ALA A CA 1
ATOM 2167 C C . ALA A 1 293 ? -11.749 8.719 -15.008 1.00 86.00 293 ALA A C 1
ATOM 2169 O O . ALA A 1 293 ? -12.245 9.845 -14.966 1.00 86.00 293 ALA A O 1
ATOM 2170 N N . LEU A 1 294 ? -10.759 8.351 -14.189 1.00 81.81 294 LEU A N 1
ATOM 2171 C CA . LEU A 1 294 ? -10.175 9.247 -13.192 1.00 81.81 294 LEU A CA 1
ATOM 2172 C C . LEU A 1 294 ? -9.414 10.402 -13.842 1.00 81.81 294 LEU A C 1
ATOM 2174 O O . LEU A 1 294 ? -9.657 11.552 -13.487 1.00 81.81 294 LEU A O 1
ATOM 2178 N N . ASN A 1 295 ? -8.531 10.119 -14.799 1.00 82.75 295 ASN A N 1
ATOM 2179 C CA . ASN A 1 295 ? -7.774 11.158 -15.493 1.00 82.75 295 ASN A CA 1
ATOM 2180 C C . ASN A 1 295 ? -8.708 12.072 -16.291 1.00 82.75 295 ASN A C 1
ATOM 2182 O O . ASN A 1 295 ? -8.597 13.287 -16.173 1.00 82.75 295 ASN A O 1
ATOM 2186 N N . GLY A 1 296 ? -9.709 11.516 -16.979 1.00 86.38 296 GLY A N 1
ATOM 2187 C CA . GLY A 1 296 ? -10.724 12.301 -17.680 1.00 86.38 296 GLY A CA 1
ATOM 2188 C C . GLY A 1 296 ? -11.499 13.234 -16.746 1.00 86.38 296 GLY A C 1
ATOM 2189 O O . GLY A 1 296 ? -11.696 14.404 -17.079 1.00 86.38 296 GLY A O 1
ATOM 2190 N N . LEU A 1 297 ? -11.876 12.761 -15.551 1.00 85.62 297 LEU A N 1
ATOM 2191 C CA . LEU A 1 297 ? -12.525 13.589 -14.529 1.00 85.62 297 LEU A CA 1
ATOM 2192 C C . LEU A 1 297 ? -11.620 14.734 -14.051 1.00 85.62 297 LEU A C 1
ATOM 2194 O O . LEU A 1 297 ? -12.106 15.845 -13.836 1.00 85.62 297 LEU A O 1
ATOM 2198 N N . LEU A 1 298 ? -10.325 14.476 -13.870 1.00 84.12 298 LEU A N 1
ATOM 2199 C CA . LEU A 1 298 ? -9.368 15.476 -13.394 1.00 84.12 298 LEU A CA 1
ATOM 2200 C C . LEU A 1 298 ? -9.005 16.500 -14.473 1.00 84.12 298 LEU A C 1
ATOM 2202 O O . LEU A 1 298 ? -8.940 17.689 -14.171 1.00 84.12 298 LEU A O 1
ATOM 2206 N N . GLU A 1 299 ? -8.826 16.066 -15.718 1.00 87.06 299 GLU A N 1
ATOM 2207 C CA . GLU A 1 299 ? -8.500 16.940 -16.848 1.00 87.06 299 GLU A CA 1
ATOM 2208 C C . GLU A 1 299 ? -9.672 17.857 -17.213 1.00 87.06 299 GLU A C 1
ATOM 2210 O O . GLU A 1 299 ? -9.492 19.068 -17.319 1.00 87.06 299 GLU A O 1
ATOM 2215 N N . HIS A 1 300 ? -10.890 17.314 -17.336 1.00 89.31 300 HIS A N 1
ATOM 2216 C CA . HIS A 1 300 ? -12.067 18.108 -17.713 1.00 89.31 300 HIS A CA 1
ATOM 2217 C C . HIS A 1 300 ? -12.634 18.905 -16.538 1.00 89.31 300 HIS A C 1
ATOM 2219 O O . HIS A 1 300 ? -13.126 20.019 -16.707 1.00 89.31 300 HIS A O 1
ATOM 2225 N N . GLY A 1 301 ? -12.606 18.328 -15.336 1.00 85.44 301 GLY A N 1
ATOM 2226 C CA . GLY A 1 301 ? -13.163 18.958 -14.145 1.00 85.44 301 GLY A CA 1
ATOM 2227 C C . GLY A 1 301 ? -12.218 19.949 -13.467 1.00 85.44 301 GLY A C 1
ATOM 2228 O O . GLY A 1 301 ? -12.678 20.772 -12.669 1.00 85.44 301 GLY A O 1
ATOM 2229 N N . GLY A 1 302 ? -10.915 19.883 -13.760 1.00 86.38 302 GLY A N 1
ATOM 2230 C CA . GLY A 1 302 ? -9.892 20.796 -13.262 1.00 86.38 302 GLY A CA 1
ATOM 2231 C C . GLY A 1 302 ? -10.006 21.076 -11.760 1.00 86.38 302 GLY A C 1
ATOM 2232 O O . GLY A 1 302 ? -10.155 20.177 -10.926 1.00 86.38 302 GLY A O 1
ATOM 2233 N N . ILE A 1 303 ? -9.983 22.361 -11.404 1.00 88.44 303 ILE A N 1
ATOM 2234 C CA . ILE A 1 303 ? -10.058 22.824 -10.010 1.00 88.44 303 ILE A CA 1
ATOM 2235 C C . ILE A 1 303 ? -11.377 22.404 -9.341 1.00 88.44 303 ILE A C 1
ATOM 2237 O O . ILE A 1 303 ? -11.383 22.054 -8.159 1.00 88.44 303 ILE A O 1
ATOM 2241 N N . ALA A 1 304 ? -12.490 22.402 -10.081 1.00 89.69 304 ALA A N 1
ATOM 2242 C CA . ALA A 1 304 ? -13.800 22.059 -9.534 1.00 89.69 304 ALA A CA 1
ATOM 2243 C C . ALA A 1 304 ? -13.871 20.580 -9.124 1.00 89.69 304 ALA A C 1
ATOM 2245 O O . ALA A 1 304 ? -14.322 20.274 -8.018 1.00 89.69 304 ALA A O 1
ATOM 2246 N N . ALA A 1 305 ? -13.362 19.669 -9.961 1.00 87.75 305 ALA A N 1
ATOM 2247 C CA . ALA A 1 305 ? -13.263 18.253 -9.610 1.00 87.75 305 ALA A CA 1
ATOM 2248 C C . ALA A 1 305 ? -12.349 18.038 -8.399 1.00 87.75 305 ALA A C 1
ATOM 2250 O O . ALA A 1 305 ? -12.740 17.342 -7.462 1.00 87.75 305 ALA A O 1
ATOM 2251 N N . GLY A 1 306 ? -11.180 18.688 -8.366 1.00 87.56 306 GLY A N 1
ATOM 2252 C CA . GLY A 1 306 ? -10.276 18.630 -7.214 1.00 87.56 306 GLY A CA 1
ATOM 2253 C C . GLY A 1 306 ? -10.940 19.098 -5.913 1.00 87.56 306 GLY A C 1
ATOM 2254 O O . GLY A 1 306 ? -10.825 18.430 -4.884 1.00 87.56 306 GLY A O 1
ATOM 2255 N N . PHE A 1 307 ? -11.695 20.201 -5.958 1.00 88.94 307 PHE A N 1
ATOM 2256 C CA . PHE A 1 307 ? -12.443 20.717 -4.810 1.00 88.94 307 PHE A CA 1
ATOM 2257 C C . PHE A 1 307 ? -13.522 19.740 -4.334 1.00 88.94 307 PHE A C 1
ATOM 2259 O O . PHE A 1 307 ? -13.569 19.414 -3.149 1.00 88.94 307 PHE A O 1
ATOM 2266 N N . VAL A 1 308 ? -14.368 19.242 -5.243 1.00 90.12 308 VAL A N 1
ATOM 2267 C CA . VAL A 1 308 ? -15.464 18.321 -4.902 1.00 90.12 308 VAL A CA 1
ATOM 2268 C C . VAL A 1 308 ? -14.919 17.007 -4.345 1.00 90.12 308 VAL A C 1
ATOM 2270 O O . VAL A 1 308 ? -15.367 16.556 -3.291 1.00 90.12 308 VAL A O 1
ATOM 2273 N N . LEU A 1 309 ? -13.918 16.414 -4.999 1.00 88.00 309 LEU A N 1
ATOM 2274 C CA . LEU A 1 309 ? -13.297 15.169 -4.545 1.00 88.00 309 LEU A CA 1
ATOM 2275 C C . LEU A 1 309 ? -12.638 15.341 -3.169 1.00 88.00 309 LEU A C 1
ATOM 2277 O O . LEU A 1 309 ? -12.829 14.499 -2.291 1.00 88.00 309 LEU A O 1
ATOM 2281 N N . SER A 1 310 ? -11.933 16.455 -2.947 1.00 89.25 310 SER A N 1
ATOM 2282 C CA . SER A 1 310 ? -11.333 16.794 -1.651 1.00 89.25 310 SER A CA 1
ATOM 2283 C C . SER A 1 310 ? -12.396 16.996 -0.564 1.00 89.25 310 SER A C 1
ATOM 2285 O O . SER A 1 310 ? -12.277 16.457 0.534 1.00 89.25 310 SER A O 1
ATOM 2287 N N . ALA A 1 311 ? -13.490 17.700 -0.867 1.00 88.06 311 ALA A N 1
ATOM 2288 C CA . ALA A 1 311 ? -14.577 17.945 0.079 1.00 88.06 311 ALA A CA 1
ATOM 2289 C C . ALA A 1 311 ? -15.342 16.666 0.465 1.00 88.06 311 ALA A C 1
ATOM 2291 O O . ALA A 1 311 ? -15.808 16.543 1.600 1.00 88.06 311 ALA A O 1
ATOM 2292 N N . LEU A 1 312 ? -15.459 15.705 -0.457 1.00 87.88 312 LEU A N 1
ATOM 2293 C CA . LEU A 1 312 ? -16.132 14.426 -0.222 1.00 87.88 312 LEU A CA 1
ATOM 2294 C C . LEU A 1 312 ? -15.256 13.413 0.529 1.00 87.88 312 LEU A C 1
ATOM 2296 O O . LEU A 1 312 ? -15.772 12.520 1.206 1.00 87.88 312 LEU A O 1
ATOM 2300 N N . PHE A 1 313 ? -13.933 13.559 0.467 1.00 86.50 313 PHE A N 1
ATOM 2301 C CA . PHE A 1 313 ? -13.000 12.592 1.038 1.00 86.50 313 PHE A CA 1
ATOM 2302 C C . PHE A 1 313 ? -13.158 12.373 2.561 1.00 86.50 313 PHE A C 1
ATOM 2304 O O . PHE A 1 313 ? -13.159 11.219 2.996 1.00 86.50 313 PHE A O 1
ATOM 2311 N N . PRO A 1 314 ? -13.378 13.402 3.409 1.00 85.50 314 PRO A N 1
ATOM 2312 C CA . PRO A 1 314 ? -13.636 13.207 4.837 1.00 85.50 314 PRO A CA 1
ATOM 2313 C C . PRO A 1 314 ? -14.875 12.354 5.136 1.00 85.50 314 PRO A C 1
ATOM 2315 O O . PRO A 1 314 ? -14.889 11.621 6.127 1.00 85.50 314 PRO A O 1
ATOM 2318 N N . PHE A 1 315 ? -15.904 12.398 4.281 1.00 83.50 315 PHE A N 1
ATOM 2319 C CA . PHE A 1 315 ? -17.065 11.517 4.418 1.00 83.50 315 PHE A CA 1
ATOM 2320 C C . PHE A 1 315 ? -16.663 10.069 4.153 1.00 83.50 315 PHE A C 1
ATOM 2322 O O . PHE A 1 315 ? -16.989 9.180 4.939 1.00 83.50 315 PHE A O 1
ATOM 2329 N N . LEU A 1 316 ? -15.866 9.840 3.113 1.00 81.69 316 LEU A N 1
ATOM 2330 C CA . LEU A 1 316 ? -15.326 8.523 2.804 1.00 81.69 316 LEU A CA 1
ATOM 2331 C C . LEU A 1 316 ? -14.444 7.971 3.941 1.00 81.69 316 LEU A C 1
ATOM 2333 O O . LEU A 1 316 ? -14.521 6.780 4.255 1.00 81.69 316 LEU A O 1
ATOM 2337 N N . ILE A 1 317 ? -13.669 8.836 4.609 1.00 81.00 317 ILE A N 1
ATOM 2338 C CA . ILE A 1 317 ? -12.909 8.484 5.819 1.00 81.00 317 ILE A CA 1
ATOM 2339 C C . ILE A 1 317 ? -13.851 8.097 6.962 1.00 81.00 317 ILE A C 1
ATOM 2341 O O . ILE A 1 317 ? -13.672 7.042 7.567 1.00 81.00 317 ILE A O 1
ATOM 2345 N N . SER A 1 318 ? -14.890 8.896 7.228 1.00 73.31 318 SER A N 1
ATOM 2346 C CA . SER A 1 318 ? -15.843 8.620 8.313 1.00 73.31 318 SER A CA 1
ATOM 2347 C C . SER A 1 318 ? -16.605 7.302 8.150 1.00 73.31 318 SER A C 1
ATOM 2349 O O . SER A 1 318 ? -16.910 6.649 9.145 1.00 73.31 318 SER A O 1
ATOM 2351 N N . LEU A 1 319 ? -16.857 6.883 6.906 1.00 75.50 319 LEU A N 1
ATOM 2352 C CA . LEU A 1 319 ? -17.510 5.614 6.580 1.00 75.50 319 LEU A CA 1
ATOM 2353 C C . LEU A 1 319 ? -16.525 4.434 6.508 1.00 75.50 319 LEU A C 1
ATOM 2355 O O . LEU A 1 319 ? -16.945 3.308 6.246 1.00 75.50 319 LEU A O 1
ATOM 2359 N N . GLY A 1 320 ? -15.220 4.678 6.681 1.00 66.00 320 GLY A N 1
ATOM 2360 C CA . GLY A 1 320 ? -14.162 3.678 6.502 1.00 66.00 320 GLY A CA 1
ATOM 2361 C C . GLY A 1 320 ? -13.988 3.223 5.051 1.00 66.00 320 GLY A C 1
ATOM 2362 O O . GLY A 1 320 ? -13.174 2.343 4.777 1.00 66.00 320 GLY A O 1
ATOM 2363 N N . LEU A 1 321 ? -14.721 3.832 4.111 1.00 72.25 321 LEU A N 1
ATOM 2364 C CA . LEU A 1 321 ? -14.755 3.380 2.727 1.00 72.25 321 LEU A CA 1
ATOM 2365 C C . LEU A 1 321 ? -13.466 3.721 1.958 1.00 72.25 321 LEU A C 1
ATOM 2367 O O . LEU A 1 321 ? -13.158 3.123 0.931 1.00 72.25 321 LEU A O 1
ATOM 2371 N N . HIS A 1 322 ? -12.685 4.665 2.480 1.00 79.31 322 HIS A N 1
ATOM 2372 C CA . HIS A 1 322 ? -11.458 5.148 1.853 1.00 79.31 322 HIS A CA 1
ATOM 2373 C C . HIS A 1 322 ? -10.356 4.080 1.764 1.00 79.31 322 HIS A C 1
ATOM 2375 O O . HIS A 1 322 ? -9.530 4.140 0.859 1.00 79.31 322 HIS A O 1
ATOM 2381 N N . HIS A 1 323 ? -10.366 3.061 2.631 1.00 71.81 323 HIS A N 1
ATOM 2382 C CA . HIS A 1 323 ? -9.431 1.934 2.536 1.00 71.81 323 HIS A CA 1
ATOM 2383 C C . HIS A 1 323 ? -9.610 1.129 1.240 1.00 71.81 323 HIS A C 1
ATOM 2385 O O . HIS A 1 323 ? -8.656 0.537 0.746 1.00 71.81 323 HIS A O 1
ATOM 2391 N N . GLY A 1 324 ? -10.808 1.159 0.648 1.00 68.56 324 GLY A N 1
ATOM 2392 C CA . GLY A 1 324 ? -11.074 0.554 -0.653 1.00 68.56 324 GLY A CA 1
ATOM 2393 C C . GLY A 1 324 ? -10.445 1.269 -1.840 1.00 68.56 324 GLY A C 1
ATOM 2394 O O . GLY A 1 324 ? -10.348 0.674 -2.906 1.00 68.56 324 GLY A O 1
ATOM 2395 N N . LEU A 1 325 ? -10.011 2.523 -1.672 1.00 77.75 325 LEU A N 1
ATOM 2396 C CA . LEU A 1 325 ? -9.280 3.253 -2.710 1.00 77.75 325 LEU A CA 1
ATOM 2397 C C . LEU A 1 325 ? -7.801 2.868 -2.749 1.00 77.75 325 LEU A C 1
ATOM 2399 O O . LEU A 1 325 ? -7.116 3.150 -3.725 1.00 77.75 325 LEU A O 1
ATOM 2403 N N . PHE A 1 326 ? -7.297 2.211 -1.706 1.00 77.44 326 PHE A N 1
ATOM 2404 C CA . PHE A 1 326 ? -5.889 1.863 -1.593 1.00 77.44 326 PHE A CA 1
ATOM 2405 C C . PHE A 1 326 ? -5.345 1.015 -2.765 1.00 77.44 326 PHE A C 1
ATOM 2407 O O . PHE A 1 326 ? -4.308 1.391 -3.312 1.00 77.44 326 PHE A O 1
ATOM 2414 N N . PRO A 1 327 ? -6.038 -0.041 -3.247 1.00 76.12 327 PRO A N 1
ATOM 2415 C CA . PRO A 1 327 ? -5.610 -0.778 -4.438 1.00 76.12 327 PRO A CA 1
ATOM 2416 C C . PRO A 1 327 ? -5.552 0.105 -5.687 1.00 76.12 327 PRO A C 1
ATOM 2418 O O . PRO A 1 327 ? -4.661 -0.066 -6.508 1.00 76.12 327 PRO A O 1
ATOM 2421 N N . ILE A 1 328 ? -6.475 1.065 -5.814 1.00 80.31 328 ILE A N 1
ATOM 2422 C CA . ILE A 1 328 ? -6.524 1.994 -6.948 1.00 80.31 328 ILE A CA 1
ATOM 2423 C C . ILE A 1 328 ? -5.311 2.921 -6.901 1.00 80.31 328 ILE A C 1
ATOM 2425 O O . ILE A 1 328 ? -4.637 3.082 -7.906 1.00 80.31 328 ILE A O 1
ATOM 2429 N N . HIS A 1 329 ? -4.983 3.488 -5.737 1.00 81.19 329 HIS A N 1
ATOM 2430 C CA . HIS A 1 329 ? -3.791 4.325 -5.585 1.00 81.19 329 HIS A CA 1
ATOM 2431 C C . HIS A 1 329 ? -2.506 3.581 -5.939 1.00 81.19 329 HIS A C 1
ATOM 2433 O O . HIS A 1 329 ? -1.643 4.130 -6.619 1.00 81.19 329 HIS A O 1
ATOM 2439 N N . LEU A 1 330 ? -2.381 2.339 -5.475 1.00 77.56 330 LEU A N 1
ATOM 2440 C CA . LEU A 1 330 ? -1.224 1.516 -5.788 1.00 77.56 330 LEU A CA 1
ATOM 2441 C C . LEU A 1 330 ? -1.172 1.143 -7.267 1.00 77.56 330 LEU A C 1
ATOM 2443 O O . LEU A 1 330 ? -0.089 1.137 -7.839 1.00 77.56 330 LEU A O 1
ATOM 2447 N N . GLU A 1 331 ? -2.322 0.910 -7.895 1.00 78.31 331 GLU A N 1
ATOM 2448 C CA . GLU A 1 331 ? -2.381 0.675 -9.333 1.00 78.31 331 GLU A CA 1
ATOM 2449 C C . GLU A 1 331 ? -2.018 1.920 -10.144 1.00 78.31 331 GLU A C 1
ATOM 2451 O O . GLU A 1 331 ? -1.281 1.819 -11.116 1.00 78.31 331 GLU A O 1
ATOM 2456 N N . MET A 1 332 ? -2.453 3.111 -9.723 1.00 79.31 332 MET A N 1
ATOM 2457 C CA . MET A 1 332 ? -2.017 4.367 -10.341 1.00 79.31 332 MET A CA 1
ATOM 2458 C C . MET A 1 332 ? -0.500 4.536 -10.241 1.00 79.31 332 MET A C 1
ATOM 2460 O O . MET A 1 332 ? 0.147 4.866 -11.227 1.00 79.31 332 MET A O 1
ATOM 2464 N N . ILE A 1 333 ? 0.085 4.257 -9.072 1.00 79.12 333 ILE A N 1
ATOM 2465 C CA . ILE A 1 333 ? 1.543 4.293 -8.898 1.00 79.12 333 ILE A CA 1
ATOM 2466 C C . ILE A 1 333 ? 2.224 3.283 -9.823 1.00 79.12 333 ILE A C 1
ATOM 2468 O O . ILE A 1 333 ? 3.222 3.622 -10.449 1.00 79.12 333 ILE A O 1
ATOM 2472 N N . ASN A 1 334 ? 1.687 2.069 -9.930 1.00 73.38 334 ASN A N 1
ATOM 2473 C CA . ASN A 1 334 ? 2.239 1.025 -10.784 1.00 73.38 334 ASN A CA 1
ATOM 2474 C C . ASN A 1 334 ? 2.167 1.400 -12.277 1.00 73.38 334 ASN A C 1
ATOM 2476 O O . ASN A 1 334 ? 3.138 1.228 -13.005 1.00 73.38 334 ASN A O 1
ATOM 2480 N N . ALA A 1 335 ? 1.039 1.957 -12.724 1.00 73.69 335 ALA A N 1
ATOM 2481 C CA . ALA A 1 335 ? 0.791 2.266 -14.129 1.00 73.69 335 ALA A CA 1
ATOM 2482 C C . ALA A 1 335 ? 1.409 3.594 -14.594 1.00 73.69 335 ALA A C 1
ATOM 2484 O O . ALA A 1 335 ? 1.881 3.686 -15.723 1.00 73.69 335 ALA A O 1
ATOM 2485 N N . THR A 1 336 ? 1.386 4.638 -13.759 1.00 72.81 336 THR A N 1
ATOM 2486 C CA . THR A 1 336 ? 1.799 5.998 -14.154 1.00 72.81 336 THR A CA 1
ATOM 2487 C C . THR A 1 336 ? 2.949 6.554 -13.315 1.00 72.81 336 THR A C 1
ATOM 2489 O O . THR A 1 336 ? 3.338 7.704 -13.498 1.00 72.81 336 THR A O 1
ATOM 2492 N N . GLY A 1 337 ? 3.481 5.794 -12.354 1.00 73.25 337 GLY A N 1
ATOM 2493 C CA . GLY A 1 337 ? 4.544 6.245 -11.445 1.00 73.25 337 GLY A CA 1
ATOM 2494 C C . GLY A 1 337 ? 4.092 7.265 -10.391 1.00 73.25 337 GLY A C 1
ATOM 2495 O O . GLY A 1 337 ? 4.878 7.657 -9.530 1.00 73.25 337 GLY A O 1
ATOM 2496 N N . HIS A 1 338 ? 2.830 7.700 -10.424 1.00 72.56 338 HIS A N 1
ATOM 2497 C CA . HIS A 1 338 ? 2.282 8.719 -9.533 1.00 72.56 338 HIS A CA 1
ATOM 2498 C C . HIS A 1 338 ? 0.796 8.478 -9.245 1.00 72.56 338 HIS A C 1
ATOM 2500 O O . HIS A 1 338 ? 0.078 7.901 -10.051 1.00 72.56 338 HIS A O 1
ATOM 2506 N N . ALA A 1 339 ? 0.283 8.990 -8.125 1.00 81.38 339 ALA A N 1
ATOM 2507 C CA . ALA A 1 339 ? -1.140 8.901 -7.783 1.00 81.38 339 ALA A CA 1
ATOM 2508 C C . ALA A 1 339 ? -1.743 10.302 -7.565 1.00 81.38 339 ALA A C 1
ATOM 2510 O O . ALA A 1 339 ? -1.698 10.818 -6.446 1.00 81.38 339 ALA A O 1
ATOM 2511 N N . PRO A 1 340 ? -2.362 10.914 -8.595 1.00 79.94 340 PRO A N 1
ATOM 2512 C CA . PRO A 1 340 ? -3.014 12.224 -8.504 1.00 79.94 340 PRO A CA 1
ATOM 2513 C C . PRO A 1 340 ? -4.074 12.291 -7.398 1.00 79.94 340 PRO A C 1
ATOM 2515 O O . PRO A 1 340 ? -4.222 13.306 -6.719 1.00 79.94 340 PRO A O 1
ATOM 2518 N N . LEU A 1 341 ? -4.769 11.178 -7.143 1.00 82.00 341 LEU A N 1
ATOM 2519 C CA . LEU A 1 341 ? -5.738 11.085 -6.053 1.00 82.00 341 LEU A CA 1
ATOM 2520 C C . LEU A 1 341 ? -5.106 11.289 -4.664 1.00 82.00 341 LEU A C 1
ATOM 2522 O O . LEU A 1 341 ? -5.787 11.793 -3.771 1.00 82.00 341 LEU A O 1
ATOM 2526 N N . PHE A 1 342 ? -3.822 10.957 -4.462 1.00 84.00 342 PHE A N 1
ATOM 2527 C CA . PHE A 1 342 ? -3.149 11.274 -3.197 1.00 84.00 342 PHE A CA 1
ATOM 2528 C C . PHE A 1 342 ? -2.962 12.777 -3.015 1.00 84.00 342 PHE A C 1
ATOM 2530 O O . PHE A 1 342 ? -3.113 13.259 -1.895 1.00 84.00 342 PHE A O 1
ATOM 2537 N N . ALA A 1 343 ? -2.712 13.538 -4.084 1.00 83.56 343 ALA A N 1
ATOM 2538 C CA . ALA A 1 343 ? -2.640 14.995 -3.988 1.00 83.56 343 ALA A CA 1
ATOM 2539 C C . ALA A 1 343 ? -3.981 15.578 -3.510 1.00 83.56 343 ALA A C 1
ATOM 2541 O O . ALA A 1 343 ? -4.013 16.381 -2.578 1.00 83.56 343 ALA A O 1
ATOM 2542 N N . ILE A 1 344 ? -5.098 15.089 -4.056 1.00 85.88 344 ILE A N 1
ATOM 2543 C CA . ILE A 1 344 ? -6.447 15.484 -3.620 1.00 85.88 344 ILE A CA 1
ATOM 2544 C C . ILE A 1 344 ? -6.700 15.097 -2.155 1.00 85.88 344 ILE A C 1
ATOM 2546 O O . ILE A 1 344 ? -7.246 15.885 -1.380 1.00 85.88 344 ILE A O 1
ATOM 2550 N N . GLN A 1 345 ? -6.271 13.905 -1.740 1.00 86.88 345 GLN A N 1
ATOM 2551 C CA . GLN A 1 345 ? -6.392 13.465 -0.351 1.00 86.88 345 GLN A CA 1
ATOM 2552 C C . GLN A 1 345 ? -5.554 14.328 0.606 1.00 86.88 345 GLN A C 1
ATOM 2554 O O . GLN A 1 345 ? -6.014 14.659 1.702 1.00 86.88 345 GLN A O 1
ATOM 2559 N N . ILE A 1 346 ? -4.355 14.743 0.188 1.00 87.19 346 ILE A N 1
ATOM 2560 C CA . ILE A 1 346 ? -3.508 15.675 0.939 1.00 87.19 346 ILE A CA 1
ATOM 2561 C C . ILE A 1 346 ? -4.189 17.042 1.051 1.00 87.19 346 ILE A C 1
ATOM 2563 O O . ILE A 1 346 ? -4.209 17.604 2.143 1.00 87.19 346 ILE A O 1
ATOM 2567 N N . MET A 1 347 ? -4.819 17.550 -0.015 1.00 89.50 347 MET A N 1
ATOM 2568 C CA . MET A 1 347 ? -5.600 18.795 0.040 1.00 89.50 347 MET A CA 1
ATOM 2569 C C . MET A 1 347 ? -6.746 18.703 1.058 1.00 89.50 347 MET A C 1
ATOM 2571 O O . MET A 1 347 ? -6.946 19.622 1.854 1.00 89.50 347 MET A O 1
ATOM 2575 N N . SER A 1 348 ? -7.466 17.578 1.083 1.00 90.12 348 SER A N 1
ATOM 2576 C CA . SER A 1 348 ? -8.516 17.311 2.076 1.00 90.12 348 SER A CA 1
ATOM 2577 C C . SER A 1 348 ? -7.954 17.317 3.503 1.00 90.12 348 SER A C 1
ATOM 2579 O O . SER A 1 348 ? -8.495 17.979 4.396 1.00 90.12 348 SER A O 1
ATOM 2581 N N . ASN A 1 349 ? -6.826 16.633 3.723 1.00 89.56 349 ASN A N 1
ATOM 2582 C CA . ASN A 1 349 ? -6.150 16.604 5.019 1.00 89.56 349 ASN A CA 1
ATOM 2583 C C . ASN A 1 349 ? -5.647 17.987 5.449 1.00 89.56 349 ASN A C 1
ATOM 2585 O O . ASN A 1 349 ? -5.848 18.367 6.602 1.00 89.56 349 ASN A O 1
ATOM 2589 N N . ALA A 1 350 ? -5.074 18.774 4.538 1.00 91.19 350 ALA A N 1
ATOM 2590 C CA . ALA A 1 350 ? -4.662 20.149 4.807 1.00 91.19 350 ALA A CA 1
ATOM 2591 C C . ALA A 1 350 ? -5.858 21.015 5.236 1.00 91.19 350 ALA A C 1
ATOM 2593 O O . ALA A 1 350 ? -5.773 21.747 6.223 1.00 91.19 350 ALA A O 1
ATOM 2594 N N . GLY A 1 351 ? -7.012 20.854 4.579 1.00 90.44 351 GLY A N 1
ATOM 2595 C CA . GLY A 1 351 ? -8.263 21.493 4.992 1.00 90.44 351 GLY A CA 1
ATOM 2596 C C . GLY A 1 351 ? -8.713 21.082 6.400 1.00 90.44 351 GLY A C 1
ATOM 2597 O O . GLY A 1 351 ? -9.194 21.912 7.173 1.00 90.44 351 GLY A O 1
ATOM 2598 N N . MET A 1 352 ? -8.520 19.817 6.784 1.00 89.00 352 MET A N 1
ATOM 2599 C CA . MET A 1 352 ? -8.796 19.349 8.148 1.00 89.00 352 MET A CA 1
ATOM 2600 C C . MET A 1 352 ? -7.831 19.936 9.181 1.00 89.00 352 MET A C 1
ATOM 2602 O O . MET A 1 352 ? -8.286 20.363 10.241 1.00 89.00 352 MET A O 1
ATOM 2606 N N . VAL A 1 353 ? -6.536 20.026 8.868 1.00 92.44 353 VAL A N 1
ATOM 2607 C CA . VAL A 1 353 ? -5.543 20.700 9.721 1.00 92.44 353 VAL A CA 1
ATOM 2608 C C . VAL A 1 353 ? -5.907 22.173 9.911 1.00 92.44 353 VAL A C 1
ATOM 2610 O O . VAL A 1 353 ? -5.913 22.658 11.044 1.00 92.44 353 VAL A O 1
ATOM 2613 N N . GLY A 1 354 ? -6.285 22.868 8.834 1.00 92.12 354 GLY A N 1
ATOM 2614 C CA . GLY A 1 354 ? -6.750 24.254 8.889 1.00 92.12 354 GLY A CA 1
ATOM 2615 C C . GLY A 1 354 ? -7.979 24.413 9.784 1.00 92.12 354 GLY A C 1
ATOM 2616 O O . GLY A 1 354 ? -7.987 25.257 10.679 1.00 92.12 354 GLY A O 1
ATOM 2617 N N . ALA A 1 355 ? -8.982 23.544 9.627 1.00 89.19 355 ALA A N 1
ATOM 2618 C CA . ALA A 1 355 ? -10.179 23.552 10.466 1.00 89.19 355 ALA A CA 1
ATOM 2619 C C . ALA A 1 355 ? -9.864 23.283 11.950 1.00 89.19 355 ALA A C 1
ATOM 2621 O O . ALA A 1 355 ? -10.362 23.991 12.824 1.00 89.19 355 ALA A O 1
ATOM 2622 N N . ALA A 1 356 ? -9.010 22.300 12.253 1.00 89.38 356 ALA A N 1
ATOM 2623 C CA . ALA A 1 356 ? -8.600 21.996 13.624 1.00 89.38 356 ALA A CA 1
ATOM 2624 C C . ALA A 1 356 ? -7.811 23.150 14.261 1.00 89.38 356 ALA A C 1
ATOM 2626 O O . ALA A 1 356 ? -8.018 23.474 15.431 1.00 89.38 356 ALA A O 1
ATOM 2627 N N . THR A 1 357 ? -6.954 23.807 13.479 1.00 93.69 357 THR A N 1
ATOM 2628 C CA . THR A 1 357 ? -6.192 24.987 13.908 1.00 93.69 357 THR A CA 1
ATOM 2629 C C . THR A 1 357 ? -7.116 26.172 14.173 1.00 93.69 357 THR A C 1
ATOM 2631 O O . THR A 1 357 ? -7.004 26.812 15.216 1.00 93.69 357 THR A O 1
ATOM 2634 N N . ALA A 1 358 ? -8.093 26.420 13.298 1.00 93.12 358 ALA A N 1
ATOM 2635 C CA . ALA A 1 358 ? -9.099 27.454 13.514 1.00 93.12 358 ALA A CA 1
ATOM 2636 C C . ALA A 1 358 ? -9.884 27.208 14.812 1.00 93.12 358 ALA A C 1
ATOM 2638 O O . ALA A 1 358 ? -10.013 28.114 15.633 1.00 93.12 358 ALA A O 1
ATOM 2639 N N . VAL A 1 359 ? -10.334 25.971 15.057 1.00 89.44 359 VAL A N 1
ATOM 2640 C CA . VAL A 1 359 ? -11.017 25.6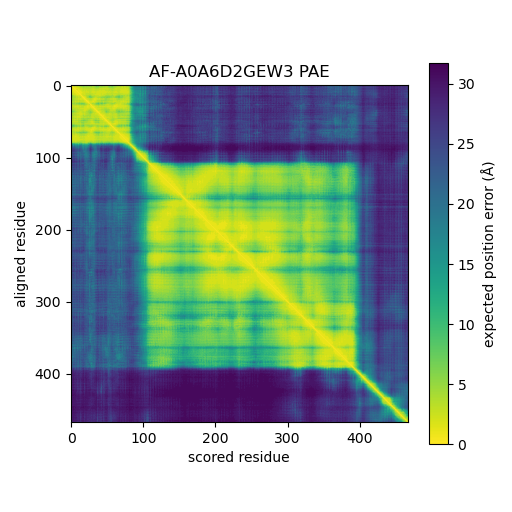15 16.312 1.00 89.44 359 VAL A CA 1
ATOM 2641 C C . VAL A 1 359 ? -10.098 25.802 17.517 1.00 89.44 359 VAL A C 1
ATOM 2643 O O . VAL A 1 359 ? -10.540 26.341 18.526 1.00 89.44 359 VAL A O 1
ATOM 2646 N N . LEU A 1 360 ? -8.821 25.423 17.429 1.00 92.38 360 LEU A N 1
ATOM 2647 C CA . LEU A 1 360 ? -7.852 25.619 18.509 1.00 92.38 360 LEU A CA 1
ATOM 2648 C C . LEU A 1 360 ? -7.688 27.101 18.897 1.00 92.38 360 LEU A C 1
ATOM 2650 O O . LEU A 1 360 ? -7.593 27.422 20.086 1.00 92.38 360 LEU A O 1
ATOM 2654 N N . LEU A 1 361 ? -7.637 27.988 17.902 1.00 94.88 361 LEU A N 1
ATOM 2655 C CA . LEU A 1 361 ? -7.460 29.424 18.109 1.00 94.88 361 LEU A CA 1
ATOM 2656 C C . LEU A 1 361 ? -8.745 30.103 18.603 1.00 94.88 361 LEU A C 1
ATOM 2658 O O . LEU A 1 361 ? -8.677 30.987 19.454 1.00 94.88 361 LEU A O 1
ATOM 2662 N N . LEU A 1 362 ? -9.907 29.675 18.101 1.00 92.62 362 LEU A N 1
ATOM 2663 C CA . LEU A 1 362 ? -11.191 30.339 18.344 1.00 92.62 362 LEU A CA 1
ATOM 2664 C C . LEU A 1 362 ? -11.974 29.764 19.534 1.00 92.62 362 LEU A C 1
ATOM 2666 O O . LEU A 1 362 ? -12.800 30.467 20.119 1.00 92.62 362 LEU A O 1
ATOM 2670 N N . THR A 1 363 ? -11.748 28.501 19.910 1.00 89.00 363 THR A N 1
ATOM 2671 C CA . THR A 1 363 ? -12.532 27.862 20.973 1.00 89.00 363 THR A CA 1
ATOM 2672 C C . THR A 1 363 ? -12.151 28.366 22.365 1.00 89.00 363 THR A C 1
ATOM 2674 O O . THR A 1 363 ? -10.973 28.500 22.720 1.00 89.00 363 THR A O 1
ATOM 2677 N N . ARG A 1 364 ? -13.179 28.608 23.184 1.00 89.31 364 ARG A N 1
ATOM 2678 C CA . ARG A 1 364 ? -13.049 28.946 24.610 1.00 89.31 364 ARG A CA 1
ATOM 2679 C C . ARG A 1 364 ? -13.237 27.738 25.527 1.00 89.31 364 ARG A C 1
ATOM 2681 O O . ARG A 1 364 ? -12.872 27.818 26.693 1.00 89.31 364 ARG A O 1
ATOM 2688 N N . ASP A 1 365 ? -13.773 26.631 25.010 1.00 87.06 365 ASP A N 1
ATOM 2689 C CA . ASP A 1 365 ? -13.959 25.406 25.787 1.00 87.06 365 ASP A CA 1
ATOM 2690 C C . ASP A 1 365 ? -12.601 24.712 26.025 1.00 87.06 365 ASP A C 1
ATOM 2692 O O . ASP A 1 365 ? -11.942 24.319 25.052 1.00 87.06 365 ASP A O 1
ATOM 2696 N N . PRO A 1 366 ? -12.159 24.539 27.289 1.00 82.31 366 PRO A N 1
ATOM 2697 C CA . PRO A 1 366 ? -10.885 23.895 27.603 1.00 82.31 366 PRO A CA 1
ATOM 2698 C C . PRO A 1 366 ? -10.809 22.446 27.100 1.00 82.31 366 PRO A C 1
ATOM 2700 O O . PRO A 1 366 ? -9.721 21.989 26.735 1.00 82.31 366 PRO A O 1
ATOM 2703 N N . VAL A 1 367 ? -11.942 21.737 27.024 1.00 81.38 367 VAL A N 1
ATOM 2704 C CA . VAL A 1 367 ? -11.999 20.356 26.527 1.00 81.38 367 VAL A CA 1
ATOM 2705 C C . VAL A 1 367 ? -11.757 20.335 25.021 1.00 81.38 367 VAL A C 1
ATOM 2707 O O . VAL A 1 367 ? -10.809 19.691 24.566 1.00 81.38 367 VAL A O 1
ATOM 2710 N N . MET A 1 368 ? -12.528 21.107 24.248 1.00 82.62 368 MET A N 1
ATOM 2711 C CA . MET A 1 368 ? -12.328 21.226 22.799 1.00 82.62 368 MET A CA 1
ATOM 2712 C C . MET A 1 368 ? -10.923 21.732 22.446 1.00 82.62 368 MET A C 1
ATOM 2714 O O . MET A 1 368 ? -10.308 21.246 21.498 1.00 82.62 368 MET A O 1
ATOM 2718 N N . LYS A 1 369 ? -10.358 22.647 23.244 1.00 86.94 369 LYS A N 1
ATOM 2719 C CA . LYS A 1 369 ? -8.986 23.137 23.048 1.00 86.94 369 LYS A CA 1
ATOM 2720 C C . LYS A 1 369 ? -7.956 22.018 23.204 1.00 86.94 369 LYS A C 1
ATOM 2722 O O . LYS A 1 369 ? -7.032 21.917 22.399 1.00 86.94 369 LYS A O 1
ATOM 2727 N N . LYS A 1 370 ? -8.116 21.149 24.208 1.00 83.06 370 LYS A N 1
ATOM 2728 C CA . LYS A 1 370 ? -7.249 19.978 24.427 1.00 83.06 370 LYS A CA 1
ATOM 2729 C C . LYS A 1 370 ? -7.392 18.951 23.300 1.00 83.06 370 LYS A C 1
ATOM 2731 O O . LYS A 1 370 ? -6.379 18.417 22.850 1.00 83.06 370 LYS A O 1
ATOM 2736 N N . ILE A 1 371 ? -8.615 18.717 22.818 1.00 81.56 371 ILE A N 1
ATOM 2737 C CA . ILE A 1 371 ? -8.878 17.802 21.699 1.00 81.56 371 ILE A CA 1
ATOM 2738 C C . ILE A 1 371 ? -8.242 18.330 20.406 1.00 81.56 371 ILE A C 1
ATOM 2740 O O . ILE A 1 371 ? -7.488 17.602 19.763 1.00 81.56 371 ILE A O 1
ATOM 2744 N N . ALA A 1 372 ? -8.459 19.604 20.066 1.00 86.56 372 ALA A N 1
ATOM 2745 C CA . ALA A 1 372 ? -7.885 20.227 18.874 1.00 86.56 372 ALA A CA 1
ATOM 2746 C C . ALA A 1 372 ? -6.344 20.224 18.899 1.00 86.56 372 ALA A C 1
ATOM 2748 O O . ALA A 1 372 ? -5.724 19.825 17.914 1.00 86.56 372 ALA A O 1
ATOM 2749 N N . LYS A 1 373 ? -5.713 20.551 20.042 1.00 88.44 373 LYS A N 1
ATOM 2750 C CA . LYS A 1 373 ? -4.246 20.432 20.210 1.00 88.44 373 LYS A CA 1
ATOM 2751 C C . LYS A 1 373 ? -3.737 19.016 19.941 1.00 88.44 373 LYS A C 1
ATOM 2753 O O . LYS A 1 373 ? -2.665 18.857 19.371 1.00 88.44 373 LYS A O 1
ATOM 2758 N N . GLY A 1 374 ? -4.485 17.999 20.369 1.00 83.62 374 GLY A N 1
ATOM 2759 C CA . GLY A 1 374 ? -4.120 16.600 20.155 1.00 83.62 374 GLY A CA 1
ATOM 2760 C C . GLY A 1 374 ? -4.326 16.117 18.716 1.00 83.62 374 GLY A C 1
ATOM 2761 O O . GLY A 1 374 ? -3.586 15.249 18.265 1.00 83.62 374 GLY A O 1
ATOM 2762 N N . ALA A 1 375 ? -5.308 16.671 18.000 1.00 83.50 375 ALA A N 1
ATOM 2763 C CA . ALA A 1 375 ? -5.693 16.229 16.659 1.00 83.50 375 ALA A CA 1
ATOM 2764 C C . ALA A 1 375 ? -4.841 16.842 15.528 1.00 83.50 375 ALA A C 1
ATOM 2766 O O . ALA A 1 375 ? -4.636 16.202 14.495 1.00 83.50 375 ALA A O 1
ATOM 2767 N N . ILE A 1 376 ? -4.299 18.051 15.718 1.00 90.00 376 ILE A N 1
ATOM 2768 C CA . ILE A 1 376 ? -3.503 18.743 14.687 1.00 90.00 376 ILE A CA 1
ATOM 2769 C C . ILE A 1 376 ? -2.260 17.939 14.26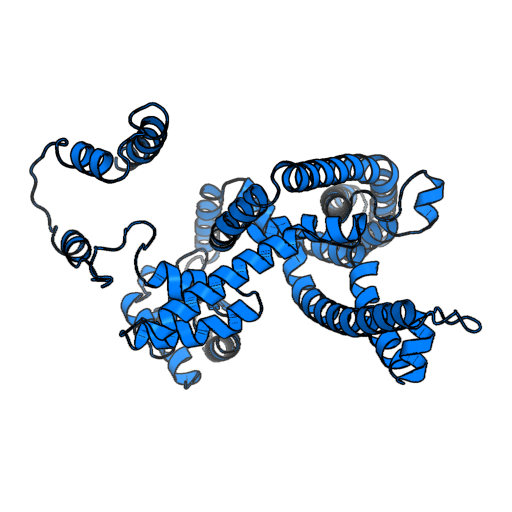2 1.00 90.00 376 ILE A C 1
ATOM 2771 O O . ILE A 1 376 ? -2.140 17.672 13.065 1.00 90.00 376 ILE A O 1
ATOM 2775 N N . PRO A 1 377 ? -1.370 17.477 15.171 1.00 86.50 377 PRO A N 1
ATOM 2776 C CA . PRO A 1 377 ? -0.174 16.735 14.764 1.00 86.50 377 PRO A CA 1
ATOM 2777 C C . PRO A 1 377 ? -0.515 15.457 13.997 1.00 86.50 377 PRO A C 1
ATOM 2779 O O . PRO A 1 377 ? 0.138 15.120 13.016 1.00 86.50 377 PRO A O 1
ATOM 2782 N N . THR A 1 378 ? -1.583 14.767 14.401 1.00 79.88 378 THR A N 1
ATOM 2783 C CA . THR A 1 378 ? -2.031 13.551 13.714 1.00 79.88 378 THR A CA 1
ATOM 2784 C C . THR A 1 378 ? -2.552 13.840 12.312 1.00 79.88 378 THR A C 1
ATOM 2786 O O . THR A 1 378 ? -2.245 13.095 11.389 1.00 79.88 378 THR A O 1
ATOM 2789 N N . SER A 1 379 ? -3.276 14.944 12.118 1.00 84.62 379 SER A N 1
ATOM 2790 C CA . SER A 1 379 ? -3.799 15.309 10.799 1.00 84.62 379 SER A CA 1
ATOM 2791 C C . SER A 1 379 ? -2.738 15.871 9.857 1.00 84.62 379 SER A C 1
ATOM 2793 O O . SER A 1 379 ? -2.874 15.692 8.651 1.00 84.62 379 SER A O 1
ATOM 2795 N N . ILE A 1 380 ? -1.654 16.454 10.384 1.00 85.56 380 ILE A N 1
ATOM 2796 C CA . ILE A 1 380 ? -0.449 16.768 9.593 1.00 85.56 380 ILE A CA 1
ATOM 2797 C C . ILE A 1 380 ? 0.184 15.479 9.058 1.00 85.56 380 ILE A C 1
ATOM 2799 O O . ILE A 1 380 ? 0.554 15.413 7.892 1.00 85.56 380 ILE A O 1
ATOM 2803 N N . LEU A 1 381 ? 0.220 14.422 9.872 1.00 81.94 381 LEU A N 1
ATOM 2804 C CA . LEU A 1 381 ? 0.675 13.085 9.468 1.00 81.94 381 LEU A CA 1
ATOM 2805 C C . LEU A 1 381 ? -0.363 12.313 8.634 1.00 81.94 381 LEU A C 1
ATOM 2807 O O . LEU A 1 381 ? -0.334 11.087 8.579 1.00 81.94 381 LEU A O 1
ATOM 2811 N N . ALA A 1 382 ? -1.301 13.024 8.009 1.00 82.69 382 ALA A N 1
ATOM 2812 C CA . ALA A 1 382 ? -2.365 12.484 7.179 1.00 82.69 382 ALA A CA 1
ATOM 2813 C C . ALA A 1 382 ? -3.355 11.526 7.879 1.00 82.69 382 ALA A C 1
ATOM 2815 O O . ALA A 1 382 ? -4.140 10.854 7.208 1.00 82.69 382 ALA A O 1
ATOM 2816 N N . VAL A 1 383 ? -3.386 11.515 9.217 1.00 80.19 383 VAL A N 1
ATOM 2817 C CA . VAL A 1 383 ? -4.363 10.771 10.025 1.00 80.19 383 VAL A CA 1
ATOM 2818 C C . VAL A 1 383 ? -5.527 11.704 10.382 1.00 80.19 383 VAL A C 1
ATOM 2820 O O . VAL A 1 383 ? -5.446 12.544 11.287 1.00 80.19 383 VAL A O 1
ATOM 2823 N N . GLY A 1 384 ? -6.614 11.601 9.617 1.00 78.19 384 GLY A N 1
ATOM 2824 C CA . GLY A 1 384 ? -7.757 12.519 9.679 1.00 78.19 384 GLY A CA 1
ATOM 2825 C C . GLY A 1 384 ? -8.788 12.190 10.763 1.00 78.19 384 GLY A C 1
ATOM 2826 O O . GLY A 1 384 ? -9.530 13.073 11.197 1.00 78.19 384 GLY A O 1
ATOM 2827 N N . GLU A 1 385 ? -8.841 10.948 11.246 1.00 78.62 385 GLU A N 1
ATOM 2828 C CA . GLU A 1 385 ? -9.871 10.459 12.170 1.00 78.62 385 GLU A CA 1
ATOM 2829 C C . GLU A 1 385 ? -9.952 11.255 13.482 1.00 78.62 385 GLU A C 1
ATOM 2831 O O . GLU A 1 385 ? -11.068 11.573 13.903 1.00 78.62 385 GLU A O 1
ATOM 2836 N N . PRO A 1 386 ? -8.836 11.638 14.137 1.00 75.00 386 PRO A N 1
ATOM 2837 C CA . PRO A 1 386 ? -8.886 12.466 15.339 1.00 75.00 386 PRO A CA 1
ATOM 2838 C C . PRO A 1 386 ? -9.542 13.828 15.096 1.00 75.00 386 PRO A C 1
ATOM 2840 O O . PRO A 1 386 ? -10.273 14.314 15.956 1.00 75.00 386 PRO A O 1
ATOM 2843 N N . THR A 1 387 ? -9.342 14.424 13.920 1.00 83.88 387 THR A N 1
ATOM 2844 C CA . THR A 1 387 ? -9.944 15.716 13.568 1.00 83.88 387 THR A CA 1
ATOM 2845 C C . THR A 1 387 ? -11.409 15.566 13.178 1.00 83.88 387 THR A C 1
ATOM 2847 O O . THR A 1 387 ? -12.251 16.339 13.637 1.00 83.88 387 THR A O 1
ATOM 2850 N N . ILE A 1 388 ? -11.746 14.550 12.382 1.00 83.00 388 ILE A N 1
ATOM 2851 C CA . ILE A 1 388 ? -13.129 14.274 11.980 1.00 83.00 388 ILE A CA 1
ATOM 2852 C C . ILE A 1 388 ? -13.984 14.000 13.219 1.00 83.00 388 ILE A C 1
ATOM 2854 O O . ILE A 1 388 ? -14.959 14.704 13.468 1.00 83.00 388 ILE A O 1
ATOM 2858 N N . PHE A 1 389 ? -13.605 13.018 14.033 1.00 77.38 389 PHE A N 1
ATOM 2859 C CA . PHE A 1 389 ? -14.428 12.603 15.165 1.00 77.38 389 PHE A CA 1
ATOM 2860 C C . PHE A 1 389 ? -14.259 13.516 16.379 1.00 77.38 389 PHE A C 1
ATOM 2862 O O . PHE A 1 389 ? -15.246 13.873 17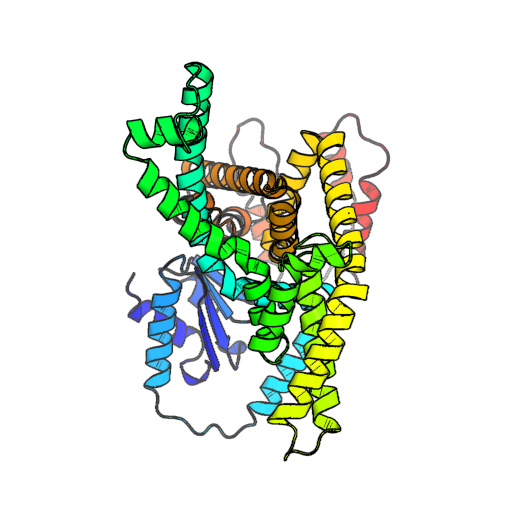.011 1.00 77.38 389 PHE A O 1
ATOM 2869 N N . GLY A 1 390 ? -13.026 13.922 16.688 1.00 70.50 390 GLY A N 1
ATOM 2870 C CA . GLY A 1 390 ? -12.719 14.693 17.891 1.00 70.50 390 GLY A CA 1
ATOM 2871 C C . GLY A 1 390 ? -13.031 16.182 17.776 1.00 70.50 390 GLY A C 1
ATOM 2872 O O . GLY A 1 390 ? -13.437 16.781 18.765 1.00 70.50 390 GLY A O 1
ATOM 2873 N N . VAL A 1 391 ? -12.871 16.783 16.595 1.00 75.56 391 VAL A N 1
ATOM 2874 C CA . VAL A 1 391 ? -13.073 18.230 16.411 1.00 75.56 391 VAL A CA 1
ATOM 2875 C C . VAL A 1 391 ? -14.380 18.518 15.675 1.00 75.56 391 VAL A C 1
ATOM 2877 O O . VAL A 1 391 ? -15.186 19.309 16.159 1.00 75.56 391 VAL A O 1
ATOM 2880 N N . LYS A 1 392 ? -14.633 17.864 14.531 1.00 67.25 392 LYS A N 1
ATOM 2881 C CA . LYS A 1 392 ? -15.817 18.158 13.701 1.00 67.25 392 LYS A CA 1
ATOM 2882 C C . LYS A 1 392 ? -17.113 17.540 14.242 1.00 67.25 392 LYS A C 1
ATOM 2884 O O . LYS A 1 392 ? -18.127 18.229 14.278 1.00 67.25 392 LYS A O 1
ATOM 2889 N N . TYR A 1 393 ? -17.101 16.275 14.674 1.00 59.75 393 TYR A N 1
ATOM 2890 C CA . TYR A 1 393 ? -18.315 15.596 15.157 1.00 59.75 393 TYR A CA 1
ATOM 2891 C C . TYR A 1 393 ? -18.598 15.807 16.655 1.00 59.75 393 TYR A C 1
ATOM 2893 O O . TYR A 1 393 ? -19.758 15.995 17.019 1.00 59.75 393 TYR A O 1
ATOM 2901 N N . SER A 1 394 ? -17.582 15.867 17.528 1.00 42.69 394 SER A N 1
ATOM 2902 C CA . SER A 1 394 ? -17.788 16.186 18.958 1.00 42.69 394 SER A CA 1
ATOM 2903 C C . SER A 1 394 ? -18.301 17.610 19.216 1.00 42.69 394 SER A C 1
ATOM 2905 O O . SER A 1 394 ? -18.815 17.884 20.298 1.00 42.69 394 SER A O 1
ATOM 2907 N N . GLY A 1 395 ? -18.203 18.517 18.237 1.00 44.19 395 GLY A N 1
ATOM 2908 C CA . GLY A 1 395 ? -18.750 19.875 18.325 1.00 44.19 395 GLY A CA 1
ATOM 2909 C C . GLY A 1 395 ? -20.281 19.961 18.266 1.00 44.19 395 GLY A C 1
ATOM 2910 O O . GLY A 1 395 ? -20.830 21.033 18.509 1.00 44.19 395 GLY A O 1
ATOM 2911 N N . GLY A 1 396 ? -20.979 18.855 17.974 1.00 31.27 396 GLY A N 1
ATOM 2912 C CA . GLY A 1 396 ? -22.372 18.902 17.535 1.00 31.27 396 GLY A CA 1
ATOM 2913 C C . GLY A 1 396 ? -22.442 19.438 16.103 1.00 31.27 396 GLY A C 1
ATOM 2914 O O . GLY A 1 396 ? -21.741 20.379 15.746 1.00 31.27 396 GLY A O 1
ATOM 2915 N N . VAL A 1 397 ? -23.245 18.784 15.266 1.00 30.70 397 VAL A N 1
ATOM 2916 C CA . VAL A 1 397 ? -23.455 19.060 13.834 1.00 30.70 397 VAL A CA 1
ATOM 2917 C C . VAL A 1 397 ? -23.274 20.547 13.468 1.00 30.70 397 VAL A C 1
ATOM 2919 O O . VAL A 1 397 ? -24.189 21.347 13.610 1.00 30.70 397 VAL A O 1
ATOM 2922 N N . CYS A 1 398 ? -22.100 20.902 12.940 1.00 34.38 398 CYS A N 1
ATOM 2923 C CA . CYS A 1 398 ? -21.836 22.179 12.266 1.00 34.38 398 CYS A CA 1
ATOM 2924 C C . CYS A 1 398 ? -21.825 21.968 10.744 1.00 34.38 398 CYS A C 1
ATOM 2926 O O . CYS A 1 398 ? -20.890 22.363 10.057 1.00 34.38 398 CYS A O 1
ATOM 2928 N N . LEU A 1 399 ? -22.845 21.284 10.215 1.00 31.72 399 LEU A N 1
ATOM 2929 C CA . LEU A 1 399 ? -23.114 21.235 8.768 1.00 31.72 399 LEU A CA 1
ATOM 2930 C C . LEU A 1 399 ? -24.146 22.286 8.334 1.00 31.72 399 LEU A C 1
ATOM 2932 O O . LEU A 1 399 ? -24.308 22.535 7.147 1.00 31.72 399 LEU A O 1
ATOM 2936 N N . HIS A 1 400 ? -24.784 22.962 9.290 1.00 34.62 400 HIS A N 1
ATOM 2937 C CA . HIS A 1 400 ? -25.638 24.114 9.047 1.00 34.62 400 HIS A CA 1
ATOM 2938 C C . HIS A 1 400 ? -25.367 25.162 10.123 1.00 34.62 400 HIS A C 1
ATOM 2940 O O . HIS A 1 400 ? -25.797 24.985 11.254 1.00 34.62 400 HIS A O 1
ATOM 2946 N N . HIS A 1 401 ? -24.656 26.239 9.785 1.00 31.77 401 HIS A N 1
ATOM 2947 C CA . HIS A 1 401 ? -25.100 27.593 10.124 1.00 31.77 401 HIS A CA 1
ATOM 2948 C C . HIS A 1 401 ? -24.226 28.657 9.461 1.00 31.77 401 HIS A C 1
ATOM 2950 O O . HIS A 1 401 ? -22.999 28.615 9.513 1.00 31.77 401 HIS A O 1
ATOM 2956 N N . GLY A 1 402 ? -24.913 29.614 8.835 1.00 31.31 402 GLY A N 1
ATOM 2957 C CA . GLY A 1 402 ? -24.345 30.870 8.382 1.00 31.31 402 GLY A CA 1
ATOM 2958 C C . GLY A 1 402 ? -23.919 31.749 9.556 1.00 31.31 402 GLY A C 1
ATOM 2959 O O . GLY A 1 402 ? -24.477 31.691 10.652 1.00 31.31 402 GLY A O 1
ATOM 2960 N N . VAL A 1 403 ? -22.907 32.559 9.281 1.00 30.23 403 VAL A N 1
ATOM 2961 C CA . VAL A 1 403 ? -22.343 33.573 10.167 1.00 30.23 403 VAL A CA 1
ATOM 2962 C C . VAL A 1 403 ? -23.373 34.696 10.351 1.00 30.23 403 VAL A C 1
ATOM 2964 O O . VAL A 1 403 ? -23.796 35.306 9.371 1.00 30.23 403 VAL A O 1
ATOM 2967 N N . ASP A 1 404 ? -23.793 34.982 11.587 1.00 32.16 404 ASP A N 1
ATOM 2968 C CA . ASP A 1 404 ? -24.536 36.218 11.884 1.00 32.16 404 ASP A CA 1
ATOM 2969 C C . ASP A 1 404 ? -23.613 37.434 11.668 1.00 32.16 404 ASP A C 1
ATOM 2971 O O . ASP A 1 404 ? -22.406 37.352 11.910 1.00 32.16 404 ASP A O 1
ATOM 2975 N N . ARG A 1 405 ? -24.183 38.581 11.272 1.00 31.45 405 ARG A N 1
ATOM 2976 C CA . ARG A 1 405 ? -23.542 39.861 10.900 1.00 31.45 405 ARG A CA 1
ATOM 2977 C C . ARG A 1 405 ? -22.614 40.474 11.969 1.00 31.45 405 ARG A C 1
ATOM 2979 O O . ARG A 1 405 ? -22.101 41.569 11.770 1.00 31.45 405 ARG A O 1
ATOM 2986 N N . ARG A 1 406 ? -22.383 39.793 13.096 1.00 29.17 406 ARG A N 1
ATOM 2987 C CA . ARG A 1 406 ? -21.447 40.173 14.168 1.00 29.17 406 ARG A CA 1
ATOM 2988 C C . ARG A 1 406 ? -20.344 39.142 14.462 1.00 29.17 406 ARG A C 1
ATOM 2990 O O . ARG A 1 406 ? -19.589 39.341 15.405 1.00 29.17 406 ARG A O 1
ATOM 2997 N N . GLY A 1 407 ? -20.224 38.056 13.692 1.00 28.23 407 GLY A N 1
ATOM 2998 C CA . GLY A 1 407 ? -19.070 37.140 13.761 1.00 28.23 407 GLY A CA 1
ATOM 2999 C C . GLY A 1 407 ? -18.938 36.307 15.047 1.00 28.23 407 GLY A C 1
ATOM 3000 O O . GLY A 1 407 ? -17.874 35.748 15.305 1.00 28.23 407 GLY A O 1
ATOM 3001 N N . VAL A 1 408 ? -19.993 36.200 15.865 1.00 28.03 408 VAL A N 1
ATOM 3002 C CA . VAL A 1 408 ? -19.975 35.442 17.128 1.00 28.03 408 VAL A CA 1
ATOM 3003 C C . VAL A 1 408 ? -20.671 34.092 16.958 1.00 28.03 408 VAL A C 1
ATOM 3005 O O . VAL A 1 408 ? -21.880 34.030 16.743 1.00 28.03 408 VAL A O 1
ATOM 3008 N N . TRP A 1 409 ? -19.922 33.002 17.137 1.00 34.53 409 TRP A N 1
ATOM 3009 C CA . TRP A 1 409 ? -20.471 31.649 17.250 1.00 34.53 409 TRP A CA 1
ATOM 3010 C C . TRP A 1 409 ? -21.146 31.473 18.617 1.00 34.53 409 TRP A C 1
ATOM 3012 O O . TRP A 1 409 ? -20.478 31.239 19.625 1.00 34.53 409 TRP A O 1
ATOM 3022 N N . ARG A 1 410 ? -22.478 31.597 18.674 1.00 26.98 410 ARG A N 1
ATOM 3023 C CA . ARG A 1 410 ? -23.261 31.142 19.832 1.00 26.98 410 ARG A CA 1
ATOM 3024 C C . ARG A 1 410 ? -23.729 29.710 19.601 1.00 26.98 410 ARG A C 1
ATOM 3026 O O . ARG A 1 410 ? -24.329 29.403 18.578 1.00 26.98 410 ARG A O 1
ATOM 3033 N N . ARG A 1 411 ? -23.503 28.859 20.602 1.00 35.00 411 ARG A N 1
ATOM 3034 C CA . ARG A 1 411 ? -24.227 27.598 20.780 1.00 35.00 411 ARG A CA 1
ATOM 3035 C C . ARG A 1 411 ? -25.708 27.968 20.918 1.00 35.00 411 ARG A C 1
ATOM 3037 O O . ARG A 1 411 ? -26.079 28.605 21.904 1.00 35.00 411 ARG A O 1
ATOM 3044 N N . ASP A 1 412 ? -26.544 27.678 19.923 1.00 32.75 412 ASP A N 1
ATOM 3045 C CA . ASP A 1 412 ? -27.988 27.875 20.082 1.00 32.75 412 ASP A CA 1
ATOM 3046 C C . ASP A 1 412 ? -28.508 26.733 20.970 1.00 32.75 412 ASP A C 1
ATOM 3048 O O . ASP A 1 412 ? -28.927 25.669 20.512 1.00 32.75 412 ASP A O 1
ATOM 3052 N N . ASP A 1 413 ? -28.449 26.948 22.288 1.00 33.06 413 ASP A N 1
ATOM 3053 C CA . ASP A 1 413 ? -28.909 26.034 23.348 1.00 33.06 413 ASP A CA 1
ATOM 3054 C C . ASP A 1 413 ? -30.432 25.762 23.304 1.00 33.06 413 ASP A C 1
ATOM 3056 O O . ASP A 1 413 ? -31.031 25.261 24.262 1.00 33.06 413 ASP A O 1
ATOM 3060 N N . ARG A 1 414 ? -31.112 26.115 22.211 1.00 29.80 414 ARG A N 1
ATOM 3061 C CA . ARG A 1 414 ? -32.508 25.756 21.949 1.00 29.80 414 ARG A CA 1
ATOM 3062 C C . ARG A 1 414 ? -32.651 24.366 21.329 1.00 29.80 414 ARG A C 1
ATOM 3064 O O . ARG A 1 414 ? -33.616 23.679 21.658 1.00 29.80 414 ARG A O 1
ATOM 3071 N N . ALA A 1 415 ? -31.670 23.893 20.555 1.00 30.27 415 ALA A N 1
ATOM 3072 C CA . ALA A 1 415 ? -31.680 22.519 20.038 1.00 30.27 415 ALA A CA 1
ATOM 3073 C C . ALA A 1 415 ? -31.397 21.484 21.147 1.00 30.27 415 ALA A C 1
ATOM 3075 O O . ALA A 1 415 ? -32.063 20.453 21.222 1.00 30.27 415 ALA A O 1
ATOM 3076 N N . ALA A 1 416 ? -30.489 21.803 22.077 1.00 28.58 416 ALA A N 1
ATOM 3077 C CA . ALA A 1 416 ? -30.177 20.944 23.224 1.00 28.58 416 ALA A CA 1
ATOM 3078 C C . ALA A 1 416 ? -31.336 20.850 24.237 1.00 28.58 416 ALA A C 1
ATOM 3080 O O . ALA A 1 416 ? -31.528 19.811 24.866 1.00 28.58 416 ALA A O 1
ATOM 3081 N N . ARG A 1 417 ? -32.166 21.899 24.356 1.00 26.05 417 ARG A N 1
ATOM 3082 C CA . ARG A 1 417 ? -33.362 21.876 25.217 1.00 26.05 417 ARG A CA 1
ATOM 3083 C C . ARG A 1 417 ? -34.532 21.076 24.641 1.00 26.05 417 ARG A C 1
ATOM 3085 O O . ARG A 1 417 ? -35.333 20.572 25.420 1.00 26.05 417 ARG A O 1
ATOM 3092 N N . CYS A 1 418 ? -34.614 20.884 23.323 1.00 25.98 418 CYS A N 1
ATOM 3093 C CA . CYS A 1 418 ? -35.695 20.085 22.730 1.00 25.98 418 CYS A CA 1
ATOM 3094 C C . CYS A 1 418 ? -35.542 18.570 22.946 1.00 25.98 418 CYS A C 1
ATOM 3096 O O . CYS A 1 418 ? -36.546 17.864 22.919 1.00 25.98 418 CYS A O 1
ATOM 3098 N N . LEU A 1 419 ? -34.329 18.067 23.202 1.00 27.14 419 LEU A N 1
ATOM 3099 C CA . LEU A 1 419 ? -34.079 16.633 23.417 1.00 27.14 419 LEU A CA 1
ATOM 3100 C C . LEU A 1 419 ? -34.102 16.208 24.894 1.00 27.14 419 LEU A C 1
ATOM 3102 O O . LEU A 1 419 ? -34.190 15.018 25.173 1.00 27.14 419 LEU A O 1
ATOM 3106 N N . HIS A 1 420 ? -34.083 17.156 25.838 1.00 25.98 420 HIS A N 1
ATOM 3107 C CA . HIS A 1 420 ? -34.020 16.851 27.275 1.00 25.98 420 HIS A CA 1
ATOM 3108 C C . HIS A 1 420 ? -35.350 17.007 28.036 1.00 25.98 420 HIS A C 1
ATOM 3110 O O . HIS A 1 420 ? -35.421 16.656 29.213 1.00 25.98 420 HIS A O 1
ATOM 3116 N N . GLN A 1 421 ? -36.419 17.477 27.384 1.00 25.34 421 GLN A N 1
ATOM 3117 C CA . GLN A 1 421 ? -37.760 17.574 27.976 1.00 25.34 421 GLN A CA 1
ATOM 3118 C C . GLN A 1 421 ? -38.853 17.091 27.016 1.00 25.34 421 GLN A C 1
ATOM 3120 O O . GLN A 1 421 ? -39.654 17.889 26.548 1.00 25.34 421 GLN A O 1
ATOM 3125 N N . ARG A 1 422 ? -38.942 15.783 26.748 1.00 26.64 422 ARG A N 1
ATOM 3126 C CA . ARG A 1 422 ? -40.221 15.148 26.364 1.00 26.64 422 ARG A CA 1
ATOM 3127 C C . ARG A 1 422 ? -40.342 13.764 26.988 1.00 26.64 422 ARG A C 1
ATOM 3129 O O . ARG A 1 422 ? -40.243 12.733 26.334 1.00 26.64 422 ARG A O 1
ATOM 3136 N N . ARG A 1 423 ? -40.597 13.774 28.298 1.00 25.22 423 ARG A N 1
ATOM 3137 C CA . ARG A 1 423 ? -41.395 12.735 28.952 1.00 25.22 423 ARG A CA 1
ATOM 3138 C C . ARG A 1 423 ? -42.815 12.857 28.383 1.00 25.22 423 ARG A C 1
ATOM 3140 O O . ARG A 1 423 ? -43.317 13.967 28.235 1.00 25.22 423 ARG A O 1
ATOM 3147 N N . TRP A 1 424 ? -43.390 11.719 28.016 1.00 29.84 424 TRP A N 1
ATOM 3148 C CA . TRP A 1 424 ? -44.757 11.502 27.541 1.00 29.84 424 TRP A CA 1
ATOM 3149 C C . TRP A 1 424 ? -45.786 12.584 27.916 1.00 29.84 424 TRP A C 1
ATOM 3151 O O . TRP A 1 424 ? -46.024 12.816 29.099 1.00 29.84 424 TRP A O 1
ATOM 3161 N N . ARG A 1 425 ? -46.470 13.139 26.908 1.00 24.09 425 ARG A N 1
ATOM 3162 C CA . ARG A 1 425 ? -47.912 13.459 26.913 1.00 24.09 425 ARG A CA 1
ATOM 3163 C C . ARG A 1 425 ? -48.350 13.766 25.477 1.00 24.09 425 ARG A C 1
ATOM 3165 O O . ARG A 1 425 ? -47.659 14.484 24.759 1.00 24.09 425 ARG A O 1
ATOM 3172 N N . GLY A 1 426 ? -49.432 13.115 25.052 1.00 28.03 426 GLY A N 1
ATOM 3173 C CA . GLY A 1 426 ? -49.929 13.113 23.677 1.00 28.03 426 GLY A CA 1
ATOM 3174 C C . GLY A 1 426 ? -50.443 14.468 23.188 1.00 28.03 426 GLY A C 1
ATOM 3175 O O . GLY A 1 426 ? -50.713 15.370 23.977 1.00 28.03 426 GLY A O 1
ATOM 3176 N N . GLY A 1 427 ? -50.587 14.578 21.867 1.00 23.05 427 GLY A N 1
ATOM 3177 C CA . GLY A 1 427 ? -51.193 15.725 21.190 1.00 23.05 427 GLY A CA 1
ATOM 3178 C C . GLY A 1 427 ? -50.490 16.047 19.873 1.00 23.05 427 GLY A C 1
ATOM 3179 O O . GLY A 1 427 ? -49.337 16.469 19.867 1.00 23.05 427 GLY A O 1
ATOM 3180 N N . ALA A 1 428 ? -51.191 15.813 18.764 1.00 33.09 428 ALA A N 1
ATOM 3181 C CA . ALA A 1 428 ? -50.795 16.135 17.394 1.00 33.09 428 ALA A CA 1
ATOM 3182 C C . ALA A 1 428 ? -50.470 17.626 17.214 1.00 33.09 428 ALA A C 1
ATOM 3184 O O . ALA A 1 428 ? -51.167 18.430 17.812 1.00 33.09 428 ALA A O 1
ATOM 3185 N N . PHE A 1 429 ? -49.520 18.004 16.343 1.00 24.27 429 PHE A N 1
ATOM 3186 C CA . PHE A 1 429 ? -49.563 19.320 15.679 1.00 24.27 429 PHE A CA 1
ATOM 3187 C C . PHE A 1 429 ? -48.741 19.397 14.376 1.00 24.27 429 PHE A C 1
ATOM 3189 O O . PHE A 1 429 ? -47.519 19.269 14.372 1.00 24.27 429 PHE A O 1
ATOM 3196 N N . GLY A 1 430 ? -49.491 19.613 13.289 1.00 24.06 430 GLY A N 1
ATOM 3197 C CA . GLY A 1 430 ? -49.282 20.531 12.160 1.00 24.06 430 GLY A CA 1
ATOM 3198 C C . GLY A 1 430 ? -47.874 20.905 11.695 1.00 24.06 430 GLY A C 1
ATOM 3199 O O . GLY A 1 430 ? -47.167 21.684 12.330 1.00 24.06 430 GLY A O 1
ATOM 3200 N N . ALA A 1 431 ? -47.554 20.478 10.474 1.00 31.61 431 ALA A N 1
ATOM 3201 C CA . ALA A 1 431 ? -46.571 21.122 9.613 1.00 31.61 431 ALA A CA 1
ATOM 3202 C C . ALA A 1 431 ? -47.084 22.483 9.092 1.00 31.61 431 ALA A C 1
ATOM 3204 O O . ALA A 1 431 ? -48.287 22.720 9.045 1.00 31.61 431 ALA A O 1
ATOM 3205 N N . THR A 1 432 ? -46.154 23.289 8.565 1.00 42.12 432 THR A N 1
ATOM 3206 C CA . THR A 1 432 ? -46.334 24.460 7.671 1.00 42.12 432 THR A CA 1
ATOM 3207 C C . THR A 1 432 ? -46.355 25.863 8.306 1.00 42.12 432 THR A C 1
ATOM 3209 O O . THR A 1 432 ? -47.353 26.331 8.825 1.00 42.12 432 THR A O 1
ATOM 3212 N N . ALA A 1 433 ? -45.205 26.550 8.203 1.00 28.00 433 ALA A N 1
ATOM 3213 C CA . ALA A 1 433 ? -45.055 28.010 8.018 1.00 28.00 433 ALA A CA 1
ATOM 3214 C C . ALA A 1 433 ? -43.562 28.399 7.984 1.00 28.00 433 ALA A C 1
ATOM 3216 O O . ALA A 1 433 ? -43.139 29.247 7.200 1.00 28.00 433 ALA A O 1
ATOM 3217 N N . ASN A 1 434 ? -42.735 27.724 8.791 1.00 32.62 434 ASN A N 1
ATOM 3218 C CA . ASN A 1 434 ? -41.356 28.157 9.047 1.00 32.62 434 ASN A CA 1
ATOM 3219 C C . ASN A 1 434 ? -40.360 27.788 7.927 1.00 32.62 434 ASN A C 1
ATOM 3221 O O . ASN A 1 434 ? -39.384 28.493 7.691 1.00 32.62 434 ASN A O 1
ATOM 3225 N N . CYS A 1 435 ? -40.642 26.716 7.180 1.00 28.84 435 CYS A N 1
ATOM 3226 C CA . CYS A 1 435 ? -39.725 26.190 6.164 1.00 28.84 435 CYS A CA 1
ATOM 3227 C C . CYS A 1 435 ? -39.707 27.036 4.870 1.00 28.84 435 CYS A C 1
ATOM 3229 O O . CYS A 1 435 ? -38.655 27.218 4.266 1.00 28.84 435 CYS A O 1
ATOM 3231 N N . ARG A 1 436 ? -40.839 27.651 4.479 1.00 30.02 436 ARG A N 1
ATOM 3232 C CA . ARG A 1 436 ? -40.889 28.534 3.293 1.00 30.02 436 ARG A CA 1
ATOM 3233 C C . ARG A 1 436 ? -40.194 29.879 3.513 1.00 30.02 436 ARG A C 1
ATOM 3235 O O . ARG A 1 436 ? -39.563 30.373 2.587 1.00 30.02 436 ARG A O 1
ATOM 3242 N N . ARG A 1 437 ? -40.265 30.451 4.723 1.00 29.80 437 ARG A N 1
ATOM 3243 C CA . ARG A 1 437 ? -39.631 31.748 5.033 1.00 29.80 437 ARG A CA 1
ATOM 3244 C C . ARG A 1 437 ? -38.105 31.672 5.145 1.00 29.80 437 ARG A C 1
ATOM 3246 O O . ARG A 1 437 ? -37.440 32.661 4.860 1.00 29.80 437 ARG A O 1
ATOM 3253 N N . GLN A 1 438 ? -37.543 30.523 5.528 1.00 33.91 438 GLN A N 1
ATOM 3254 C CA . GLN A 1 438 ? -36.087 30.365 5.648 1.00 33.91 438 GLN A CA 1
ATOM 3255 C C . GLN A 1 438 ? -35.383 30.181 4.297 1.00 33.91 438 GLN A C 1
ATOM 3257 O O . GLN A 1 438 ? -34.238 30.597 4.159 1.00 33.91 438 GLN A O 1
ATOM 3262 N N . ILE A 1 439 ? -36.059 29.631 3.285 1.00 31.98 439 ILE A N 1
ATOM 3263 C CA . ILE A 1 439 ? -35.452 29.385 1.966 1.00 31.98 439 ILE A CA 1
ATOM 3264 C C . ILE A 1 439 ? -35.359 30.679 1.138 1.00 31.98 439 ILE A C 1
ATOM 3266 O O . ILE A 1 439 ? -34.332 30.928 0.511 1.00 31.98 439 ILE A O 1
ATOM 3270 N N . SER A 1 440 ? -36.364 31.561 1.204 1.00 30.61 440 SER A N 1
ATOM 3271 C CA . SER A 1 440 ? -36.344 32.855 0.497 1.00 30.61 440 SER A CA 1
ATOM 3272 C C . SER A 1 440 ? -35.306 33.846 1.041 1.00 30.61 440 SER A C 1
ATOM 3274 O O . SER A 1 440 ? -34.949 34.795 0.353 1.00 30.61 440 SER A O 1
ATOM 327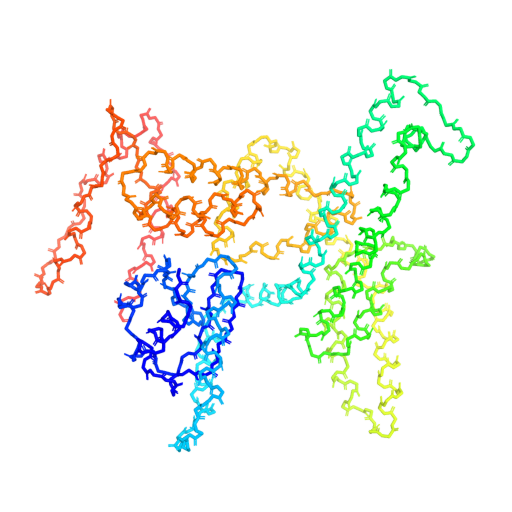6 N N . ALA A 1 441 ? -34.820 33.639 2.270 1.00 33.75 441 ALA A N 1
ATOM 3277 C CA . ALA A 1 441 ? -33.859 34.527 2.923 1.00 33.75 441 ALA A CA 1
ATOM 3278 C C . ALA A 1 441 ? -32.388 34.200 2.601 1.00 33.75 441 ALA A C 1
ATOM 3280 O O . ALA A 1 441 ? -31.518 35.019 2.887 1.00 33.75 441 ALA A O 1
ATOM 3281 N N . ILE A 1 442 ? -32.099 33.023 2.031 1.00 33.97 442 ILE A N 1
ATOM 3282 C CA . ILE A 1 442 ? -30.718 32.552 1.817 1.00 33.97 442 ILE A CA 1
ATOM 3283 C C . ILE A 1 442 ? -30.283 32.697 0.345 1.00 33.97 442 ILE A C 1
ATOM 3285 O O . ILE A 1 442 ? -29.104 32.923 0.095 1.00 33.97 442 ILE A O 1
ATOM 3289 N N . TYR A 1 443 ? -31.206 32.665 -0.626 1.00 31.09 443 TYR A N 1
ATOM 3290 C CA . TYR A 1 443 ? -30.887 32.850 -2.052 1.00 31.09 443 TYR A CA 1
ATOM 3291 C C . TYR A 1 443 ? -31.969 33.667 -2.782 1.00 31.09 443 TYR A C 1
ATOM 3293 O O . TYR A 1 443 ? -32.976 33.094 -3.210 1.00 31.09 443 TYR A O 1
ATOM 3301 N N . PRO A 1 444 ? -31.787 34.987 -2.980 1.00 29.67 444 PRO A N 1
ATOM 3302 C CA . PRO A 1 444 ? -32.695 35.786 -3.794 1.00 29.67 444 PRO A CA 1
ATOM 3303 C C . PRO A 1 444 ? -32.388 35.516 -5.276 1.00 29.67 444 PRO A C 1
ATOM 3305 O O . PRO A 1 444 ? -31.646 36.256 -5.908 1.00 29.67 444 PRO A O 1
ATOM 3308 N N . GLY A 1 445 ? -32.884 34.401 -5.822 1.00 34.66 445 GLY A N 1
ATOM 3309 C CA . GLY A 1 445 ? -32.745 34.103 -7.256 1.00 34.66 445 GLY A CA 1
ATOM 3310 C C . GLY A 1 445 ? -32.861 32.637 -7.675 1.00 34.66 445 GLY A C 1
ATOM 3311 O O . GLY A 1 445 ? -33.095 32.367 -8.844 1.00 34.66 445 GLY A O 1
ATOM 3312 N N . MET A 1 446 ? -32.767 31.677 -6.751 1.00 33.38 446 MET A N 1
ATOM 3313 C CA . MET A 1 446 ? -32.931 30.246 -7.062 1.00 33.38 446 MET A CA 1
ATOM 3314 C C . MET A 1 446 ? -34.244 29.696 -6.498 1.00 33.38 446 MET A C 1
ATOM 3316 O O . MET A 1 446 ? -34.276 28.740 -5.727 1.00 33.38 446 MET A O 1
ATOM 3320 N N . ALA A 1 447 ? -35.360 30.310 -6.884 1.00 35.12 447 ALA A N 1
ATOM 3321 C CA . ALA A 1 447 ? -36.676 29.701 -6.733 1.00 35.12 447 ALA A CA 1
ATOM 3322 C C . ALA A 1 447 ? -37.024 28.962 -8.033 1.00 35.12 447 ALA A C 1
ATOM 3324 O O . ALA A 1 447 ? -37.744 29.481 -8.878 1.00 35.12 447 ALA A O 1
ATOM 3325 N N . GLY A 1 448 ? -36.487 27.753 -8.208 1.00 33.12 448 GLY A N 1
ATOM 3326 C CA . GLY A 1 448 ? -36.878 26.897 -9.325 1.00 33.12 448 GLY A CA 1
ATOM 3327 C C . GLY A 1 448 ? -36.073 25.607 -9.432 1.00 33.12 448 GLY A C 1
ATOM 3328 O O . GLY A 1 448 ? -34.950 25.616 -9.919 1.00 33.12 448 GLY A O 1
ATOM 3329 N N . GLY A 1 449 ? -36.663 24.482 -9.019 1.00 36.38 449 GLY A N 1
ATOM 3330 C CA . GLY A 1 449 ? -36.436 23.210 -9.716 1.00 36.38 449 GLY A CA 1
ATOM 3331 C C . GLY A 1 449 ? -35.939 22.014 -8.905 1.00 36.38 449 GLY A C 1
ATOM 3332 O O . GLY A 1 449 ? -36.634 21.008 -8.873 1.00 36.38 449 GLY A O 1
ATOM 3333 N N . LEU A 1 450 ? -34.758 22.059 -8.275 1.00 31.20 450 LEU A N 1
ATOM 3334 C CA . LEU A 1 450 ? -34.032 20.800 -7.987 1.00 31.20 450 LEU A CA 1
ATOM 3335 C C . LEU A 1 450 ? -33.810 20.421 -6.509 1.00 31.20 450 LEU A C 1
ATOM 3337 O O . LEU A 1 450 ? -33.738 19.233 -6.203 1.00 31.20 450 LEU A O 1
ATOM 3341 N N . CYS A 1 451 ? -33.785 21.363 -5.559 1.00 29.97 451 CYS A N 1
ATOM 3342 C CA . CYS A 1 451 ? -33.563 21.022 -4.137 1.00 29.97 451 CYS A CA 1
ATOM 3343 C C . CYS A 1 451 ? -34.808 20.488 -3.402 1.00 29.97 451 CYS A C 1
ATOM 3345 O O . CYS A 1 451 ? -34.680 19.851 -2.356 1.00 29.97 451 CYS A O 1
ATOM 3347 N N . GLY A 1 452 ? -36.013 20.724 -3.932 1.00 31.59 452 GLY A N 1
ATOM 3348 C CA . GLY A 1 452 ? -37.262 20.288 -3.293 1.00 31.59 452 GLY A CA 1
ATOM 3349 C C . GLY A 1 452 ? -37.459 18.768 -3.293 1.00 31.59 452 GLY A C 1
ATOM 3350 O O . GLY A 1 452 ? -38.025 18.231 -2.344 1.00 31.59 452 GLY A O 1
ATOM 3351 N N . GLY A 1 453 ? -36.949 18.073 -4.317 1.00 30.02 453 GLY A N 1
ATOM 3352 C CA . GLY A 1 453 ? -37.113 16.623 -4.469 1.00 30.02 453 GLY A CA 1
ATOM 3353 C C . GLY A 1 453 ? -36.260 15.807 -3.494 1.00 30.02 453 GLY A C 1
ATOM 3354 O O . GLY A 1 453 ? -36.776 14.923 -2.816 1.00 30.02 453 GLY A O 1
ATOM 3355 N N . LEU A 1 454 ? -34.973 16.149 -3.343 1.00 29.91 454 LEU A N 1
ATOM 3356 C CA . LEU A 1 454 ? -34.053 15.377 -2.493 1.00 29.91 454 LEU A CA 1
ATOM 3357 C C . LEU A 1 454 ? -34.380 15.466 -0.994 1.00 29.91 454 LEU A C 1
ATOM 3359 O O . LEU A 1 454 ? -34.177 14.498 -0.264 1.00 29.91 454 LEU A O 1
ATOM 3363 N N . CYS A 1 455 ? -34.897 16.603 -0.516 1.00 27.91 455 CYS A N 1
ATOM 3364 C CA . CYS A 1 455 ? -35.292 16.738 0.891 1.00 27.91 455 CYS A CA 1
ATOM 3365 C C . CYS A 1 455 ? -36.571 15.955 1.226 1.00 27.91 455 CYS A C 1
ATOM 3367 O O . CYS A 1 455 ? -36.699 15.450 2.343 1.00 27.91 455 CYS A O 1
ATOM 3369 N N . ALA A 1 456 ? -37.505 15.826 0.278 1.00 32.34 456 ALA A N 1
ATOM 3370 C CA . ALA A 1 456 ? -38.736 15.069 0.491 1.00 32.34 456 ALA A CA 1
ATOM 3371 C C . ALA A 1 456 ? -38.464 13.558 0.608 1.00 32.34 456 ALA A C 1
ATOM 3373 O O . ALA A 1 456 ? -39.024 12.905 1.490 1.00 32.34 456 ALA A O 1
ATOM 3374 N N . ASP A 1 457 ? -37.541 13.020 -0.196 1.00 31.34 457 ASP A N 1
ATOM 3375 C CA . ASP A 1 457 ? -37.212 11.588 -0.192 1.00 31.34 457 ASP A CA 1
ATOM 3376 C C . ASP A 1 457 ? -36.447 11.132 1.063 1.00 31.34 457 ASP A C 1
ATOM 3378 O O . ASP A 1 457 ? -36.659 10.023 1.564 1.00 31.34 457 ASP A O 1
ATOM 3382 N N . VAL A 1 458 ? -35.585 11.990 1.619 1.00 31.77 458 VAL A N 1
ATOM 3383 C CA . VAL A 1 458 ? -34.811 11.670 2.833 1.00 31.77 458 VAL A CA 1
ATOM 3384 C C . VAL A 1 458 ? -35.684 11.741 4.091 1.00 31.77 458 VAL A C 1
ATOM 3386 O O . VAL A 1 458 ? -35.556 10.887 4.971 1.00 31.77 458 VAL A O 1
ATOM 3389 N N . CYS A 1 459 ? -36.619 12.694 4.166 1.00 32.62 459 CYS A N 1
ATOM 3390 C CA . CYS A 1 459 ? -37.562 12.788 5.287 1.00 32.62 459 CYS A CA 1
ATOM 3391 C C . CYS A 1 459 ? -38.702 11.757 5.201 1.00 32.62 459 CYS A C 1
ATOM 3393 O O . CYS A 1 459 ? -39.115 11.227 6.232 1.00 32.62 459 CYS A O 1
ATOM 3395 N N . GLY A 1 460 ? -39.184 11.413 4.000 1.00 30.55 460 GLY A N 1
ATOM 3396 C CA . GLY A 1 460 ? -40.260 10.430 3.815 1.00 30.55 460 GLY A CA 1
ATOM 3397 C C . GLY A 1 460 ? -39.879 9.002 4.229 1.00 30.55 460 GLY A C 1
ATOM 3398 O O . GLY A 1 460 ? -40.716 8.259 4.739 1.00 30.55 460 GLY A O 1
ATOM 3399 N N . ARG A 1 461 ? -38.600 8.622 4.096 1.00 31.80 461 ARG A N 1
ATOM 3400 C CA . ARG A 1 461 ? -38.109 7.277 4.463 1.00 31.80 461 ARG A CA 1
ATOM 3401 C C . ARG A 1 461 ? -37.813 7.083 5.954 1.00 31.80 461 ARG A C 1
ATOM 3403 O O . ARG A 1 461 ? -37.621 5.946 6.378 1.00 31.80 461 ARG A O 1
ATOM 3410 N N . GLN A 1 462 ? -37.802 8.146 6.761 1.00 30.89 462 GLN A N 1
ATOM 3411 C CA . GLN A 1 462 ? -37.666 8.029 8.222 1.00 30.89 462 GLN A CA 1
ATOM 3412 C C . GLN A 1 462 ? -39.006 7.771 8.937 1.00 30.89 462 GLN A C 1
ATOM 3414 O O . GLN A 1 462 ? -39.006 7.351 10.090 1.00 30.89 462 GLN A O 1
ATOM 3419 N N . GLY A 1 463 ? -40.144 7.948 8.254 1.00 32.47 463 GLY A N 1
ATOM 3420 C CA . GLY A 1 463 ? -41.482 7.725 8.818 1.00 32.47 463 GLY A CA 1
ATOM 3421 C C . GLY A 1 463 ? -41.973 6.271 8.828 1.00 32.47 463 GLY A C 1
ATOM 3422 O O . GLY A 1 463 ? -43.010 5.995 9.420 1.00 32.47 463 GLY A O 1
ATOM 3423 N N . THR A 1 464 ? -41.260 5.331 8.201 1.00 29.58 464 THR A N 1
ATOM 3424 C CA . THR A 1 464 ? -41.687 3.920 8.070 1.00 29.58 464 THR A CA 1
ATOM 3425 C C . THR A 1 464 ? -40.893 2.928 8.923 1.00 29.58 464 THR A C 1
ATOM 3427 O O . THR A 1 464 ? -41.185 1.739 8.891 1.00 29.58 464 THR A O 1
ATOM 3430 N N . TRP A 1 465 ? -39.953 3.402 9.748 1.00 28.14 465 TRP A N 1
ATOM 3431 C CA . TRP A 1 465 ? -39.191 2.574 10.702 1.00 28.14 465 TRP A CA 1
ATOM 3432 C C . TRP A 1 465 ? -39.680 2.681 12.157 1.00 28.14 465 TRP A C 1
ATOM 3434 O O . TRP A 1 465 ? -38.991 2.251 13.079 1.00 28.14 465 TRP A O 1
ATOM 3444 N N . LEU A 1 466 ? -40.875 3.239 12.368 1.00 29.72 466 LEU A N 1
ATOM 3445 C CA . LEU A 1 466 ? -41.584 3.233 13.650 1.00 29.72 466 LEU A CA 1
ATOM 3446 C C . LEU A 1 466 ? -43.009 2.685 13.457 1.00 29.72 466 LEU A C 1
ATOM 3448 O O . LEU A 1 466 ? -43.994 3.419 13.543 1.00 29.72 466 LEU A O 1
ATOM 3452 N N . ARG A 1 467 ? -43.086 1.380 13.179 1.00 29.42 467 ARG A N 1
ATOM 3453 C CA . ARG A 1 467 ? -44.141 0.463 13.631 1.00 29.42 467 ARG A CA 1
ATOM 3454 C C . ARG A 1 467 ? -43.518 -0.875 13.982 1.00 29.42 467 ARG A C 1
ATOM 3456 O O . ARG A 1 467 ? -42.571 -1.267 13.265 1.00 29.42 467 ARG A O 1
#

InterPro domains:
  IPR001996 Phosphotransferase system, IIB component, type 1 [PS51098] (4-86)
  IPR003352 Phosphotransferase system, EIIC [PF02378] (119-391)
  IPR013013 Phosphotransferase system, EIIC component, type 1 [PS51103] (128-467)
  IPR018113 Phosphotransferase system EIIB, cysteine phosphorylation site [PF00367] (9-41)
  IPR018113 Phosphotransferase system EIIB, cysteine phosphorylation site [PS01035] (19-36)
  IPR018113 Phosphotransferase system EIIB, cysteine phosphorylation site [cd00212] (9-78)
  IPR036878 Glucose permease domain IIB [G3DSA:3.30.1360.60] (1-76)
  IPR036878 Glucose permease domain IIB [SSF55604] (9-73)
  IPR050558 Phosphotransferase System Sugar-Specific Components [PTHR30175] (1-392)

pLDDT: mean 75.18, std 22.5, range [23.05, 97.5]

Mean predicted aligned error: 17.14 Å

Solvent-accessible surface area (backbone atoms only — not comparable to full-atom values): 25797 Å² total; per-residue (Å²): 132,62,46,62,62,50,25,53,49,52,34,58,39,38,55,33,72,88,27,56,76,46,79,46,52,53,64,33,28,26,36,32,37,60,75,54,69,88,49,42,40,65,72,59,55,50,65,42,87,68,42,79,39,70,48,83,68,101,36,48,30,41,29,49,36,72,81,42,7,52,54,32,36,50,44,44,52,52,55,61,73,71,52,82,86,73,88,71,94,68,68,70,66,59,56,54,51,50,55,50,54,55,53,62,74,72,55,55,72,68,57,55,54,38,48,54,50,33,61,30,44,60,80,48,44,66,58,52,53,54,29,49,50,38,37,50,56,32,48,53,55,49,51,52,25,37,51,50,20,64,76,65,69,47,67,61,58,89,94,32,50,29,37,46,47,45,24,48,78,66,72,38,36,68,58,41,51,52,30,45,53,61,19,45,57,52,67,76,41,39,39,24,55,42,6,25,30,30,7,57,71,61,74,33,60,38,66,62,14,19,47,58,13,44,56,43,60,32,77,69,40,45,82,74,78,40,58,64,46,46,15,39,51,62,25,29,41,53,49,24,52,52,42,31,54,48,43,63,53,45,58,73,75,46,58,78,94,46,32,88,58,51,40,61,50,52,43,46,56,54,44,51,51,43,35,66,76,46,37,25,57,54,26,28,55,52,48,51,50,53,51,50,54,54,50,50,45,45,68,77,36,39,71,61,37,46,49,52,54,19,67,49,43,63,57,33,52,75,70,59,53,49,53,54,46,49,55,55,44,52,31,33,31,71,76,67,75,46,45,73,67,54,56,33,51,49,52,30,28,52,51,47,32,51,52,30,49,50,47,39,74,70,49,82,49,69,65,60,29,54,42,20,64,62,18,36,66,41,15,72,71,66,40,49,63,50,35,50,52,55,48,53,51,66,65,50,82,75,87,71,78,82,81,55,101,78,76,67,91,70,82,68,66,64,65,64,52,64,77,75,67,74,77,90,78,89,79,91,82,83,86,90,68,69,71,67,61,57,53,61,74,74,46,93,79,76,88,76,87,68,72,70,59,63,57,50,58,63,57,59,64,65,68,73,79,76,123

Sequence (467 aa):
MNYNMVGDAIVKHCGGLANFIHVTNCMTRVRMTIADPSLVDMPALKGIEGILGVVEDDTLQVIVGPGKSSKVATVINQRLKGAPAVDTTLSGVEQKAKLAREKAKKQTRTKVILKHIANIFVPILPALIAAGILMGLNNVVVNSAASWAMSHHIAAIGDLSPTQVVLDQRHLLGVSQFLDIVSKALFGFLAIYAGITSAREFEGNLILGGLLGAITIMPQVTTLGLIPGQGGLIGVIFAVWLMCLLEKQVRRFVPDIVDVVVTPTVVLLVMAAAQLFIIMPAAGVVSNGILHALNGLLEHGGIAAGFVLSALFPFLISLGLHHGLFPIHLEMINATGHAPLFAIQIMSNAGMVGAATAVLLLTRDPVMKKIAKGAIPTSILAVGEPTIFGVKYSGGVCLHHGVDRRGVWRRDDRAARCLHQRRWRGGAFGATANCRRQISAIYPGMAGGLCGGLCADVCGRQGTWLR